Protein AF-A0A8S9ZI96-F1 (afdb_monomer)

Foldseek 3Di:
DADACALQLCQLLLNDDQLCQAAHQFQALDHSDDDPVSSVVSVVVSVVVNVVVVVVQVVVQVVCCVVVNVPDDRVSVVSNQALAAEGQADPLLHGDDDDFPRYAYLHPPPCVVVQVPPPQDPQDPVVVVLQPDAQQFEEEEEADAPDQLVPDDPLLVVLVVVLVVVRRNYRYDYDRHPPPPSVVSCQLPPRHQEYEYLQDRVSSVSLLLSLHAYEHAHDRTRSSVSQNSLVVLLQYDDDDSVVSSPHNVVVNVRVVCNNVPCSNSVSSVVSNCVQVPPPAHSVRSVVVSVVVCVVVPNRDCVSRDPSSVDDPCVSVVVVVVVVVVVVVVVVVVVVVVVVVVVVVVVVVVVVVVVVVVVVVVVVVVVD

Sequence (367 aa):
LSNPITEHTSSVIGLPYPTSYVPGLTLSGYSDKMSIFERFNNFFFQLASYYLSFEEYDSLTLIMRKHFGQGFPDIRQIVRDSPFILVNADEFVDFPRPLFSNIIYIGGIDEIDNKLNKSFPQLPEQLNLEMKKGNKGIILFSVGTVICSKELPKSFIFNLFETFKQIKDYHFILKMDVKDKFYYYLKGHPRIKLFITHSGYNSLLEAAKSGVPVLSIPFFLDQFRNARIPERNGWGINFDKRLLLKSSNEFKDAIINILEDKRFKLNAERTKKLIMTKPFSSEQRLLASFKFLEQNGGNMKELLPESRNLSTIELYNLDIIFLIIICLVFVFLTIFISFQIILILLRKSLKKGDKKYIENKIIKKIQ

Structure (mmCIF, N/CA/C/O backbone):
data_AF-A0A8S9ZI96-F1
#
_entry.id   AF-A0A8S9ZI96-F1
#
loop_
_atom_site.group_PDB
_atom_site.id
_atom_site.type_symbol
_atom_site.label_atom_id
_atom_site.label_alt_id
_atom_site.label_comp_id
_atom_site.label_asym_id
_atom_site.label_entity_id
_atom_site.label_seq_id
_atom_site.pdbx_PDB_ins_code
_atom_site.Cartn_x
_atom_site.Cartn_y
_atom_site.Cartn_z
_atom_site.occupancy
_atom_site.B_iso_or_equiv
_atom_site.auth_seq_id
_atom_site.auth_comp_id
_atom_site.auth_asym_id
_atom_site.auth_atom_id
_atom_site.pdbx_PDB_model_num
ATOM 1 N N . LEU A 1 1 ? 1.500 14.190 -4.797 1.00 46.44 1 LEU A N 1
ATOM 2 C CA . LEU A 1 1 ? 1.883 12.830 -4.348 1.00 46.44 1 LEU A CA 1
ATOM 3 C C . LEU A 1 1 ? 0.609 12.007 -4.273 1.00 46.44 1 LEU A C 1
ATOM 5 O O . LEU A 1 1 ? -0.370 12.513 -3.736 1.00 46.44 1 LEU A O 1
ATOM 9 N N . SER A 1 2 ? 0.587 10.818 -4.868 1.00 64.69 2 SER A N 1
ATOM 10 C CA . SER A 1 2 ? -0.515 9.877 -4.655 1.00 64.69 2 SER A CA 1
ATOM 11 C C . SER A 1 2 ? -0.311 9.192 -3.322 1.00 64.69 2 SER A C 1
ATOM 13 O O . SER A 1 2 ? 0.800 8.745 -3.037 1.00 64.69 2 SER A O 1
ATOM 15 N N . ASN A 1 3 ? -1.350 9.198 -2.499 1.00 77.44 3 ASN A N 1
ATOM 16 C CA . ASN A 1 3 ? -1.280 8.764 -1.119 1.00 77.44 3 ASN A CA 1
ATOM 17 C C . ASN A 1 3 ? -2.562 7.998 -0.776 1.00 77.44 3 ASN A C 1
ATOM 19 O O . ASN A 1 3 ? -3.642 8.601 -0.778 1.00 77.44 3 ASN A O 1
ATOM 23 N N . PRO A 1 4 ? -2.463 6.685 -0.514 1.00 87.88 4 PRO A N 1
ATOM 24 C CA . PRO A 1 4 ? -3.517 5.932 0.149 1.00 87.88 4 PRO A CA 1
ATOM 25 C C . PRO A 1 4 ? -3.908 6.559 1.490 1.00 87.88 4 PRO A C 1
ATOM 27 O O . PRO A 1 4 ? -3.203 7.399 2.048 1.00 87.88 4 PRO A O 1
ATOM 30 N N . ILE A 1 5 ? -5.033 6.113 2.042 1.00 90.56 5 ILE A N 1
ATOM 31 C CA . ILE A 1 5 ? -5.482 6.568 3.360 1.00 90.56 5 ILE A CA 1
ATOM 32 C C . ILE A 1 5 ? -4.492 6.077 4.418 1.00 90.56 5 ILE A C 1
ATOM 34 O O . ILE A 1 5 ? -4.356 4.870 4.648 1.00 90.56 5 ILE A O 1
ATOM 38 N N . THR A 1 6 ? -3.845 7.019 5.092 1.00 87.56 6 THR A N 1
ATOM 39 C CA . THR A 1 6 ? -2.872 6.754 6.152 1.00 87.56 6 THR A CA 1
ATOM 40 C C . THR A 1 6 ? -3.564 6.360 7.461 1.00 87.56 6 THR A C 1
ATOM 42 O O . THR A 1 6 ? -4.759 6.603 7.683 1.00 87.56 6 THR A O 1
ATOM 45 N N . GLU A 1 7 ? -2.797 5.756 8.360 1.00 86.19 7 GLU A N 1
ATOM 46 C CA . GLU A 1 7 ? -3.169 5.472 9.743 1.00 86.19 7 GLU A CA 1
ATOM 47 C C . GLU A 1 7 ? -3.611 6.756 10.441 1.00 86.19 7 GLU A C 1
ATOM 49 O O . GLU A 1 7 ? -4.720 6.822 10.963 1.00 86.19 7 GLU A O 1
ATOM 54 N N . HIS A 1 8 ? -2.803 7.814 10.360 1.00 84.88 8 HIS A N 1
ATOM 55 C CA . HIS A 1 8 ? -3.091 9.067 11.046 1.00 84.88 8 HIS A CA 1
ATOM 56 C C . HIS A 1 8 ? -4.365 9.749 10.548 1.00 84.88 8 HIS A C 1
ATOM 58 O O . HIS A 1 8 ? -5.176 10.195 11.362 1.00 84.88 8 HIS A O 1
ATOM 64 N N . THR A 1 9 ? -4.597 9.794 9.230 1.00 88.81 9 THR A N 1
ATOM 65 C CA . THR A 1 9 ? -5.838 10.355 8.688 1.00 88.81 9 THR A CA 1
ATOM 66 C C . THR A 1 9 ? -7.012 9.530 9.186 1.00 88.81 9 THR A C 1
ATOM 68 O O . THR A 1 9 ? -8.004 10.108 9.616 1.00 88.81 9 THR A O 1
ATOM 71 N N . SER A 1 10 ? -6.861 8.200 9.232 1.00 90.44 10 SER A N 1
ATOM 72 C CA . SER A 1 10 ? -7.893 7.315 9.770 1.00 90.44 10 SER A CA 1
ATOM 73 C C . SER A 1 10 ? -8.211 7.631 11.236 1.00 90.44 10 SER A C 1
ATOM 75 O O . SER A 1 10 ? -9.384 7.762 11.565 1.00 90.44 10 SER A O 1
ATOM 77 N N . SER A 1 11 ? -7.212 7.852 12.103 1.00 87.56 11 SER A N 1
ATOM 78 C CA . SER A 1 11 ? -7.491 8.257 13.495 1.00 87.56 11 SER A CA 1
ATOM 79 C C . SER A 1 11 ? -8.197 9.599 13.610 1.00 87.56 11 SER A C 1
ATOM 81 O O . SER A 1 11 ? -9.133 9.722 14.392 1.00 87.56 11 SER A O 1
ATOM 83 N N . VAL A 1 12 ? -7.756 10.613 12.862 1.00 89.25 12 VAL A N 1
ATOM 84 C CA . VAL A 1 12 ? -8.268 11.981 13.028 1.00 89.25 12 VAL A CA 1
ATOM 85 C C . VAL A 1 12 ? -9.743 12.068 12.638 1.00 89.25 12 VAL A C 1
ATOM 87 O O . VAL A 1 12 ? -10.507 12.748 13.323 1.00 89.25 12 VAL A O 1
ATOM 90 N N . ILE A 1 13 ? -10.141 11.339 11.591 1.00 91.31 13 ILE A N 1
ATOM 91 C CA . ILE A 1 13 ? -11.527 11.292 11.100 1.00 91.31 13 ILE A CA 1
ATOM 92 C C . ILE A 1 13 ? -12.364 10.178 11.752 1.00 91.31 13 ILE A C 1
ATOM 94 O O . ILE A 1 13 ? -13.517 9.988 11.377 1.00 91.31 13 ILE A O 1
ATOM 98 N N . GLY A 1 14 ? -11.794 9.409 12.687 1.00 89.50 14 GLY A N 1
ATOM 99 C CA . GLY A 1 14 ? -12.478 8.295 13.350 1.00 89.50 14 GLY A CA 1
ATOM 100 C C . GLY A 1 14 ? -12.766 7.089 12.450 1.00 89.50 14 GLY A C 1
ATOM 101 O O . GLY A 1 14 ? -13.701 6.340 12.728 1.00 89.50 14 GLY A O 1
ATOM 102 N N . LEU A 1 15 ? -12.014 6.897 11.362 1.00 91.88 15 LEU A N 1
ATOM 103 C CA . LEU A 1 15 ? -12.149 5.751 10.460 1.00 91.88 15 LEU A CA 1
ATOM 104 C C . LEU A 1 15 ? -11.501 4.504 11.078 1.00 91.88 15 LEU A C 1
ATOM 106 O O . LEU A 1 15 ? -10.292 4.512 11.328 1.00 91.88 15 LEU A O 1
ATOM 110 N N . PRO A 1 16 ? -12.246 3.394 11.249 1.00 88.75 16 PRO A N 1
ATOM 111 C CA . PRO A 1 16 ? -11.659 2.138 11.691 1.00 88.75 16 PRO A CA 1
ATOM 112 C C . PRO A 1 16 ? -10.515 1.695 10.772 1.00 88.75 16 PRO A C 1
ATOM 114 O O . PRO A 1 16 ? -10.648 1.624 9.546 1.00 88.75 16 PRO A O 1
ATOM 117 N N . TYR A 1 17 ? -9.379 1.354 11.375 1.00 88.69 17 TYR A N 1
ATOM 118 C CA . TYR A 1 17 ? -8.211 0.831 10.672 1.00 88.69 17 TYR A CA 1
ATOM 119 C C . TYR A 1 17 ? -7.911 -0.574 11.207 1.00 88.69 17 TYR A C 1
ATOM 121 O O . TYR A 1 17 ? -7.161 -0.722 12.176 1.00 88.69 17 TYR A O 1
ATOM 129 N N . PRO A 1 18 ? -8.524 -1.614 10.614 1.00 90.81 18 PRO A N 1
ATOM 130 C CA . PRO A 1 18 ? -8.420 -2.979 11.107 1.00 90.81 18 PRO A CA 1
ATOM 131 C C . PRO A 1 18 ? -7.043 -3.574 10.792 1.00 90.81 18 PRO A C 1
ATOM 133 O O . PRO A 1 18 ? -6.802 -4.143 9.727 1.00 90.81 18 PRO A O 1
ATOM 136 N N . THR A 1 19 ? -6.132 -3.484 11.759 1.00 89.81 19 THR A N 1
ATOM 137 C CA . THR A 1 19 ? -4.741 -3.972 11.667 1.00 89.81 19 THR A CA 1
ATOM 138 C C . THR A 1 19 ? -4.604 -5.479 11.507 1.00 89.81 19 THR A C 1
ATOM 140 O O . THR A 1 19 ? -3.517 -5.972 11.211 1.00 89.81 19 THR A O 1
ATOM 143 N N . SER A 1 20 ? -5.695 -6.223 11.673 1.00 91.44 20 SER A N 1
ATOM 144 C CA . SER A 1 20 ? -5.728 -7.662 11.441 1.00 91.44 20 SER A CA 1
ATOM 145 C C . SER A 1 20 ? -5.571 -8.039 9.965 1.00 91.44 20 SER A C 1
ATOM 147 O O . SER A 1 20 ? -5.137 -9.159 9.698 1.00 91.44 20 SER A O 1
ATOM 149 N N . TYR A 1 21 ? -5.900 -7.135 9.033 1.00 92.31 21 TYR A N 1
ATOM 150 C CA . TYR A 1 21 ? -5.797 -7.372 7.586 1.00 92.31 21 TYR A CA 1
ATOM 151 C C . TYR A 1 21 ? -5.438 -6.132 6.751 1.00 92.31 21 TYR A C 1
ATOM 153 O O . TYR A 1 21 ? -5.153 -6.271 5.568 1.00 92.31 21 TYR A O 1
ATOM 161 N N . VAL A 1 22 ? -5.425 -4.922 7.318 1.00 93.12 22 VAL A N 1
ATOM 162 C CA . VAL A 1 22 ? -4.926 -3.730 6.615 1.00 93.12 22 VAL A CA 1
ATOM 163 C C . VAL A 1 22 ? -3.479 -3.484 7.049 1.00 93.12 22 VAL A C 1
ATOM 165 O O . VAL A 1 22 ? -3.251 -3.154 8.217 1.00 93.12 22 VAL A O 1
ATOM 168 N N . PRO A 1 23 ? -2.488 -3.669 6.159 1.00 91.88 23 PRO A N 1
ATOM 169 C CA . PRO A 1 23 ? -1.094 -3.407 6.489 1.00 91.88 23 PRO A CA 1
ATOM 170 C C . PRO A 1 23 ? -0.822 -1.901 6.556 1.00 91.88 23 PRO A C 1
ATOM 172 O O . PRO A 1 23 ? -1.242 -1.156 5.662 1.00 91.88 23 PRO A O 1
ATOM 175 N N . GLY A 1 24 ? -0.088 -1.488 7.592 1.00 88.19 24 GLY A N 1
ATOM 176 C CA . GLY A 1 24 ? 0.324 -0.102 7.814 1.00 88.19 24 GLY A CA 1
ATOM 177 C C . GLY A 1 24 ? 1.117 0.491 6.646 1.00 88.19 24 GLY A C 1
ATOM 178 O O . GLY A 1 24 ? 1.898 -0.213 6.008 1.00 88.19 24 GLY A O 1
ATOM 179 N N . LEU A 1 25 ? 0.928 1.775 6.345 1.00 83.38 25 LEU A N 1
ATOM 180 C CA . LEU A 1 25 ? 1.490 2.423 5.165 1.00 83.38 25 LEU A CA 1
ATOM 181 C C . LEU A 1 25 ? 3.014 2.511 5.226 1.00 83.38 25 LEU A C 1
ATOM 183 O O . LEU A 1 25 ? 3.665 2.135 4.265 1.00 83.38 25 LEU A O 1
ATOM 187 N N . THR A 1 26 ? 3.585 2.977 6.336 1.00 70.69 26 THR A N 1
ATOM 188 C CA . THR A 1 26 ? 4.994 3.418 6.357 1.00 70.69 26 THR A CA 1
ATOM 189 C C . THR A 1 26 ? 5.963 2.373 6.908 1.00 70.69 26 THR A C 1
ATOM 191 O O . THR A 1 26 ? 7.105 2.284 6.463 1.00 70.69 26 THR A O 1
ATOM 194 N N . LEU A 1 27 ? 5.524 1.592 7.897 1.00 72.06 27 LEU A N 1
ATOM 195 C CA . LEU A 1 27 ? 6.389 0.689 8.667 1.00 72.06 27 LEU A CA 1
ATOM 196 C C . LEU A 1 27 ? 6.113 -0.798 8.389 1.00 72.06 27 LEU A C 1
ATOM 198 O O . LEU A 1 27 ? 6.877 -1.656 8.825 1.00 72.06 27 LEU A O 1
ATOM 202 N N . SER A 1 28 ? 5.043 -1.117 7.652 1.00 77.44 28 SER A N 1
ATOM 203 C CA . SER A 1 28 ? 4.660 -2.495 7.339 1.00 77.44 28 SER A CA 1
ATOM 204 C C . SER A 1 28 ? 5.112 -2.906 5.937 1.00 77.44 28 SER A C 1
ATOM 206 O O . SER A 1 28 ? 4.986 -2.159 4.971 1.00 77.44 28 SER A O 1
ATOM 208 N N . GLY A 1 29 ? 5.609 -4.138 5.818 1.00 84.62 29 GLY A N 1
ATOM 209 C CA . GLY A 1 29 ? 5.893 -4.805 4.540 1.00 84.62 29 GLY A CA 1
ATOM 210 C C . GLY A 1 29 ? 4.985 -6.009 4.279 1.00 84.62 29 GLY A C 1
ATOM 211 O O . GLY A 1 29 ? 5.331 -6.887 3.477 1.00 84.62 29 GLY A O 1
ATOM 212 N N . TYR A 1 30 ? 3.869 -6.095 5.007 1.00 92.00 30 TYR A N 1
ATOM 213 C CA . TYR A 1 30 ? 2.974 -7.248 5.004 1.00 92.00 30 TYR A CA 1
ATOM 214 C C . TYR A 1 30 ? 1.832 -7.109 3.990 1.00 92.00 30 TYR A C 1
ATOM 216 O O . TYR A 1 30 ? 1.542 -6.024 3.488 1.00 92.00 30 TYR A O 1
ATOM 224 N N . SER A 1 31 ? 1.204 -8.242 3.670 1.00 92.38 31 SER A N 1
ATOM 225 C CA . SER A 1 31 ? -0.011 -8.304 2.846 1.00 92.38 31 SER A CA 1
ATOM 226 C C . SER A 1 31 ? -1.275 -8.242 3.714 1.00 92.38 31 SER A C 1
ATOM 228 O O . SER A 1 31 ? -1.180 -8.152 4.934 1.00 92.38 31 SER A O 1
ATOM 230 N N . ASP A 1 32 ? -2.460 -8.357 3.111 1.00 92.94 32 ASP A N 1
ATOM 231 C CA . ASP A 1 32 ? -3.726 -8.537 3.838 1.00 92.94 32 ASP A CA 1
ATOM 232 C C . ASP A 1 32 ? -3.903 -9.942 4.438 1.00 92.94 32 ASP A C 1
ATOM 234 O O . ASP A 1 32 ? -4.852 -10.203 5.178 1.00 92.94 32 ASP A O 1
ATOM 238 N N . LYS A 1 33 ? -2.961 -10.848 4.165 1.00 94.44 33 LYS A N 1
ATOM 239 C CA . LYS A 1 33 ? -2.824 -12.145 4.824 1.00 94.44 33 LYS A CA 1
ATOM 240 C C . LYS A 1 33 ? -1.597 -12.107 5.725 1.00 94.44 33 LYS A C 1
ATOM 242 O O . LYS A 1 33 ? -0.466 -12.110 5.242 1.00 94.44 33 LYS A O 1
ATOM 247 N N . MET A 1 34 ? -1.842 -12.063 7.029 1.00 94.25 34 MET A N 1
ATOM 248 C CA . MET A 1 34 ? -0.816 -11.951 8.063 1.00 94.25 34 MET A CA 1
ATOM 249 C C . MET A 1 34 ? -0.939 -13.094 9.072 1.00 94.25 34 MET A C 1
ATOM 251 O O . MET A 1 34 ? -2.036 -13.446 9.516 1.00 94.25 34 MET A O 1
ATOM 255 N N . SER A 1 35 ? 0.199 -13.640 9.480 1.00 95.69 35 SER A N 1
ATOM 256 C CA . SER A 1 35 ? 0.321 -14.512 10.647 1.00 95.69 35 SER A CA 1
ATOM 257 C C . SER A 1 35 ? 0.037 -13.752 11.950 1.00 95.69 35 SER A C 1
ATOM 259 O O . SER A 1 35 ? -0.078 -12.527 11.982 1.00 95.69 35 SER A O 1
ATOM 261 N N . ILE A 1 36 ? -0.061 -14.469 13.074 1.00 95.94 36 ILE A N 1
ATOM 262 C CA . ILE A 1 36 ? -0.229 -13.846 14.398 1.00 95.94 36 ILE A CA 1
ATOM 263 C C . ILE A 1 36 ? 0.905 -12.852 14.689 1.00 95.94 36 ILE A C 1
ATOM 265 O O . ILE A 1 36 ? 0.632 -11.745 15.146 1.00 95.94 36 ILE A O 1
ATOM 269 N N . PHE A 1 37 ? 2.150 -13.218 14.378 1.00 94.94 37 PHE A N 1
ATOM 270 C CA . PHE A 1 37 ? 3.312 -12.365 14.626 1.00 94.94 37 PHE A CA 1
ATOM 271 C C . PHE A 1 37 ? 3.335 -11.134 13.710 1.00 94.94 37 PHE A C 1
ATOM 273 O O . PHE A 1 37 ? 3.628 -10.027 14.154 1.00 94.94 37 PHE A O 1
ATOM 280 N N . GLU A 1 38 ? 2.957 -11.294 12.442 1.00 94.44 38 GLU A N 1
ATOM 281 C CA . GLU A 1 38 ? 2.854 -10.166 11.512 1.00 94.44 38 GLU A CA 1
ATOM 282 C C . GLU A 1 38 ? 1.725 -9.212 11.911 1.00 94.44 38 GLU A C 1
ATOM 284 O O . GLU A 1 38 ? 1.938 -8.004 11.907 1.00 94.44 38 GLU A O 1
ATOM 289 N N . ARG A 1 39 ? 0.566 -9.728 12.352 1.00 95.06 39 ARG A N 1
ATOM 290 C CA . ARG A 1 39 ? -0.526 -8.895 12.893 1.00 95.06 39 ARG A CA 1
ATOM 291 C C . ARG A 1 39 ? -0.099 -8.140 14.147 1.00 95.06 39 ARG A C 1
ATOM 293 O O . ARG A 1 39 ? -0.431 -6.967 14.279 1.00 95.06 39 ARG A O 1
ATOM 300 N N . PHE A 1 40 ? 0.648 -8.790 15.041 1.00 93.94 40 PHE A N 1
ATOM 301 C CA . PHE A 1 40 ? 1.214 -8.146 16.225 1.00 93.94 40 PHE A CA 1
ATOM 302 C C . PHE A 1 40 ? 2.126 -6.981 15.823 1.00 93.94 40 PHE A C 1
ATOM 304 O O . PHE A 1 40 ? 1.891 -5.850 16.236 1.00 93.94 40 PHE A O 1
ATOM 311 N N . ASN A 1 41 ? 3.093 -7.213 14.932 1.00 92.75 41 ASN A N 1
ATOM 312 C CA . ASN A 1 41 ? 3.979 -6.149 14.450 1.00 92.75 41 ASN A CA 1
ATOM 313 C C . ASN A 1 41 ? 3.210 -5.036 13.728 1.00 92.75 41 ASN A C 1
ATOM 315 O O . ASN A 1 41 ? 3.473 -3.862 13.962 1.00 92.75 41 ASN A O 1
ATOM 319 N N . ASN A 1 42 ? 2.233 -5.388 12.889 1.00 92.75 42 ASN A N 1
ATOM 320 C CA . ASN A 1 42 ? 1.397 -4.424 12.178 1.00 92.75 42 ASN A CA 1
ATOM 321 C C . ASN A 1 42 ? 0.605 -3.529 13.145 1.00 92.75 42 ASN A C 1
ATOM 323 O O . ASN A 1 42 ? 0.512 -2.323 12.932 1.00 92.75 42 ASN A O 1
ATOM 327 N N . PHE A 1 43 ? 0.090 -4.100 14.237 1.00 91.31 43 PHE A N 1
ATOM 328 C CA . PHE A 1 43 ? -0.553 -3.347 15.311 1.00 91.31 43 PHE A CA 1
ATOM 329 C C . PHE A 1 43 ? 0.419 -2.380 16.004 1.00 91.31 43 PHE A C 1
ATOM 331 O O . PHE A 1 43 ? 0.105 -1.200 16.150 1.00 91.31 43 PHE A O 1
ATOM 338 N N . PHE A 1 44 ? 1.626 -2.829 16.361 1.00 89.81 44 PHE A N 1
ATOM 339 C CA . PHE A 1 44 ? 2.640 -1.955 16.968 1.00 89.81 44 PHE A CA 1
ATOM 340 C C . PHE A 1 44 ? 3.096 -0.830 16.035 1.00 89.81 44 PHE A C 1
ATOM 342 O O . PHE A 1 44 ? 3.230 0.315 16.465 1.00 89.81 44 PHE A O 1
ATOM 349 N N . PHE A 1 45 ? 3.293 -1.127 14.753 1.00 86.94 45 PHE A N 1
ATOM 350 C CA . PHE A 1 45 ? 3.621 -0.125 13.743 1.00 86.94 45 PHE A CA 1
ATOM 351 C C . PHE A 1 45 ? 2.530 0.928 13.590 1.00 86.94 45 PHE A C 1
ATOM 353 O O . PHE A 1 45 ? 2.839 2.109 13.444 1.00 86.94 45 PHE A O 1
ATOM 360 N N . GLN A 1 46 ? 1.266 0.523 13.689 1.00 84.81 46 GLN A N 1
ATOM 361 C CA . GLN A 1 46 ? 0.156 1.460 13.686 1.00 84.81 46 GLN A CA 1
ATOM 362 C C . GLN A 1 46 ? 0.192 2.384 14.913 1.00 84.81 46 GLN A C 1
ATOM 364 O O . GLN A 1 46 ? 0.063 3.596 14.759 1.00 84.81 46 GLN A O 1
ATOM 369 N N . LEU A 1 47 ? 0.421 1.841 16.116 1.00 85.56 47 LEU A N 1
ATOM 370 C CA . LEU A 1 47 ? 0.565 2.646 17.337 1.00 85.56 47 LEU A CA 1
ATOM 371 C C . LEU A 1 47 ? 1.709 3.660 17.225 1.00 85.56 47 LEU A C 1
ATOM 373 O O . LEU A 1 47 ? 1.528 4.831 17.558 1.00 85.56 47 LEU A O 1
ATOM 377 N N . ALA A 1 48 ? 2.860 3.230 16.705 1.00 85.44 48 ALA A N 1
ATOM 378 C CA . ALA A 1 48 ? 3.990 4.117 16.455 1.00 85.44 48 ALA A CA 1
ATOM 379 C C . ALA A 1 48 ? 3.635 5.217 15.439 1.00 85.44 48 ALA A C 1
ATOM 381 O O . ALA A 1 48 ? 3.943 6.385 15.666 1.00 85.44 48 ALA A O 1
ATOM 382 N N . SER A 1 49 ? 2.935 4.868 14.353 1.00 82.62 49 SER A N 1
ATOM 383 C CA . SER A 1 49 ? 2.479 5.846 13.361 1.00 82.62 49 SER A CA 1
ATOM 384 C C . SER A 1 49 ? 1.502 6.862 13.950 1.00 82.62 49 SER A C 1
ATOM 386 O O . SER A 1 49 ? 1.580 8.031 13.586 1.00 82.62 49 SER A O 1
ATOM 388 N N . TYR A 1 50 ? 0.598 6.450 14.846 1.00 81.06 50 TYR A N 1
ATOM 389 C CA . TYR A 1 50 ? -0.306 7.382 15.522 1.00 81.06 50 TYR A CA 1
ATOM 390 C C . TYR A 1 50 ? 0.464 8.400 16.357 1.00 81.06 50 TYR A C 1
ATOM 392 O O . TYR A 1 50 ? 0.198 9.594 16.248 1.00 81.06 50 TYR A O 1
ATOM 400 N N . TYR A 1 51 ? 1.430 7.936 17.154 1.00 81.94 51 TYR A N 1
ATOM 401 C CA . TYR A 1 51 ? 2.245 8.811 17.995 1.00 81.94 51 TYR A CA 1
ATOM 402 C C . TYR A 1 51 ? 3.014 9.844 17.158 1.00 81.94 51 TYR A C 1
ATOM 404 O O . TYR A 1 51 ? 2.905 11.042 17.411 1.00 81.94 51 TYR A O 1
ATOM 412 N N . LEU A 1 52 ? 3.720 9.391 16.116 1.00 81.31 52 LEU A N 1
ATOM 413 C CA . LEU A 1 52 ? 4.519 10.269 15.253 1.00 81.31 52 LEU A CA 1
ATOM 414 C C . LEU A 1 52 ? 3.664 11.331 14.553 1.00 81.31 52 LEU A C 1
ATOM 416 O O . LEU A 1 52 ? 4.044 12.497 14.486 1.00 81.31 52 LEU A O 1
ATOM 420 N N . SER A 1 53 ? 2.482 10.957 14.065 1.00 79.56 53 SER A N 1
ATOM 421 C CA . SER A 1 53 ? 1.650 11.902 13.325 1.00 79.56 53 SER A CA 1
ATOM 422 C C . SER A 1 53 ? 0.981 12.963 14.198 1.00 79.56 53 SER A C 1
ATOM 424 O O . SER A 1 53 ? 0.639 14.026 13.683 1.00 79.56 53 SER A O 1
ATOM 426 N N . PHE A 1 54 ? 0.808 12.737 15.505 1.00 81.56 54 PHE A N 1
ATOM 427 C CA . PHE A 1 54 ? 0.353 13.806 16.399 1.00 81.56 54 PHE A CA 1
ATOM 428 C C . PHE A 1 54 ? 1.364 14.956 16.466 1.00 81.56 54 PHE A C 1
ATOM 430 O O . PHE A 1 54 ? 0.966 16.115 16.349 1.00 81.56 54 PHE A O 1
ATOM 437 N N . GLU A 1 55 ? 2.656 14.638 16.553 1.00 84.56 55 GLU A N 1
ATOM 438 C CA . GLU A 1 55 ? 3.724 15.643 16.550 1.00 84.56 55 GLU A CA 1
ATOM 439 C C . GLU A 1 55 ? 3.805 16.391 15.206 1.00 84.56 55 GLU A C 1
ATOM 441 O O . GLU A 1 55 ? 4.016 17.609 15.178 1.00 84.56 55 GLU A O 1
ATOM 446 N N . GLU A 1 56 ? 3.587 15.690 14.086 1.00 85.62 56 GLU A N 1
ATOM 447 C CA . GLU A 1 56 ? 3.551 16.293 12.744 1.00 85.62 56 GLU A CA 1
ATOM 448 C C . GLU A 1 56 ? 2.418 17.318 12.609 1.00 85.62 56 GLU A C 1
ATOM 450 O O . GLU A 1 56 ? 2.640 18.428 12.115 1.00 85.62 56 GLU A O 1
ATOM 455 N N . TYR A 1 57 ? 1.211 16.978 13.073 1.00 88.38 57 TYR A N 1
ATOM 456 C CA . TYR A 1 57 ? 0.071 17.892 13.042 1.00 88.38 57 TYR A CA 1
ATOM 457 C C . TYR A 1 57 ? 0.275 19.112 13.938 1.00 88.38 57 TYR A C 1
ATOM 459 O O . TYR A 1 57 ? -0.017 20.224 13.502 1.00 88.38 57 TYR A O 1
ATOM 467 N N . ASP A 1 58 ? 0.800 18.929 15.151 1.00 90.25 58 ASP A N 1
ATOM 468 C CA . ASP A 1 58 ? 1.062 20.044 16.066 1.00 90.25 58 ASP A CA 1
ATOM 469 C C . ASP A 1 58 ? 2.113 20.996 15.485 1.00 90.25 58 ASP A C 1
ATOM 471 O O . ASP A 1 58 ? 1.926 22.217 15.471 1.00 90.25 58 ASP A O 1
ATOM 475 N N . SER A 1 59 ? 3.171 20.437 14.895 1.00 92.56 59 SER A N 1
ATOM 476 C CA . SER A 1 59 ? 4.186 21.206 14.170 1.00 92.56 59 SER A CA 1
ATOM 477 C C . SER A 1 59 ? 3.584 21.975 12.991 1.00 92.56 59 SER A C 1
ATOM 479 O O . SER A 1 59 ? 3.882 23.158 12.803 1.00 92.56 59 SER A O 1
ATOM 481 N N . LEU A 1 60 ? 2.695 21.344 12.219 1.00 92.69 60 LEU A N 1
ATOM 482 C CA . LEU A 1 60 ? 2.016 21.990 11.098 1.00 92.69 60 LEU A CA 1
ATOM 483 C C . LEU A 1 60 ? 1.064 23.099 11.568 1.00 92.69 60 LEU A C 1
ATOM 485 O O . LEU A 1 60 ? 1.082 24.186 10.991 1.00 92.69 60 LEU A O 1
ATOM 489 N N . THR A 1 61 ? 0.298 22.888 12.643 1.00 94.75 61 THR A N 1
ATOM 490 C CA . THR A 1 61 ? -0.544 23.925 13.261 1.00 94.75 61 THR A CA 1
ATOM 491 C C . THR A 1 61 ? 0.301 25.135 13.679 1.00 94.75 61 THR A C 1
ATOM 493 O O . THR A 1 61 ? -0.078 26.275 13.395 1.00 94.75 61 THR A O 1
ATOM 496 N N . LEU A 1 62 ? 1.468 24.922 14.298 1.00 95.56 62 LEU A N 1
ATOM 497 C CA . LEU A 1 62 ? 2.375 26.009 14.696 1.00 95.56 62 LEU A CA 1
ATOM 498 C C . LEU A 1 62 ? 2.905 26.798 13.493 1.00 95.56 62 LEU A C 1
ATOM 500 O O . LEU A 1 62 ? 2.923 28.032 13.521 1.00 95.56 62 LEU A O 1
ATOM 504 N N . ILE A 1 63 ? 3.300 26.103 12.424 1.00 96.00 63 ILE A N 1
ATOM 505 C CA . ILE A 1 63 ? 3.741 26.735 11.174 1.00 96.00 63 ILE A CA 1
ATOM 506 C C . ILE A 1 63 ? 2.603 27.572 10.581 1.00 96.00 63 ILE A C 1
ATOM 508 O O . ILE A 1 63 ? 2.801 28.742 10.253 1.00 96.00 63 ILE A O 1
ATOM 512 N N . MET A 1 64 ? 1.395 27.017 10.499 1.00 97.06 64 MET A N 1
ATOM 513 C CA . MET A 1 64 ? 0.247 27.718 9.923 1.00 97.06 64 MET A CA 1
ATOM 514 C C . MET A 1 64 ? -0.134 28.947 10.753 1.00 97.06 64 MET A C 1
ATOM 516 O O . MET A 1 64 ? -0.341 30.016 10.186 1.00 97.06 64 MET A O 1
ATOM 520 N N . ARG A 1 65 ? -0.102 28.867 12.088 1.00 97.31 65 ARG A N 1
ATOM 521 C CA . ARG A 1 65 ? -0.317 30.035 12.964 1.00 97.31 65 ARG A CA 1
ATOM 522 C C . ARG A 1 65 ? 0.768 31.099 12.834 1.00 97.31 65 ARG A C 1
ATOM 524 O O . ARG A 1 65 ? 0.474 32.290 12.920 1.00 97.31 65 ARG A O 1
ATOM 531 N N . LYS A 1 66 ? 2.018 30.699 12.590 1.00 96.81 66 LYS A N 1
ATOM 532 C CA . LYS A 1 66 ? 3.116 31.640 12.331 1.00 96.81 66 LYS A CA 1
ATOM 533 C C . LYS A 1 66 ? 2.903 32.427 11.033 1.00 96.81 66 LYS A C 1
ATOM 535 O O . LYS A 1 66 ? 3.237 33.606 10.992 1.00 96.81 66 LYS A O 1
ATOM 540 N N . HIS A 1 67 ? 2.362 31.791 9.993 1.00 96.69 67 HIS A N 1
ATOM 541 C CA . HIS A 1 67 ? 2.171 32.414 8.678 1.00 96.69 67 HIS A CA 1
ATOM 542 C C . HIS A 1 67 ? 0.826 33.134 8.513 1.00 96.69 67 HIS A C 1
ATOM 544 O O . HIS A 1 67 ? 0.779 34.182 7.875 1.00 96.69 67 HIS A O 1
ATOM 550 N N . PHE A 1 68 ? -0.250 32.594 9.084 1.00 96.31 68 PHE A N 1
ATOM 551 C CA . PHE A 1 68 ? -1.624 33.076 8.895 1.00 96.31 68 PHE A CA 1
ATOM 552 C C . PHE A 1 68 ? -2.225 33.724 10.153 1.00 96.31 68 PHE A C 1
ATOM 554 O O . PHE A 1 68 ? -3.364 34.183 10.127 1.00 96.31 68 PHE A O 1
ATOM 561 N N . GLY A 1 69 ? -1.456 33.799 11.243 1.00 96.12 69 GLY A N 1
ATOM 562 C CA . GLY A 1 69 ? -1.857 34.409 12.509 1.00 96.12 69 GLY A CA 1
ATOM 563 C C . GLY A 1 69 ? -2.312 33.393 13.558 1.00 96.12 69 GLY A C 1
ATOM 564 O O . GLY A 1 69 ? -2.741 32.281 13.255 1.00 96.12 69 GLY A O 1
ATOM 565 N N . GLN A 1 70 ? -2.247 33.798 14.829 1.00 94.31 70 GLN A N 1
ATOM 566 C CA . GLN A 1 70 ? -2.519 32.911 15.971 1.00 94.31 70 GLN A CA 1
ATOM 567 C C . GLN A 1 70 ? -3.953 32.359 16.009 1.00 94.31 70 GLN A C 1
ATOM 569 O O . GLN A 1 70 ? -4.188 31.323 16.621 1.00 94.31 70 GLN A O 1
ATOM 574 N N . GLY A 1 71 ? -4.897 33.015 15.326 1.00 95.12 71 GLY A N 1
ATOM 575 C CA . GLY A 1 71 ? -6.278 32.549 15.188 1.00 95.12 71 GLY A CA 1
ATOM 576 C C . GLY A 1 71 ? -6.474 31.397 14.195 1.00 95.12 71 GLY A C 1
ATOM 577 O O . GLY A 1 71 ? -7.598 30.921 14.061 1.00 95.12 71 GLY A O 1
ATOM 578 N N . PHE A 1 72 ? -5.429 30.947 13.489 1.00 96.06 72 PHE A N 1
ATOM 579 C CA . PHE A 1 72 ? -5.553 29.830 12.553 1.00 96.06 72 PHE A CA 1
ATOM 580 C C . PHE A 1 72 ? -5.968 28.536 13.300 1.00 96.06 72 PHE A C 1
ATOM 582 O O . PHE A 1 72 ? -5.352 28.200 14.328 1.00 96.06 72 PHE A O 1
ATOM 589 N N . PRO A 1 73 ? -7.007 27.819 12.820 1.00 94.62 73 PRO A N 1
ATOM 590 C CA . PRO A 1 73 ? -7.544 26.636 13.491 1.00 94.62 73 PRO A CA 1
ATOM 591 C C . PRO A 1 73 ? -6.532 25.489 13.544 1.00 94.62 73 PRO A C 1
ATOM 593 O O . PRO A 1 73 ? -5.604 25.412 12.743 1.00 94.62 73 PRO A O 1
ATOM 596 N N . ASP A 1 74 ? -6.712 24.579 14.501 1.00 94.00 74 ASP A N 1
ATOM 597 C CA . ASP A 1 74 ? -5.871 23.386 14.568 1.00 94.00 74 ASP A CA 1
ATOM 598 C C . ASP A 1 74 ? -6.074 22.508 13.326 1.00 94.00 74 ASP A C 1
ATOM 600 O O . ASP A 1 74 ? -7.206 22.237 12.920 1.00 94.00 74 ASP A O 1
ATOM 604 N N . ILE A 1 75 ? -4.983 22.038 12.721 1.00 93.06 75 ILE A N 1
ATOM 605 C CA . ILE A 1 75 ? -5.063 21.265 11.479 1.00 93.06 75 ILE A CA 1
ATOM 606 C C . ILE A 1 75 ? -5.820 19.949 11.685 1.00 93.06 75 ILE A C 1
ATOM 608 O O . ILE A 1 75 ? -6.573 19.545 10.796 1.00 93.06 75 ILE A O 1
ATOM 612 N N . ARG A 1 76 ? -5.686 19.284 12.843 1.00 91.19 76 ARG A N 1
ATOM 613 C CA . ARG A 1 76 ? -6.445 18.050 13.109 1.00 91.19 76 ARG A CA 1
ATOM 614 C C . ARG A 1 76 ? -7.929 18.347 13.158 1.00 91.19 76 ARG A C 1
ATOM 616 O O . ARG A 1 76 ? -8.706 17.548 12.650 1.00 91.19 76 ARG A O 1
ATOM 623 N N . GLN A 1 77 ? -8.318 19.490 13.721 1.00 91.94 77 GLN A N 1
ATOM 624 C CA . GLN A 1 77 ? -9.711 19.921 13.720 1.00 91.94 77 GLN A CA 1
ATOM 625 C C . GLN A 1 77 ? -10.221 20.156 12.293 1.00 91.94 77 GLN A C 1
ATOM 627 O O . GLN A 1 77 ? -11.270 19.627 11.944 1.00 91.94 77 GLN A O 1
ATOM 632 N N . ILE A 1 78 ? -9.449 20.836 11.438 1.00 92.50 78 ILE A N 1
ATOM 633 C CA . ILE A 1 78 ? -9.820 21.031 10.024 1.00 92.50 78 ILE A CA 1
ATOM 634 C C . ILE A 1 78 ? -10.041 19.683 9.324 1.00 92.50 78 ILE A C 1
ATOM 636 O O . ILE A 1 78 ? -11.061 19.487 8.667 1.00 92.50 78 ILE A O 1
ATOM 640 N N . VAL A 1 79 ? -9.108 18.737 9.477 1.00 91.88 79 VAL A N 1
ATOM 641 C CA . VAL A 1 79 ? -9.218 17.401 8.862 1.00 91.88 79 VAL A CA 1
ATOM 642 C C . VAL A 1 79 ? -10.411 16.628 9.435 1.00 91.88 79 VAL A C 1
ATOM 644 O O . VAL A 1 79 ? -11.147 15.994 8.683 1.00 91.88 79 VAL A O 1
ATOM 647 N N . ARG A 1 80 ? -10.636 16.701 10.750 1.00 91.44 80 ARG A N 1
ATOM 648 C CA . ARG A 1 80 ? -11.741 16.030 11.453 1.00 91.44 80 ARG A CA 1
ATOM 649 C C . ARG A 1 80 ? -13.118 16.583 11.079 1.00 91.44 80 ARG A C 1
ATOM 651 O O . ARG A 1 80 ? -14.089 15.826 11.084 1.00 91.44 80 ARG A O 1
ATOM 658 N N . ASP A 1 81 ? -13.210 17.879 10.798 1.00 91.88 81 ASP A N 1
ATOM 659 C CA . ASP A 1 81 ? -14.446 18.585 10.434 1.00 91.88 81 ASP A CA 1
ATOM 660 C C . ASP A 1 81 ? -14.655 18.655 8.907 1.00 91.88 81 ASP A C 1
ATOM 662 O O . ASP A 1 81 ? -15.625 19.246 8.434 1.00 91.88 81 ASP A O 1
ATOM 666 N N . SER A 1 82 ? -13.763 18.045 8.116 1.00 92.88 82 SER A N 1
ATOM 667 C CA . SER A 1 82 ? -13.854 18.060 6.656 1.00 92.88 82 SER A CA 1
ATOM 668 C C . SER A 1 82 ? -15.004 17.169 6.158 1.00 92.88 82 SER A C 1
ATOM 670 O O . SER A 1 82 ? -14.987 15.958 6.393 1.00 92.88 82 SER A O 1
ATOM 672 N N . PRO A 1 83 ? -15.982 17.720 5.412 1.00 92.75 83 PRO A N 1
ATOM 673 C CA . PRO A 1 83 ? -17.146 16.968 4.948 1.00 92.75 83 PRO A CA 1
ATOM 674 C C . PRO A 1 83 ? -16.805 15.941 3.870 1.00 92.75 83 PRO A C 1
ATOM 676 O O . PRO A 1 83 ? -17.535 14.972 3.741 1.00 92.75 83 PRO A O 1
ATOM 679 N N . PHE A 1 84 ? -15.708 16.121 3.127 1.00 94.06 84 PHE A N 1
ATOM 680 C CA . PHE A 1 84 ? -15.177 15.146 2.174 1.00 94.06 84 PHE A CA 1
ATOM 681 C C . PHE A 1 84 ? -13.673 14.961 2.369 1.00 94.06 84 PHE A C 1
ATOM 683 O O . PHE A 1 84 ? -12.938 15.934 2.530 1.00 94.06 84 PHE A O 1
ATOM 690 N N . ILE A 1 85 ? -13.211 13.713 2.270 1.00 93.56 85 ILE A N 1
ATOM 691 C CA . ILE A 1 85 ? -11.790 13.354 2.278 1.00 93.56 85 ILE A CA 1
ATOM 692 C C . ILE A 1 85 ? -11.416 12.831 0.894 1.00 93.56 85 ILE A C 1
ATOM 694 O O . ILE A 1 85 ? -11.839 11.750 0.481 1.00 93.56 85 ILE A O 1
ATOM 698 N N . LEU A 1 86 ? -10.618 13.610 0.168 1.00 93.81 86 LEU A N 1
ATOM 699 C CA . LEU A 1 86 ? -10.148 13.250 -1.165 1.00 93.81 86 LEU A CA 1
ATOM 700 C C . LEU A 1 86 ? -8.886 12.394 -1.063 1.00 93.81 86 LEU A C 1
ATOM 702 O O . LEU A 1 86 ? -7.855 12.838 -0.557 1.00 93.81 86 LEU A O 1
ATOM 706 N N . VAL A 1 87 ? -8.957 11.170 -1.574 1.00 93.69 87 VAL A N 1
ATOM 707 C CA . VAL A 1 87 ? -7.851 10.213 -1.538 1.00 93.69 87 VAL A CA 1
ATOM 708 C C . VAL A 1 87 ? -7.226 10.138 -2.918 1.00 93.69 87 VAL A C 1
ATOM 710 O O . VAL A 1 87 ? -7.855 9.679 -3.873 1.00 93.69 87 VAL A O 1
ATOM 713 N N . ASN A 1 88 ? -5.967 10.556 -3.036 1.00 91.31 88 ASN A N 1
ATOM 714 C CA . ASN A 1 88 ? -5.219 10.442 -4.284 1.00 91.31 88 ASN A CA 1
ATOM 715 C C . ASN A 1 88 ? -4.665 9.018 -4.454 1.00 91.31 88 ASN A C 1
ATOM 717 O O . ASN A 1 88 ? -3.458 8.793 -4.429 1.00 91.31 88 ASN A O 1
ATOM 721 N N . ALA A 1 89 ? -5.574 8.055 -4.562 1.00 92.88 89 ALA A N 1
ATOM 722 C CA . ALA A 1 89 ? -5.326 6.638 -4.774 1.00 92.88 89 ALA A CA 1
ATOM 723 C C . ALA A 1 89 ? -6.472 6.049 -5.608 1.00 92.88 89 ALA A C 1
ATOM 725 O O . ALA A 1 89 ? -7.540 6.651 -5.731 1.00 92.88 89 ALA A O 1
ATOM 726 N N . ASP A 1 90 ? -6.247 4.882 -6.195 1.00 93.62 90 ASP A N 1
ATOM 727 C CA . ASP A 1 90 ? -7.252 4.065 -6.859 1.00 93.62 90 ASP A CA 1
ATOM 728 C C . ASP A 1 90 ? -7.589 2.855 -5.980 1.00 93.62 90 ASP A C 1
ATOM 730 O O . ASP A 1 90 ? -6.689 2.134 -5.547 1.00 93.62 90 ASP A O 1
ATOM 734 N N . GLU A 1 91 ? -8.878 2.612 -5.739 1.00 92.44 91 GLU A N 1
ATOM 735 C CA . GLU A 1 91 ? -9.354 1.523 -4.880 1.00 92.44 91 GLU A CA 1
ATOM 736 C C . GLU A 1 91 ? -8.941 0.110 -5.347 1.00 92.44 91 GLU A C 1
ATOM 738 O O . GLU A 1 91 ? -8.902 -0.815 -4.537 1.00 92.44 91 GLU A O 1
ATOM 743 N N . PHE A 1 92 ? -8.601 -0.079 -6.629 1.00 94.06 92 PHE A N 1
ATOM 744 C CA . PHE A 1 92 ? -8.111 -1.362 -7.159 1.00 94.06 92 PHE A CA 1
ATOM 745 C C . PHE A 1 92 ? -6.584 -1.497 -7.121 1.00 94.06 92 PHE A C 1
ATOM 747 O O . PHE A 1 92 ? -6.046 -2.572 -7.410 1.00 94.06 92 PHE A O 1
ATOM 754 N N . VAL A 1 93 ? -5.889 -0.424 -6.744 1.00 94.75 93 VAL A N 1
ATOM 755 C CA . VAL A 1 93 ? -4.443 -0.384 -6.494 1.00 94.75 93 VAL A CA 1
ATOM 756 C C . VAL A 1 93 ? -4.210 -0.023 -5.025 1.00 94.75 93 VAL A C 1
ATOM 758 O O . VAL A 1 93 ? -3.362 0.798 -4.692 1.00 94.75 93 VAL A O 1
ATOM 761 N N . ASP A 1 94 ? -5.005 -0.614 -4.136 1.00 93.75 94 ASP A N 1
ATOM 762 C CA . ASP A 1 94 ? -4.881 -0.491 -2.688 1.00 93.75 94 ASP A CA 1
ATOM 763 C C . ASP A 1 94 ? -5.439 -1.748 -1.996 1.00 93.75 94 ASP A C 1
ATOM 765 O O . ASP A 1 94 ? -6.042 -2.618 -2.636 1.00 93.75 94 ASP A O 1
ATOM 769 N N . PHE A 1 95 ? -5.224 -1.871 -0.687 1.00 94.00 95 PHE A N 1
ATOM 770 C CA . PHE A 1 95 ? -5.821 -2.945 0.106 1.00 94.00 95 PHE A CA 1
ATOM 771 C C . PHE A 1 95 ? -7.285 -2.631 0.451 1.00 94.00 95 PHE A C 1
ATOM 773 O O . PHE A 1 95 ? -7.564 -1.537 0.948 1.00 94.00 95 PHE A O 1
ATOM 780 N N . PRO A 1 96 ? -8.222 -3.581 0.253 1.00 92.94 96 PRO A N 1
ATOM 781 C CA . PRO A 1 96 ? -9.612 -3.393 0.653 1.00 92.94 96 PRO A CA 1
ATOM 782 C C . PRO A 1 96 ? -9.741 -3.113 2.150 1.00 92.94 96 PRO A C 1
ATOM 784 O O . PRO A 1 96 ? -9.128 -3.792 2.977 1.00 92.94 96 PRO A O 1
ATOM 787 N N . ARG A 1 97 ? -10.569 -2.127 2.500 1.00 92.94 97 ARG A N 1
ATOM 788 C CA . ARG A 1 97 ? -10.789 -1.699 3.884 1.00 92.94 97 ARG A CA 1
ATOM 789 C C . ARG A 1 97 ? -12.159 -1.039 4.066 1.00 92.94 97 ARG A C 1
ATOM 791 O O . ARG A 1 97 ? -12.744 -0.608 3.072 1.00 92.94 97 ARG A O 1
ATOM 798 N N . PRO A 1 98 ? -12.664 -0.928 5.309 1.00 92.81 98 PRO A N 1
ATOM 799 C CA . PRO A 1 98 ? -13.841 -0.118 5.603 1.00 92.81 98 PRO A CA 1
ATOM 800 C C . PRO A 1 98 ? -13.595 1.345 5.230 1.00 92.81 98 PRO A C 1
ATOM 802 O O . PRO A 1 98 ? -12.502 1.869 5.459 1.00 92.81 98 PRO A O 1
ATOM 805 N N . LEU A 1 99 ? -14.613 1.988 4.665 1.00 94.62 99 LEU A N 1
ATOM 806 C CA . LEU A 1 99 ? -14.586 3.379 4.226 1.00 94.62 99 LEU A CA 1
ATOM 807 C C . LEU A 1 99 ? -15.884 4.064 4.642 1.00 94.62 99 LEU A C 1
ATOM 809 O O . LEU A 1 99 ? -16.951 3.450 4.612 1.00 94.62 99 LEU A O 1
ATOM 813 N N . PHE A 1 100 ? -15.790 5.343 4.987 1.00 94.56 100 PHE A N 1
ATOM 814 C CA . PHE A 1 100 ? -16.961 6.198 5.114 1.00 94.56 100 PHE A CA 1
ATOM 815 C C . PHE A 1 100 ? -17.428 6.680 3.743 1.00 94.56 100 PHE A C 1
ATOM 817 O O . PHE A 1 100 ? -16.642 6.774 2.799 1.00 94.56 100 PHE A O 1
ATOM 824 N N . SER A 1 101 ? -18.714 7.012 3.642 1.00 92.44 101 SER A N 1
ATOM 825 C CA . SER A 1 101 ? -19.334 7.520 2.410 1.00 92.44 101 SER A CA 1
ATOM 826 C C . SER A 1 101 ? -18.741 8.849 1.938 1.00 92.44 101 SER A C 1
ATOM 828 O O . SER A 1 101 ? -18.860 9.191 0.764 1.00 92.44 101 SER A O 1
ATOM 830 N N . ASN A 1 102 ? -18.086 9.585 2.836 1.00 93.19 102 ASN A N 1
ATOM 831 C CA . ASN A 1 102 ? -17.449 10.860 2.549 1.00 93.19 102 ASN A CA 1
ATOM 832 C C . ASN A 1 102 ? -15.987 10.756 2.082 1.00 93.19 102 ASN A C 1
ATOM 834 O O . ASN A 1 102 ? -15.325 11.776 1.881 1.00 93.19 102 ASN A O 1
ATOM 838 N N . ILE A 1 103 ? -15.473 9.540 1.893 1.00 95.06 103 ILE A N 1
ATOM 839 C CA . ILE A 1 103 ? -14.128 9.300 1.373 1.00 95.06 103 ILE A CA 1
ATOM 840 C C . ILE A 1 103 ? -14.209 9.065 -0.133 1.00 95.06 103 ILE A C 1
ATOM 842 O O . ILE A 1 103 ? -14.807 8.092 -0.593 1.00 95.06 103 ILE A O 1
ATOM 846 N N . ILE A 1 104 ? -13.573 9.939 -0.910 1.00 94.38 104 ILE A N 1
ATOM 847 C CA . ILE A 1 104 ? -13.675 9.943 -2.370 1.00 94.38 104 ILE A CA 1
ATOM 848 C C . ILE A 1 104 ? -12.312 9.633 -2.981 1.00 94.38 104 ILE A C 1
ATOM 850 O O . ILE A 1 104 ? -11.371 10.420 -2.883 1.00 94.38 104 ILE A O 1
ATOM 854 N N . TYR A 1 105 ? -12.215 8.484 -3.646 1.00 94.00 105 TYR A N 1
ATOM 855 C CA . TYR A 1 105 ? -11.026 8.095 -4.400 1.00 94.00 105 TYR A CA 1
ATOM 856 C C . TYR A 1 105 ? -10.961 8.880 -5.710 1.00 94.00 105 TYR A C 1
ATOM 858 O O . TYR A 1 105 ? -11.837 8.751 -6.572 1.00 94.00 105 TYR A O 1
ATOM 866 N N . ILE A 1 106 ? -9.904 9.679 -5.834 1.00 92.12 106 ILE A N 1
ATOM 867 C CA . ILE A 1 106 ? -9.613 10.568 -6.962 1.00 92.12 106 ILE A CA 1
ATOM 868 C C . ILE A 1 106 ? -8.246 10.265 -7.592 1.00 92.12 106 ILE A C 1
ATOM 870 O O . ILE A 1 106 ? -7.680 11.092 -8.304 1.00 92.12 106 ILE A O 1
ATOM 874 N N . GLY A 1 107 ? -7.678 9.089 -7.315 1.00 88.06 107 GLY A N 1
ATOM 875 C CA . GLY A 1 107 ? -6.379 8.700 -7.843 1.00 88.06 107 GLY A CA 1
ATOM 876 C C . GLY A 1 107 ? -6.346 8.672 -9.363 1.00 88.06 107 GLY A C 1
ATOM 877 O O . GLY A 1 107 ? -7.292 8.253 -10.034 1.00 88.06 107 GLY A O 1
ATOM 878 N N . GLY A 1 108 ? -5.212 9.103 -9.909 1.00 77.50 108 GLY A N 1
ATOM 879 C CA . GLY A 1 108 ? -4.945 9.009 -11.337 1.00 77.50 108 GLY A CA 1
ATOM 880 C C . GLY A 1 108 ? -5.607 10.086 -12.191 1.00 77.50 108 GLY A C 1
ATOM 881 O O . GLY A 1 108 ? -5.693 9.863 -13.392 1.00 77.50 108 GLY A O 1
ATOM 882 N N . ILE A 1 109 ? -5.996 11.227 -11.604 1.00 76.69 109 ILE A N 1
ATOM 883 C CA . ILE A 1 109 ? -6.412 12.460 -12.315 1.00 76.69 109 ILE A CA 1
ATOM 884 C C . ILE A 1 109 ? -5.317 13.016 -13.255 1.00 76.69 109 ILE A C 1
ATOM 886 O O . ILE A 1 109 ? -5.564 13.911 -14.059 1.00 76.69 109 ILE A O 1
ATOM 890 N N . ASP A 1 110 ? -4.107 12.461 -13.209 1.00 65.50 110 ASP A N 1
ATOM 891 C CA . ASP A 1 110 ? -3.020 12.792 -14.125 1.00 65.50 110 ASP A CA 1
ATOM 892 C C . ASP A 1 110 ? -3.394 12.575 -15.610 1.00 65.50 110 ASP A C 1
ATOM 894 O O . ASP A 1 110 ? -4.226 11.736 -15.956 1.00 65.50 110 ASP A O 1
ATOM 898 N N . GLU A 1 111 ? -2.685 13.274 -16.511 1.00 53.62 111 GLU A N 1
ATOM 899 C CA . GLU A 1 111 ? -2.866 13.315 -17.982 1.00 53.62 111 GLU A CA 1
ATOM 900 C C . GLU A 1 111 ? -3.026 11.962 -18.713 1.00 53.62 111 GLU A C 1
ATOM 902 O O . GLU A 1 111 ? -3.344 11.943 -19.904 1.00 53.62 111 GLU A O 1
ATOM 907 N N . ILE A 1 112 ? -2.789 10.830 -18.046 1.00 52.72 112 ILE A N 1
ATOM 908 C CA . ILE A 1 112 ? -2.948 9.480 -18.597 1.00 52.72 112 ILE A CA 1
ATOM 909 C C . ILE A 1 112 ? -4.396 9.238 -19.037 1.00 52.72 112 ILE A C 1
ATOM 911 O O . ILE A 1 112 ? -4.601 8.682 -20.116 1.00 52.72 112 ILE A O 1
ATOM 915 N N . ASP A 1 113 ? -5.390 9.723 -18.287 1.00 51.41 113 ASP A N 1
ATOM 916 C CA . ASP A 1 113 ? -6.803 9.531 -18.655 1.00 51.41 113 ASP A CA 1
ATOM 917 C C . ASP A 1 113 ? -7.164 10.283 -19.952 1.00 51.41 113 ASP A C 1
ATOM 919 O O . ASP A 1 113 ? -7.938 9.791 -20.773 1.00 51.41 113 ASP A O 1
ATOM 923 N N . ASN A 1 114 ? -6.496 11.411 -20.217 1.00 47.50 114 ASN A N 1
ATOM 924 C CA . ASN A 1 114 ? -6.638 12.170 -21.462 1.00 47.50 114 ASN A CA 1
ATOM 925 C C . ASN A 1 114 ? -5.806 11.605 -22.635 1.00 47.50 114 ASN A C 1
ATOM 927 O O . ASN A 1 114 ? -6.150 11.848 -23.795 1.00 47.50 114 ASN A O 1
ATOM 931 N N . LYS A 1 115 ? -4.728 10.853 -22.360 1.00 49.75 115 LYS A N 1
ATOM 932 C CA . LYS A 1 115 ? -3.773 10.323 -23.361 1.00 49.75 115 LYS A CA 1
ATOM 933 C C . LYS A 1 115 ? -3.988 8.857 -23.742 1.00 49.75 115 LYS A C 1
ATOM 935 O O . LYS A 1 115 ? -3.498 8.443 -24.782 1.00 49.75 115 LYS A O 1
ATOM 940 N N . LEU A 1 116 ? -4.719 8.058 -22.966 1.00 50.31 116 LEU A N 1
ATOM 941 C CA . LEU A 1 116 ? -5.056 6.686 -23.384 1.00 50.31 116 LEU A CA 1
ATOM 942 C C . LEU A 1 116 ? -6.116 6.657 -24.503 1.00 50.31 116 LEU A C 1
ATOM 944 O O . LEU A 1 116 ? -6.150 5.707 -25.280 1.00 50.31 116 LEU A O 1
ATOM 948 N N . ASN A 1 117 ? -6.924 7.719 -24.621 1.00 46.03 117 ASN A N 1
ATOM 949 C CA . ASN A 1 117 ? -7.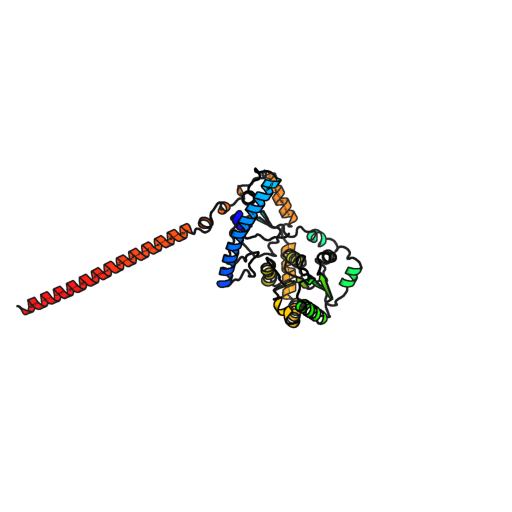977 7.864 -25.636 1.00 46.03 117 ASN A CA 1
ATOM 950 C C . ASN A 1 117 ? -7.570 8.726 -26.847 1.00 46.03 117 ASN A C 1
ATOM 952 O O . ASN A 1 117 ? -8.297 8.783 -27.836 1.00 46.03 117 ASN A O 1
ATOM 956 N N . LYS A 1 118 ? -6.418 9.400 -26.790 1.00 45.47 118 LYS A N 1
ATOM 957 C CA . LYS A 1 118 ? -5.869 10.214 -27.882 1.00 45.47 118 LYS A CA 1
ATOM 958 C C . LYS A 1 118 ? -4.525 9.613 -28.251 1.00 45.47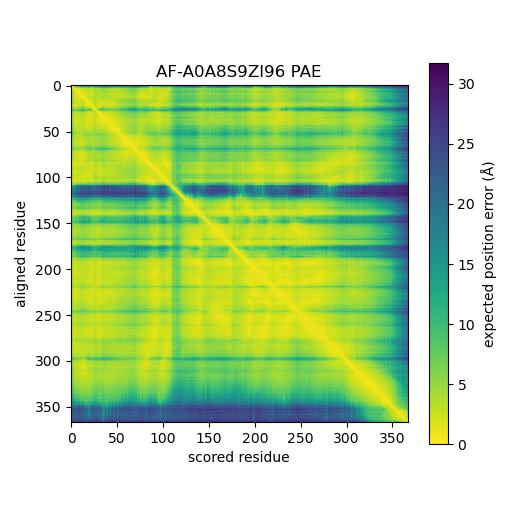 118 LYS A C 1
ATOM 960 O O . LYS A 1 118 ? -3.709 9.429 -27.362 1.00 45.47 118 LYS A O 1
ATOM 965 N N . SER A 1 119 ? -4.328 9.272 -29.527 1.00 51.94 119 SER A N 1
ATOM 966 C CA . SER A 1 119 ? -3.075 8.754 -30.103 1.00 51.94 119 SER A CA 1
ATOM 967 C C . SER A 1 119 ? -1.849 9.146 -29.273 1.00 51.94 119 SER A C 1
ATOM 969 O O . SER A 1 119 ? -1.642 10.346 -29.072 1.00 51.94 119 SER A O 1
ATOM 971 N N . PHE A 1 120 ? -1.088 8.155 -28.780 1.00 55.97 120 PHE A N 1
ATOM 972 C CA . PHE A 1 120 ? 0.104 8.378 -27.954 1.00 55.97 120 PHE A CA 1
ATOM 973 C C . PHE A 1 120 ? 0.882 9.594 -28.471 1.00 55.97 120 PHE A C 1
ATOM 975 O O . PHE A 1 120 ? 1.079 9.682 -29.690 1.00 55.97 120 PHE A O 1
ATOM 982 N N . PRO A 1 121 ? 1.296 10.536 -27.598 1.00 58.34 121 PRO A N 1
ATOM 983 C CA . PRO A 1 121 ? 2.063 11.692 -28.046 1.00 58.34 121 PRO A CA 1
ATOM 984 C C . PRO A 1 121 ? 3.220 11.197 -28.913 1.00 58.34 121 PRO A C 1
ATOM 986 O O . PRO A 1 121 ? 3.864 10.211 -28.544 1.00 58.34 121 PRO A O 1
ATOM 989 N N . GLN A 1 122 ? 3.437 11.828 -30.075 1.00 65.25 122 GLN A N 1
ATOM 990 C CA . GLN A 1 122 ? 4.514 11.424 -30.977 1.00 65.25 122 GLN A CA 1
ATOM 991 C C . GLN A 1 122 ? 5.807 11.346 -30.167 1.00 65.25 122 GLN A C 1
ATOM 993 O O . GLN A 1 122 ? 6.251 12.336 -29.581 1.00 65.25 122 GLN A O 1
ATOM 998 N N . LEU A 1 123 ? 6.359 10.135 -30.072 1.00 73.94 123 LEU A N 1
ATOM 999 C CA . LEU A 1 123 ? 7.614 9.912 -29.375 1.00 73.94 123 LEU A CA 1
ATOM 1000 C C . LEU A 1 123 ? 8.681 10.753 -30.081 1.00 73.94 123 LEU A C 1
ATOM 1002 O O . LEU A 1 123 ? 8.747 10.697 -31.314 1.00 73.94 123 LEU A O 1
ATOM 1006 N N . PRO A 1 124 ? 9.538 11.481 -29.341 1.00 81.12 124 PRO A N 1
ATOM 1007 C CA . PRO A 1 124 ? 10.737 12.063 -29.927 1.00 81.12 124 PRO A CA 1
ATOM 1008 C C . PRO A 1 124 ? 11.465 10.999 -30.753 1.00 81.12 124 PRO A C 1
ATOM 1010 O O . PRO A 1 124 ? 11.533 9.842 -30.332 1.00 81.12 124 PRO A O 1
ATOM 1013 N N . GLU A 1 125 ? 11.988 11.367 -31.921 1.00 81.94 125 GLU A N 1
ATOM 1014 C CA . GLU A 1 125 ? 12.504 10.412 -32.912 1.00 81.94 125 GLU A CA 1
ATOM 1015 C C . GLU A 1 125 ? 13.486 9.399 -32.303 1.00 81.94 125 GLU A C 1
ATOM 1017 O O . GLU A 1 125 ? 13.345 8.190 -32.490 1.00 81.94 125 GLU A O 1
ATOM 1022 N N . GLN A 1 126 ? 14.403 9.884 -31.465 1.00 82.38 126 GLN A N 1
ATOM 1023 C CA . GLN A 1 126 ? 15.367 9.058 -30.743 1.00 82.38 126 GLN A CA 1
ATOM 1024 C C . GLN A 1 126 ? 14.697 8.009 -29.842 1.00 82.38 126 GLN A C 1
ATOM 1026 O O . GLN A 1 126 ? 15.110 6.852 -29.817 1.00 82.38 126 GLN A O 1
ATOM 1031 N N . LEU A 1 127 ? 13.626 8.377 -29.136 1.00 84.12 127 LEU A N 1
ATOM 1032 C CA . LEU A 1 127 ? 12.881 7.451 -28.286 1.00 84.12 127 LEU A CA 1
ATOM 1033 C C . LEU A 1 127 ? 12.098 6.438 -29.124 1.00 84.12 127 LEU A C 1
ATOM 1035 O O . LEU A 1 127 ? 12.029 5.268 -28.763 1.00 84.12 127 LEU A O 1
ATOM 1039 N N . ASN A 1 128 ? 11.554 6.853 -30.270 1.00 85.88 128 ASN A N 1
ATOM 1040 C CA . ASN A 1 128 ? 10.888 5.942 -31.198 1.00 85.88 128 ASN A CA 1
ATOM 1041 C C . ASN A 1 128 ? 11.856 4.869 -31.736 1.00 85.88 128 ASN A C 1
ATOM 1043 O O . ASN A 1 128 ? 11.492 3.696 -31.828 1.00 85.88 128 ASN A O 1
ATOM 1047 N N . LEU A 1 129 ? 13.105 5.244 -32.039 1.00 89.62 129 LEU A N 1
ATOM 1048 C CA . LEU A 1 129 ? 14.157 4.299 -32.435 1.00 89.62 129 LEU A CA 1
ATOM 1049 C C . LEU A 1 129 ? 14.465 3.288 -31.323 1.00 89.62 129 LEU A C 1
ATOM 1051 O O . LEU A 1 129 ? 14.527 2.089 -31.595 1.00 89.62 129 LEU A O 1
ATOM 1055 N N . GLU A 1 130 ? 14.590 3.742 -30.073 1.00 91.25 130 GLU A N 1
ATOM 1056 C CA . GLU A 1 130 ? 14.767 2.844 -28.924 1.00 91.25 130 GLU A CA 1
ATOM 1057 C C . GLU A 1 130 ? 13.575 1.899 -28.752 1.00 91.25 130 GLU A C 1
ATOM 1059 O O . GLU A 1 130 ? 13.753 0.700 -28.539 1.00 91.25 130 GLU A O 1
ATOM 1064 N N . MET A 1 131 ? 12.352 2.405 -28.925 1.00 89.50 131 MET A N 1
ATOM 1065 C CA . MET A 1 131 ? 11.152 1.584 -28.808 1.00 89.50 131 MET A CA 1
ATOM 1066 C C . MET A 1 131 ? 11.067 0.508 -29.887 1.00 89.50 131 MET A C 1
ATOM 1068 O O . MET A 1 131 ? 10.458 -0.519 -29.617 1.00 89.50 131 MET A O 1
ATOM 1072 N N . LYS A 1 132 ? 11.686 0.666 -31.065 1.00 91.44 132 LYS A N 1
ATOM 1073 C CA . LYS A 1 132 ? 11.711 -0.375 -32.116 1.00 91.44 132 LYS A CA 1
ATOM 1074 C C . LYS A 1 132 ? 12.625 -1.565 -31.791 1.00 91.44 132 LYS A C 1
ATOM 1076 O O . LYS A 1 132 ? 12.470 -2.615 -32.411 1.00 91.44 132 LYS A O 1
ATOM 1081 N N . LYS A 1 133 ? 13.539 -1.440 -30.823 1.00 94.12 133 LYS A N 1
ATOM 1082 C CA . LYS A 1 133 ? 14.430 -2.530 -30.391 1.00 94.12 133 LYS A CA 1
ATOM 1083 C C . LYS A 1 133 ? 13.678 -3.586 -29.566 1.00 94.12 133 LYS A C 1
ATOM 1085 O O . LYS A 1 133 ? 12.576 -3.338 -29.071 1.00 94.12 133 LYS A O 1
ATOM 1090 N N . GLY A 1 134 ? 14.295 -4.761 -29.404 1.00 94.75 134 GLY A N 1
ATOM 1091 C CA . GLY A 1 134 ? 13.771 -5.880 -28.611 1.00 94.75 134 GLY A CA 1
ATOM 1092 C C . GLY A 1 134 ? 12.624 -6.607 -29.312 1.00 94.75 134 GLY A C 1
ATOM 1093 O O . GLY A 1 134 ? 11.485 -6.140 -29.314 1.00 94.75 134 GLY A O 1
ATOM 1094 N N . ASN A 1 135 ? 12.900 -7.770 -29.898 1.00 95.06 135 ASN A N 1
ATOM 1095 C CA . ASN A 1 135 ? 11.933 -8.513 -30.713 1.00 95.06 135 ASN A CA 1
ATOM 1096 C C . ASN A 1 135 ? 10.642 -8.849 -29.948 1.00 95.06 135 ASN A C 1
ATOM 1098 O O . ASN A 1 135 ? 9.548 -8.717 -30.498 1.00 95.06 135 ASN A O 1
ATOM 1102 N N . LYS A 1 136 ? 10.754 -9.220 -28.666 1.00 96.31 136 LYS A N 1
ATOM 1103 C CA . LYS A 1 136 ? 9.607 -9.568 -27.810 1.00 96.31 136 LYS A CA 1
ATOM 1104 C C . LYS A 1 136 ? 9.011 -8.370 -27.058 1.00 96.31 136 LYS A C 1
ATOM 1106 O O . LYS A 1 136 ? 7.901 -8.466 -26.530 1.00 96.31 136 LYS A O 1
ATOM 1111 N N . GLY A 1 137 ? 9.697 -7.228 -27.048 1.00 96.69 137 GLY A N 1
ATOM 1112 C CA . GLY A 1 137 ? 9.219 -5.975 -26.466 1.00 96.69 137 GLY A CA 1
ATOM 1113 C C . GLY A 1 137 ? 10.240 -5.286 -25.566 1.00 96.69 137 GLY A C 1
ATOM 1114 O O . GLY A 1 137 ? 11.440 -5.553 -25.622 1.00 96.69 137 GLY A O 1
ATOM 1115 N N . ILE A 1 138 ? 9.732 -4.376 -24.740 1.00 97.19 138 ILE A N 1
ATOM 1116 C CA . ILE A 1 138 ? 10.511 -3.491 -23.876 1.00 97.19 138 ILE A CA 1
ATOM 1117 C C . ILE A 1 138 ? 10.308 -3.879 -22.415 1.00 97.19 138 ILE A C 1
ATOM 1119 O O . ILE A 1 138 ? 9.176 -4.122 -21.981 1.00 97.19 138 ILE A O 1
ATOM 1123 N N . ILE A 1 139 ? 11.399 -3.876 -21.656 1.00 97.56 139 ILE A N 1
ATOM 1124 C CA . ILE A 1 139 ? 11.379 -3.938 -20.195 1.00 97.56 139 ILE A CA 1
ATOM 1125 C C . ILE A 1 139 ? 11.796 -2.562 -19.684 1.00 97.56 139 ILE A C 1
ATOM 1127 O O . ILE A 1 139 ? 12.908 -2.097 -19.938 1.00 97.56 139 ILE A O 1
ATOM 1131 N N . LEU A 1 140 ? 10.880 -1.887 -18.995 1.00 95.56 140 LEU A N 1
ATOM 1132 C CA . LEU A 1 140 ? 11.152 -0.589 -18.390 1.00 95.56 140 LEU A CA 1
ATOM 1133 C C . LEU A 1 140 ? 11.681 -0.809 -16.975 1.00 95.56 140 LEU A C 1
ATOM 1135 O O . LEU A 1 140 ? 11.091 -1.573 -16.218 1.00 95.56 140 LEU A O 1
ATOM 1139 N N . PHE A 1 141 ? 12.757 -0.128 -16.601 1.00 94.38 141 PHE A N 1
ATOM 1140 C CA . PHE A 1 141 ? 13.309 -0.151 -15.249 1.00 94.38 141 PHE A CA 1
ATOM 1141 C C . PHE A 1 141 ? 13.337 1.265 -14.671 1.00 94.38 141 PHE A C 1
ATOM 1143 O O . PHE A 1 141 ? 13.825 2.188 -15.322 1.00 94.38 141 PHE A O 1
ATOM 1150 N N . SER A 1 142 ? 12.829 1.446 -13.448 1.00 91.31 142 SER A N 1
ATOM 1151 C CA . SER A 1 142 ? 12.854 2.732 -12.738 1.00 91.31 142 SER A CA 1
ATOM 1152 C C . SER A 1 142 ? 12.941 2.559 -11.224 1.00 91.31 142 SER A C 1
ATOM 1154 O O . SER A 1 142 ? 12.071 1.949 -10.602 1.00 91.31 142 SER A O 1
ATOM 1156 N N . VAL A 1 143 ? 13.917 3.218 -10.602 1.00 85.44 143 VAL A N 1
ATOM 1157 C CA . VAL A 1 143 ? 14.054 3.297 -9.132 1.00 85.44 143 VAL A CA 1
ATOM 1158 C C . VAL A 1 143 ? 13.325 4.503 -8.516 1.00 85.44 143 VAL A C 1
ATOM 1160 O O . VAL A 1 143 ? 13.452 4.778 -7.329 1.00 85.44 143 VAL A O 1
ATOM 1163 N N . GLY A 1 144 ? 12.525 5.221 -9.309 1.00 82.88 144 GLY A N 1
ATOM 1164 C CA . GLY A 1 144 ? 11.730 6.357 -8.839 1.00 82.88 144 GLY A CA 1
ATOM 1165 C C . GLY A 1 144 ? 12.441 7.694 -9.036 1.00 82.88 144 GLY A C 1
ATOM 1166 O O . GLY A 1 144 ? 13.034 7.928 -10.090 1.00 82.88 144 GLY A O 1
ATOM 1167 N N . THR A 1 145 ? 12.286 8.611 -8.082 1.00 77.50 145 THR A N 1
ATOM 1168 C CA . THR A 1 145 ? 12.902 9.956 -8.110 1.00 77.50 145 THR A CA 1
ATOM 1169 C C . THR A 1 145 ? 13.698 10.290 -6.853 1.00 77.50 145 THR A C 1
ATOM 1171 O O . THR A 1 145 ? 14.371 11.310 -6.814 1.00 77.50 145 THR A O 1
ATOM 1174 N N . VAL A 1 146 ? 13.592 9.461 -5.816 1.00 75.62 146 VAL A N 1
ATOM 1175 C CA . VAL A 1 146 ? 14.235 9.700 -4.518 1.00 75.62 146 VAL A CA 1
ATOM 1176 C C . VAL A 1 146 ? 15.552 8.937 -4.412 1.00 75.62 146 VAL A C 1
ATOM 1178 O O . VAL A 1 146 ? 16.495 9.416 -3.799 1.00 75.62 146 VAL A O 1
ATOM 1181 N N . ILE A 1 147 ? 15.634 7.756 -5.030 1.00 78.56 147 ILE A N 1
ATOM 1182 C CA . ILE A 1 147 ? 16.843 6.937 -4.996 1.00 78.56 147 ILE A CA 1
ATOM 1183 C C . ILE A 1 147 ? 17.885 7.552 -5.920 1.00 78.56 147 ILE A C 1
ATOM 1185 O O . ILE A 1 147 ? 17.687 7.626 -7.135 1.00 78.56 147 ILE A O 1
ATOM 1189 N N . CYS A 1 148 ? 19.023 7.929 -5.345 1.00 77.50 148 CYS A N 1
ATOM 1190 C CA . CYS A 1 148 ? 20.205 8.270 -6.112 1.00 77.50 148 CYS A CA 1
ATOM 1191 C C . CYS A 1 148 ? 20.855 6.976 -6.608 1.00 77.50 148 CYS A C 1
ATOM 1193 O O . CYS A 1 148 ? 21.388 6.186 -5.832 1.00 77.50 148 CYS A O 1
ATOM 1195 N N . SER A 1 149 ? 20.842 6.750 -7.921 1.00 75.00 149 SER A N 1
ATOM 1196 C CA . SER A 1 149 ? 21.451 5.563 -8.538 1.00 75.00 149 SER A CA 1
ATOM 1197 C C . SER A 1 149 ? 22.938 5.387 -8.201 1.00 75.00 149 SER A C 1
ATOM 1199 O O . SER A 1 149 ? 23.433 4.262 -8.207 1.00 75.00 149 SER A O 1
ATOM 1201 N N . LYS A 1 150 ? 23.638 6.473 -7.847 1.00 78.50 150 LYS A N 1
ATOM 1202 C CA . LYS A 1 150 ? 25.044 6.455 -7.409 1.00 78.50 150 LYS A CA 1
ATOM 1203 C C . LYS A 1 150 ? 25.250 5.839 -6.021 1.00 78.50 150 LYS A C 1
ATOM 1205 O O . LYS A 1 150 ? 26.365 5.434 -5.714 1.00 78.50 150 LYS A O 1
ATOM 1210 N N . GLU A 1 151 ? 24.204 5.773 -5.201 1.00 83.44 151 GLU A N 1
ATOM 1211 C CA . GLU A 1 151 ? 24.247 5.186 -3.854 1.00 83.44 151 GLU A CA 1
ATOM 1212 C C . GLU A 1 151 ? 23.977 3.675 -3.867 1.00 83.44 151 GLU A C 1
ATOM 1214 O O . GLU A 1 151 ? 24.150 2.996 -2.855 1.00 83.44 151 GLU A O 1
ATOM 1219 N N . LEU A 1 152 ? 23.573 3.118 -5.014 1.00 86.62 152 LEU A N 1
ATOM 1220 C CA . LEU A 1 152 ? 23.356 1.683 -5.145 1.00 86.62 152 LEU A CA 1
ATOM 1221 C C . LEU A 1 152 ? 24.697 0.926 -5.101 1.00 86.62 152 LEU A C 1
ATOM 1223 O O . LEU A 1 152 ? 25.662 1.340 -5.751 1.00 86.62 152 LEU A O 1
ATOM 1227 N N . PRO A 1 153 ? 24.776 -0.218 -4.392 1.00 92.56 153 PRO A N 1
ATOM 1228 C CA . PRO A 1 153 ? 25.995 -1.017 -4.338 1.00 92.56 153 PRO A CA 1
ATOM 1229 C C . PRO A 1 153 ? 26.494 -1.413 -5.732 1.00 92.56 153 PRO A C 1
ATOM 1231 O O . PRO A 1 153 ? 25.713 -1.816 -6.595 1.00 92.56 153 PRO A O 1
ATOM 1234 N N . LYS A 1 154 ? 27.815 -1.383 -5.948 1.00 93.81 154 LYS A N 1
ATOM 1235 C CA . LYS A 1 154 ? 28.415 -1.766 -7.240 1.00 93.81 154 LYS A CA 1
ATOM 1236 C C . LYS A 1 154 ? 28.025 -3.184 -7.670 1.00 93.81 154 LYS A C 1
ATOM 1238 O O . LYS A 1 154 ? 27.762 -3.399 -8.847 1.00 93.81 154 LYS A O 1
ATOM 1243 N N . SER A 1 155 ? 27.936 -4.123 -6.723 1.00 94.69 155 SER A N 1
ATOM 1244 C CA . SER A 1 155 ? 27.484 -5.497 -6.986 1.00 94.69 155 SER A CA 1
ATOM 1245 C C . SER A 1 155 ? 26.036 -5.552 -7.472 1.00 94.69 155 SER A C 1
ATOM 1247 O O . SER A 1 155 ? 25.743 -6.284 -8.412 1.00 94.69 155 SER A O 1
ATOM 1249 N N . PHE A 1 156 ? 25.152 -4.728 -6.899 1.00 93.94 156 PHE A N 1
ATOM 1250 C CA . PHE A 1 156 ? 23.761 -4.606 -7.335 1.00 93.94 156 PHE A CA 1
ATOM 1251 C C . PHE A 1 156 ? 23.686 -4.166 -8.800 1.00 93.94 156 PHE A C 1
ATOM 1253 O O . PHE A 1 156 ? 23.030 -4.812 -9.612 1.00 93.94 156 PHE A O 1
ATOM 1260 N N . ILE A 1 157 ? 24.393 -3.085 -9.149 1.00 92.62 157 ILE A N 1
ATOM 1261 C CA . ILE A 1 157 ? 24.416 -2.547 -10.515 1.00 92.62 157 ILE A CA 1
ATOM 1262 C C . ILE A 1 157 ? 25.044 -3.547 -11.492 1.00 92.62 157 ILE A C 1
ATOM 1264 O O . ILE A 1 157 ? 24.511 -3.757 -12.579 1.00 92.62 157 ILE A O 1
ATOM 1268 N N . PHE A 1 158 ? 26.144 -4.196 -11.105 1.00 95.69 158 PHE A N 1
ATOM 1269 C CA . PHE A 1 158 ? 26.794 -5.216 -11.924 1.00 95.69 158 PHE A CA 1
ATOM 1270 C C . PHE A 1 158 ? 25.836 -6.373 -12.243 1.00 95.69 158 PHE A C 1
ATOM 1272 O O . PHE A 1 158 ? 25.588 -6.651 -13.413 1.00 95.69 158 PHE A O 1
ATOM 1279 N N . ASN A 1 159 ? 25.220 -6.981 -11.226 1.00 96.81 159 ASN A N 1
ATOM 1280 C CA . ASN A 1 159 ? 24.300 -8.109 -11.407 1.00 96.81 159 ASN A CA 1
ATOM 1281 C C . ASN A 1 159 ? 23.022 -7.722 -12.172 1.00 96.81 159 ASN A C 1
ATOM 1283 O O . ASN A 1 159 ? 22.484 -8.532 -12.936 1.00 96.81 159 ASN A O 1
ATOM 1287 N N . LEU A 1 160 ? 22.561 -6.476 -12.020 1.00 95.31 160 LEU A N 1
ATOM 1288 C CA . LEU A 1 160 ? 21.469 -5.914 -12.813 1.00 95.31 160 LEU A CA 1
ATOM 1289 C C . LEU A 1 160 ? 21.814 -5.936 -14.314 1.00 95.31 160 LEU A C 1
ATOM 1291 O O . LEU A 1 160 ? 21.067 -6.501 -15.114 1.00 95.31 160 LEU A O 1
ATOM 1295 N N . PHE A 1 161 ? 22.969 -5.385 -14.698 1.00 95.62 161 PHE A N 1
ATOM 1296 C CA . PHE A 1 161 ? 23.401 -5.365 -16.099 1.00 95.62 161 PHE A CA 1
ATOM 1297 C C . PHE A 1 161 ? 23.781 -6.751 -16.634 1.00 95.62 161 PHE A C 1
ATOM 1299 O O . PHE A 1 161 ? 23.509 -7.037 -17.801 1.00 95.62 161 PHE A O 1
ATOM 1306 N N . GLU A 1 162 ? 24.346 -7.632 -15.806 1.00 97.69 162 GLU A N 1
ATOM 1307 C CA . GLU A 1 162 ? 24.585 -9.030 -16.188 1.00 97.69 162 GLU A CA 1
ATOM 1308 C C . GLU A 1 162 ? 23.279 -9.760 -16.518 1.00 97.69 162 GLU A C 1
ATOM 1310 O O . GLU A 1 162 ? 23.226 -10.525 -17.481 1.00 97.69 162 GLU A O 1
ATOM 1315 N N . THR A 1 163 ? 22.193 -9.468 -15.801 1.00 97.25 163 THR A N 1
ATOM 1316 C CA . THR A 1 163 ? 20.864 -9.998 -16.142 1.00 97.25 163 THR A CA 1
ATOM 1317 C C . THR A 1 163 ? 20.382 -9.474 -17.494 1.00 97.25 163 THR A C 1
ATOM 1319 O O . THR A 1 163 ? 19.909 -10.243 -18.333 1.00 97.25 163 THR A O 1
ATOM 1322 N N . PHE A 1 164 ? 20.535 -8.172 -17.744 1.00 95.62 164 PHE A N 1
ATOM 1323 C CA . PHE A 1 164 ? 20.081 -7.553 -18.992 1.00 95.62 164 PHE A CA 1
ATOM 1324 C C . PHE A 1 164 ? 20.808 -8.116 -20.217 1.00 95.62 164 PHE A C 1
ATOM 1326 O O . PHE A 1 164 ? 20.177 -8.364 -21.242 1.00 95.62 164 PHE A O 1
ATOM 1333 N N . LYS A 1 165 ? 22.112 -8.403 -20.104 1.00 96.06 165 LYS A N 1
ATOM 1334 C CA . LYS A 1 165 ? 22.895 -9.056 -21.171 1.00 96.06 165 LYS A CA 1
ATOM 1335 C C . LYS A 1 165 ? 22.394 -10.463 -21.507 1.00 96.06 165 LYS A C 1
ATOM 1337 O O . LYS A 1 165 ? 22.540 -10.911 -22.647 1.00 96.06 165 LYS A O 1
ATOM 1342 N N . GLN A 1 166 ? 21.836 -11.171 -20.524 1.00 96.75 166 GLN A N 1
ATOM 1343 C CA . GLN A 1 166 ? 21.338 -12.535 -20.696 1.00 96.75 166 GLN A CA 1
ATOM 1344 C C . GLN A 1 166 ? 19.950 -12.585 -21.354 1.00 96.75 166 GLN A C 1
ATOM 1346 O O . GLN A 1 166 ? 19.640 -13.566 -22.029 1.00 96.75 166 GLN A O 1
ATOM 1351 N N . ILE A 1 167 ? 19.125 -11.543 -21.206 1.00 97.00 167 ILE A N 1
ATOM 1352 C CA . ILE A 1 167 ? 17.758 -11.479 -21.751 1.00 97.00 167 ILE A CA 1
ATOM 1353 C C . ILE A 1 167 ? 17.767 -10.688 -23.070 1.00 97.00 167 ILE A C 1
ATOM 1355 O O . ILE A 1 167 ? 17.361 -9.532 -23.135 1.00 97.00 167 ILE A O 1
ATOM 1359 N N . LYS A 1 168 ? 18.253 -11.318 -24.147 1.00 94.44 168 LYS A N 1
ATOM 1360 C CA . LYS A 1 168 ? 18.525 -10.644 -25.437 1.00 94.44 168 LYS A CA 1
ATOM 1361 C C . LYS A 1 168 ? 17.285 -10.329 -26.282 1.00 94.44 168 LYS A C 1
ATOM 1363 O O . LYS A 1 168 ? 17.339 -9.462 -27.149 1.00 94.44 168 LYS A O 1
ATOM 1368 N N . ASP A 1 169 ? 16.174 -11.023 -26.045 1.00 95.62 169 ASP A N 1
ATOM 1369 C CA . ASP A 1 169 ? 14.942 -10.844 -26.825 1.00 95.62 169 ASP A CA 1
ATOM 1370 C C . ASP A 1 169 ? 14.170 -9.564 -26.473 1.00 95.62 169 ASP A C 1
ATOM 1372 O O . ASP A 1 169 ? 13.272 -9.151 -27.216 1.00 95.62 169 ASP A O 1
ATOM 1376 N N . TYR A 1 170 ? 14.502 -8.944 -25.340 1.00 97.56 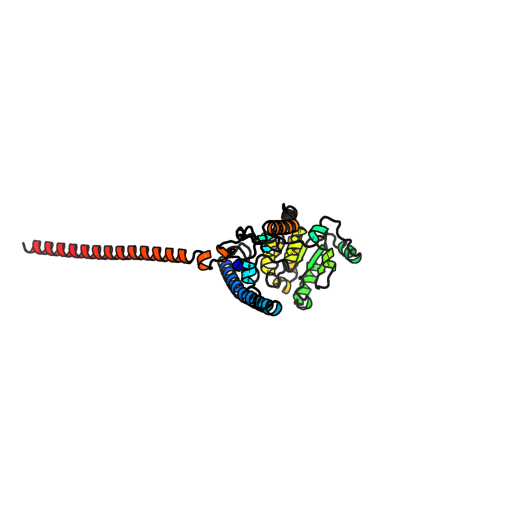170 TYR A N 1
ATOM 1377 C CA . TYR A 1 170 ? 13.870 -7.731 -24.842 1.00 97.56 170 TYR A CA 1
ATOM 1378 C C . TYR A 1 170 ? 14.878 -6.590 -24.816 1.00 97.56 170 TYR A C 1
ATOM 1380 O O . TYR A 1 170 ? 16.057 -6.791 -24.536 1.00 97.56 170 TYR A O 1
ATOM 1388 N N . HIS A 1 171 ? 14.406 -5.375 -25.087 1.00 96.94 171 HIS A N 1
ATOM 1389 C CA . HIS A 1 171 ? 15.231 -4.177 -24.953 1.00 96.94 171 HIS A CA 1
ATOM 1390 C C . HIS A 1 171 ? 14.925 -3.474 -23.631 1.00 96.94 171 HIS A C 1
ATOM 1392 O O . HIS A 1 171 ? 13.763 -3.240 -23.292 1.00 96.94 171 HIS A O 1
ATOM 1398 N N . PHE A 1 172 ? 15.971 -3.173 -22.865 1.00 95.88 172 PHE A N 1
ATOM 1399 C CA . PHE A 1 172 ? 15.850 -2.544 -21.554 1.00 95.88 172 PHE A CA 1
ATOM 1400 C C . PHE A 1 172 ? 15.951 -1.030 -21.688 1.00 95.88 172 PHE A C 1
ATOM 1402 O O . PHE A 1 172 ? 16.920 -0.512 -22.241 1.00 95.88 172 PHE A O 1
ATOM 1409 N N . ILE A 1 173 ? 14.971 -0.320 -21.132 1.00 93.69 173 ILE A N 1
ATOM 1410 C CA . ILE A 1 173 ? 15.021 1.136 -20.988 1.00 93.69 173 ILE A CA 1
ATOM 1411 C C . ILE A 1 173 ? 15.134 1.467 -19.505 1.00 93.69 173 ILE A C 1
ATOM 1413 O O . ILE A 1 173 ? 14.317 1.031 -18.694 1.00 93.69 173 ILE A O 1
ATOM 1417 N N . LEU A 1 174 ? 16.154 2.246 -19.158 1.00 91.31 174 LEU A N 1
ATOM 1418 C CA . LEU A 1 174 ? 16.549 2.533 -17.785 1.00 91.31 174 LEU A CA 1
ATOM 1419 C C . LEU A 1 174 ? 16.274 3.994 -17.460 1.00 91.31 174 LEU A C 1
ATOM 1421 O O . LEU A 1 174 ? 16.893 4.878 -18.043 1.00 91.31 174 LEU A O 1
ATOM 1425 N N . LYS A 1 175 ? 15.382 4.239 -16.503 1.00 87.62 175 LYS A N 1
ATOM 1426 C CA . LYS A 1 175 ? 15.192 5.548 -15.879 1.00 87.62 175 LYS A CA 1
ATOM 1427 C C . LYS A 1 175 ? 15.902 5.544 -14.524 1.00 87.62 175 LYS A C 1
ATOM 1429 O O . LYS A 1 175 ? 15.428 4.915 -13.573 1.00 87.62 175 LYS A O 1
ATOM 1434 N N . MET A 1 176 ? 17.050 6.209 -14.448 1.00 78.19 176 MET A N 1
ATOM 1435 C CA . MET A 1 176 ? 17.922 6.195 -13.262 1.00 78.19 176 MET A CA 1
ATOM 1436 C C . MET A 1 176 ? 18.139 7.583 -12.650 1.00 78.19 176 MET A C 1
ATOM 1438 O O . MET A 1 176 ? 18.684 7.663 -11.547 1.00 78.19 176 MET A O 1
ATOM 1442 N N . ASP A 1 177 ? 17.711 8.648 -13.334 1.00 76.12 177 ASP A N 1
ATOM 1443 C CA . ASP A 1 177 ? 17.768 10.029 -12.852 1.00 76.12 177 ASP A CA 1
ATOM 1444 C C . ASP A 1 177 ? 16.368 10.678 -12.894 1.00 76.12 177 ASP A C 1
ATOM 1446 O O . ASP A 1 177 ? 15.491 10.329 -13.689 1.00 76.12 177 ASP A O 1
ATOM 1450 N N . VAL A 1 178 ? 16.139 11.660 -12.024 1.00 70.50 178 VAL A N 1
ATOM 1451 C CA . VAL A 1 178 ? 14.928 12.496 -12.018 1.00 70.50 178 VAL A CA 1
ATOM 1452 C C . VAL A 1 178 ? 14.812 13.310 -13.310 1.00 70.50 178 VAL A C 1
ATOM 1454 O O . VAL A 1 178 ? 13.703 13.608 -13.760 1.00 70.50 178 VAL A O 1
ATOM 1457 N N . LYS A 1 179 ? 15.948 13.651 -13.929 1.00 73.81 179 LYS A N 1
ATOM 1458 C CA . LYS A 1 179 ? 16.022 14.435 -15.171 1.00 73.81 179 LYS A CA 1
ATOM 1459 C C . LYS A 1 179 ? 15.581 13.665 -16.418 1.00 73.81 179 LYS A C 1
ATOM 1461 O O . LYS A 1 179 ? 15.383 14.290 -17.461 1.00 73.81 179 LYS A O 1
ATOM 1466 N N . ASP A 1 180 ? 15.363 12.356 -16.312 1.00 76.12 180 ASP A N 1
ATOM 1467 C CA . ASP A 1 180 ? 14.931 11.473 -17.398 1.00 76.12 180 ASP A CA 1
ATOM 1468 C C . ASP A 1 180 ? 13.467 11.733 -17.810 1.00 76.12 180 ASP A C 1
ATOM 1470 O O . ASP A 1 180 ? 12.554 10.933 -17.575 1.00 76.12 180 ASP A O 1
ATOM 1474 N N . LYS A 1 181 ? 13.219 12.878 -18.461 1.00 76.75 181 LYS A N 1
ATOM 1475 C CA . LYS A 1 181 ? 11.883 13.302 -18.918 1.00 76.75 181 LYS A CA 1
ATOM 1476 C C . LYS A 1 181 ? 11.292 12.387 -19.997 1.00 76.75 181 LYS A C 1
ATOM 1478 O O . LYS A 1 181 ? 10.082 12.419 -20.211 1.00 76.75 181 LYS A O 1
ATOM 1483 N N . PHE A 1 182 ? 12.102 11.547 -20.648 1.00 78.31 182 PHE A N 1
ATOM 1484 C CA . PHE A 1 182 ? 11.619 10.581 -21.642 1.00 78.31 182 PHE A CA 1
ATOM 1485 C C . PHE A 1 182 ? 10.585 9.607 -21.047 1.00 78.31 182 PHE A C 1
ATOM 1487 O O . PHE A 1 182 ? 9.683 9.160 -21.753 1.00 78.31 182 PHE A O 1
ATOM 1494 N N . TYR A 1 183 ? 10.672 9.326 -19.738 1.00 78.44 183 TYR A N 1
ATOM 1495 C CA . TYR A 1 183 ? 9.772 8.419 -19.023 1.00 78.44 183 TYR A CA 1
ATOM 1496 C C . TYR A 1 183 ? 8.294 8.789 -19.200 1.00 78.44 183 TYR A C 1
ATOM 1498 O O . TYR A 1 183 ? 7.457 7.905 -19.364 1.00 78.44 183 TYR A O 1
ATOM 1506 N N . TYR A 1 184 ? 7.968 10.086 -19.234 1.00 75.12 184 TYR A N 1
ATOM 1507 C CA . TYR A 1 184 ? 6.588 10.556 -19.393 1.00 75.12 184 TYR A CA 1
ATOM 1508 C C . TYR A 1 184 ? 5.957 10.144 -20.725 1.00 75.12 184 TYR A C 1
ATOM 1510 O O . TYR A 1 184 ? 4.746 9.943 -20.777 1.00 75.12 184 TYR A O 1
ATOM 1518 N N . TYR A 1 185 ? 6.761 9.974 -21.776 1.00 75.50 185 TYR A N 1
ATOM 1519 C CA . TYR A 1 185 ? 6.283 9.536 -23.088 1.00 75.50 185 TYR A CA 1
ATOM 1520 C C . TYR A 1 185 ? 6.136 8.014 -23.194 1.00 75.50 185 TYR A C 1
ATOM 1522 O O . TYR A 1 185 ? 5.430 7.522 -24.068 1.00 75.50 185 TYR A O 1
ATOM 1530 N N . LEU A 1 186 ? 6.800 7.261 -22.312 1.00 81.25 186 LEU A N 1
ATOM 1531 C CA . LEU A 1 186 ? 6.778 5.799 -22.325 1.00 81.25 186 LEU A CA 1
ATOM 1532 C C . LEU A 1 186 ? 5.595 5.205 -21.557 1.00 81.25 186 LEU A C 1
ATOM 1534 O O . LEU A 1 186 ? 5.258 4.040 -21.771 1.00 81.25 186 LEU A O 1
ATOM 1538 N N . LYS A 1 187 ? 4.953 5.979 -20.674 1.00 75.56 187 LYS A N 1
ATOM 1539 C CA . LYS A 1 187 ? 3.824 5.511 -19.858 1.00 75.56 187 LYS A CA 1
ATOM 1540 C C . LYS A 1 187 ? 2.719 4.931 -20.745 1.00 75.56 187 LYS A C 1
ATOM 1542 O O . LYS A 1 187 ? 2.225 5.595 -21.651 1.00 75.56 187 LYS A O 1
ATOM 1547 N N . GLY A 1 188 ? 2.338 3.683 -20.487 1.00 77.50 188 GLY A N 1
ATOM 1548 C CA . GLY A 1 188 ? 1.279 3.006 -21.237 1.00 77.50 188 GLY A CA 1
ATOM 1549 C C . GLY A 1 188 ? 1.635 2.567 -22.654 1.00 77.50 188 GLY A C 1
ATOM 1550 O O . GLY A 1 188 ? 0.753 2.076 -23.357 1.00 77.50 188 GLY A O 1
ATOM 1551 N N . HIS A 1 189 ? 2.893 2.692 -23.092 1.00 87.56 189 HIS A N 1
ATOM 1552 C CA . HIS A 1 189 ? 3.262 2.298 -24.448 1.00 87.56 189 HIS A CA 1
ATOM 1553 C C . HIS A 1 189 ? 3.105 0.773 -24.658 1.00 87.56 189 HIS A C 1
ATOM 1555 O O . HIS A 1 189 ? 3.664 -0.015 -23.889 1.00 87.56 189 HIS A O 1
ATOM 1561 N N . PRO A 1 190 ? 2.442 0.305 -25.736 1.00 89.25 190 PRO A N 1
ATOM 1562 C CA . PRO A 1 190 ? 2.045 -1.105 -25.913 1.00 89.25 190 PRO A CA 1
ATOM 1563 C C . PRO A 1 190 ? 3.212 -2.098 -26.045 1.00 89.25 190 PRO A C 1
ATOM 1565 O O . PRO A 1 190 ? 3.047 -3.315 -25.884 1.00 89.25 190 PRO A O 1
ATOM 1568 N N . ARG A 1 191 ? 4.410 -1.592 -26.360 1.00 94.19 191 ARG A N 1
ATOM 1569 C CA . ARG A 1 191 ? 5.639 -2.397 -26.411 1.00 94.19 191 ARG A CA 1
ATOM 1570 C C . ARG A 1 191 ? 6.232 -2.706 -25.040 1.00 94.19 191 ARG A C 1
ATOM 1572 O O . ARG A 1 191 ? 7.023 -3.640 -24.965 1.00 94.19 191 ARG A O 1
ATOM 1579 N N . ILE A 1 192 ? 5.847 -1.998 -23.979 1.00 95.75 192 ILE A N 1
ATOM 1580 C CA . ILE A 1 192 ? 6.292 -2.325 -22.621 1.00 95.75 192 ILE A CA 1
ATOM 1581 C C . ILE A 1 192 ? 5.578 -3.597 -22.170 1.00 95.75 192 ILE A C 1
ATOM 1583 O O . ILE A 1 192 ? 4.348 -3.661 -22.150 1.00 95.75 192 ILE A O 1
ATOM 1587 N N . LYS A 1 193 ? 6.360 -4.630 -21.849 1.00 97.62 193 LYS A N 1
ATOM 1588 C CA . LYS A 1 193 ? 5.851 -5.942 -21.418 1.00 97.62 193 LYS A CA 1
ATOM 1589 C C . LYS A 1 193 ? 6.036 -6.191 -19.929 1.00 97.62 193 LYS A C 1
ATOM 1591 O O . LYS A 1 193 ? 5.271 -6.958 -19.359 1.00 97.62 193 LYS A O 1
ATOM 1596 N N . LEU A 1 194 ? 6.996 -5.511 -19.314 1.00 98.25 194 LEU A N 1
ATOM 1597 C CA . LEU A 1 194 ? 7.276 -5.577 -17.887 1.00 98.25 194 LEU A CA 1
ATOM 1598 C C . LEU A 1 194 ? 7.763 -4.213 -17.408 1.00 98.25 194 LEU A C 1
ATOM 1600 O O . LEU A 1 194 ? 8.561 -3.561 -18.092 1.00 98.25 194 LEU A O 1
ATOM 1604 N N . PHE A 1 195 ? 7.310 -3.813 -16.224 1.00 97.75 195 PHE A N 1
ATOM 1605 C CA . PHE A 1 195 ? 7.837 -2.657 -15.519 1.00 97.75 195 PHE A CA 1
ATOM 1606 C C . PHE A 1 195 ? 8.522 -3.078 -14.214 1.00 97.75 195 PHE A C 1
ATOM 1608 O O . PHE A 1 195 ? 7.884 -3.487 -13.248 1.00 97.75 195 PHE A O 1
ATOM 1615 N N . ILE A 1 196 ? 9.845 -2.967 -14.181 1.00 97.38 196 ILE A N 1
ATOM 1616 C CA . ILE A 1 196 ? 10.654 -3.169 -12.984 1.00 97.38 196 ILE A CA 1
ATOM 1617 C C . ILE A 1 196 ? 10.697 -1.846 -12.217 1.00 97.38 196 ILE A C 1
ATOM 1619 O O . ILE A 1 196 ? 11.199 -0.841 -12.727 1.00 97.38 196 ILE A O 1
ATOM 1623 N N . THR A 1 197 ? 10.150 -1.824 -11.004 1.00 95.19 197 THR A N 1
ATOM 1624 C CA . THR A 1 197 ? 9.941 -0.578 -10.259 1.00 95.19 197 THR A CA 1
ATOM 1625 C C . THR A 1 197 ? 10.230 -0.710 -8.773 1.00 95.19 197 THR A C 1
ATOM 1627 O O . THR A 1 197 ? 9.978 -1.743 -8.162 1.00 95.19 197 THR A O 1
ATOM 1630 N N . HIS A 1 198 ? 10.660 0.387 -8.150 1.00 93.38 198 HIS A N 1
ATOM 1631 C CA . HIS A 1 198 ? 10.725 0.509 -6.691 1.00 93.38 198 HIS A CA 1
ATOM 1632 C C . HIS A 1 198 ? 9.369 0.391 -5.965 1.00 93.38 198 HIS A C 1
ATOM 1634 O O . HIS A 1 198 ? 9.336 0.356 -4.745 1.00 93.38 198 HIS A O 1
ATOM 1640 N N . SER A 1 199 ? 8.247 0.315 -6.691 1.00 94.38 199 SER A N 1
ATOM 1641 C CA . SER A 1 199 ? 6.884 0.215 -6.130 1.00 94.38 199 SER A CA 1
ATOM 1642 C C . SER A 1 199 ? 6.401 1.445 -5.366 1.00 94.38 199 SER A C 1
ATOM 1644 O O . SER A 1 199 ? 5.527 1.346 -4.509 1.00 94.38 199 SER A O 1
ATOM 1646 N N . GLY A 1 200 ? 6.907 2.630 -5.709 1.00 92.50 200 GLY A N 1
ATOM 1647 C CA . GLY A 1 200 ? 6.211 3.866 -5.361 1.00 92.50 200 GLY A CA 1
ATOM 1648 C C . GLY A 1 200 ? 4.802 3.868 -5.959 1.00 92.50 200 GLY A C 1
ATOM 1649 O O . GLY A 1 200 ? 4.602 3.411 -7.091 1.00 92.50 200 GLY A O 1
ATOM 1650 N N . TYR A 1 201 ? 3.832 4.392 -5.210 1.00 91.94 201 TYR A N 1
ATOM 1651 C CA . TYR A 1 201 ? 2.410 4.273 -5.541 1.00 91.94 201 TYR A CA 1
ATOM 1652 C C . TYR A 1 201 ? 2.070 4.710 -6.977 1.00 91.94 201 TYR A C 1
ATOM 1654 O O . TYR A 1 201 ? 1.407 3.986 -7.717 1.00 91.94 201 TYR A O 1
ATOM 1662 N N . ASN A 1 202 ? 2.599 5.859 -7.413 1.00 89.06 202 ASN A N 1
ATOM 1663 C CA . ASN A 1 202 ? 2.406 6.372 -8.775 1.00 89.06 202 ASN A CA 1
ATOM 1664 C C . ASN A 1 202 ? 2.837 5.371 -9.852 1.00 89.06 202 ASN A C 1
ATOM 1666 O O . ASN A 1 202 ? 2.126 5.171 -10.830 1.00 89.06 202 ASN A O 1
ATOM 1670 N N . SER A 1 203 ? 3.983 4.710 -9.667 1.00 90.81 203 SER A N 1
ATOM 1671 C CA . SER A 1 203 ? 4.468 3.708 -10.617 1.00 90.81 203 SER A CA 1
ATOM 1672 C C . SER A 1 203 ? 3.541 2.496 -10.695 1.00 90.81 203 SER A C 1
ATOM 1674 O O . SER A 1 203 ? 3.351 1.956 -11.783 1.00 90.81 203 SER A O 1
ATOM 1676 N N . LEU A 1 204 ? 2.952 2.078 -9.570 1.00 94.31 204 LEU A N 1
ATOM 1677 C CA . LEU A 1 204 ? 1.978 0.985 -9.563 1.00 94.31 204 LEU A CA 1
ATOM 1678 C C . LEU A 1 204 ? 0.676 1.386 -10.247 1.00 94.31 204 LEU A C 1
ATOM 1680 O O . LEU A 1 204 ? 0.158 0.613 -11.048 1.00 94.31 204 LEU A O 1
ATOM 1684 N N . LEU A 1 205 ? 0.176 2.593 -9.983 1.00 92.81 205 LEU A N 1
ATOM 1685 C CA . LEU A 1 205 ? -1.030 3.096 -10.632 1.00 92.81 205 LEU A CA 1
ATOM 1686 C C . LEU A 1 205 ? -0.843 3.220 -12.151 1.00 92.81 205 LEU A C 1
ATOM 1688 O O . LEU A 1 205 ? -1.711 2.812 -12.919 1.00 92.81 205 LEU A O 1
ATOM 1692 N N . GLU A 1 206 ? 0.314 3.714 -12.594 1.00 90.38 206 GLU A N 1
ATOM 1693 C CA . GLU A 1 206 ? 0.686 3.774 -14.011 1.00 90.38 206 GLU A CA 1
ATOM 1694 C C . GLU A 1 206 ? 0.729 2.382 -14.652 1.00 90.38 206 GLU A C 1
ATOM 1696 O O . GLU A 1 206 ? 0.168 2.181 -15.732 1.00 90.38 206 GLU A O 1
ATOM 1701 N N . ALA A 1 207 ? 1.359 1.410 -13.986 1.00 94.12 207 ALA A N 1
ATOM 1702 C CA . ALA A 1 207 ? 1.425 0.028 -14.457 1.00 94.12 207 ALA A CA 1
ATOM 1703 C C . ALA A 1 207 ? 0.031 -0.606 -14.562 1.00 94.12 207 ALA A C 1
ATOM 1705 O O . ALA A 1 207 ? -0.306 -1.198 -15.591 1.00 94.12 207 ALA A O 1
ATOM 1706 N N . ALA A 1 208 ? -0.798 -0.406 -13.535 1.00 95.00 208 ALA A N 1
ATOM 1707 C CA . ALA A 1 208 ? -2.163 -0.906 -13.459 1.00 95.00 208 ALA A CA 1
ATOM 1708 C C . ALA A 1 208 ? -3.046 -0.312 -14.566 1.00 95.00 208 ALA A C 1
ATOM 1710 O O . ALA A 1 208 ? -3.665 -1.068 -15.311 1.00 95.00 208 ALA A O 1
ATOM 1711 N N . LYS A 1 209 ? -3.034 1.015 -14.765 1.00 91.62 209 LYS A N 1
ATOM 1712 C CA . LYS A 1 209 ? -3.747 1.683 -15.877 1.00 91.62 209 LYS A CA 1
ATOM 1713 C C . LYS A 1 209 ? -3.234 1.251 -17.258 1.00 91.62 209 LYS A C 1
ATOM 1715 O O . LYS A 1 209 ? -3.976 1.259 -18.239 1.00 91.62 209 LYS A O 1
ATOM 1720 N N . SER A 1 210 ? -1.973 0.833 -17.344 1.00 92.38 210 SER A N 1
ATOM 1721 C CA . SER A 1 210 ? -1.358 0.355 -18.588 1.00 92.38 210 SER A CA 1
ATOM 1722 C C . SER A 1 210 ? -1.593 -1.135 -18.855 1.00 92.38 210 SER A C 1
ATOM 1724 O O . SER A 1 210 ? -1.384 -1.585 -19.982 1.00 92.38 210 SER A O 1
ATOM 1726 N N . GLY A 1 211 ? -2.033 -1.905 -17.855 1.00 95.75 211 GLY A N 1
ATOM 1727 C CA . GLY A 1 211 ? -2.139 -3.363 -17.947 1.00 95.75 211 GLY A CA 1
ATOM 1728 C C . GLY A 1 211 ? -0.773 -4.048 -18.037 1.00 95.75 211 GLY A C 1
ATOM 1729 O O . GLY A 1 211 ? -0.642 -5.095 -18.672 1.00 95.75 211 GLY A O 1
ATOM 1730 N N . VAL A 1 212 ? 0.269 -3.447 -17.462 1.00 97.50 212 VAL A N 1
ATOM 1731 C CA . VAL A 1 212 ? 1.649 -3.948 -17.519 1.00 97.50 212 VAL A CA 1
ATOM 1732 C C . VAL A 1 212 ? 2.001 -4.629 -16.191 1.00 97.50 212 VAL A C 1
ATOM 1734 O O . VAL A 1 212 ? 1.890 -3.986 -15.148 1.00 97.50 212 VAL A O 1
ATOM 1737 N N . PRO A 1 213 ? 2.437 -5.902 -16.205 1.00 98.44 213 PRO A N 1
ATOM 1738 C CA . PRO A 1 213 ? 2.950 -6.570 -15.014 1.00 98.44 213 PRO A CA 1
ATOM 1739 C C . PRO A 1 213 ? 4.159 -5.865 -14.399 1.00 98.44 213 PRO A C 1
ATOM 1741 O O . PRO A 1 213 ? 4.922 -5.204 -15.113 1.00 98.44 213 PRO A O 1
ATOM 1744 N N . VAL A 1 214 ? 4.374 -6.058 -13.096 1.00 98.38 214 VAL A N 1
ATOM 1745 C CA . VAL A 1 214 ? 5.486 -5.422 -12.372 1.00 98.38 214 VAL A CA 1
ATOM 1746 C C . VAL A 1 214 ? 6.410 -6.403 -11.669 1.00 98.38 214 VAL A C 1
ATOM 1748 O O . VAL A 1 214 ? 5.976 -7.377 -11.062 1.00 98.38 214 VAL A O 1
ATOM 1751 N N . LEU A 1 215 ? 7.702 -6.090 -11.698 1.00 98.44 215 LEU A N 1
ATOM 1752 C CA . LEU A 1 215 ? 8.682 -6.664 -10.783 1.00 98.44 215 LEU A CA 1
ATOM 1753 C C . LEU A 1 215 ? 9.063 -5.587 -9.771 1.00 98.44 215 LEU A C 1
ATOM 1755 O O . LEU A 1 215 ? 9.695 -4.583 -10.110 1.00 98.44 215 LEU A O 1
ATOM 1759 N N . SER A 1 216 ? 8.631 -5.781 -8.537 1.00 97.50 216 SER A N 1
ATOM 1760 C CA . SER A 1 216 ? 8.759 -4.816 -7.458 1.00 97.50 216 SER A CA 1
ATOM 1761 C C . SER A 1 216 ? 10.091 -4.983 -6.730 1.00 97.50 216 SER A C 1
ATOM 1763 O O . SER A 1 216 ? 10.383 -6.065 -6.241 1.00 97.50 216 SER A O 1
ATOM 1765 N N . ILE A 1 217 ? 10.884 -3.915 -6.617 1.00 95.88 217 ILE A N 1
ATOM 1766 C CA . ILE A 1 217 ? 12.149 -3.880 -5.862 1.00 95.88 217 ILE A CA 1
ATOM 1767 C C . ILE A 1 217 ? 12.063 -2.763 -4.807 1.00 95.88 217 ILE A C 1
ATOM 1769 O O . ILE A 1 217 ? 12.586 -1.675 -5.034 1.00 95.88 217 ILE A O 1
ATOM 1773 N N . PRO A 1 218 ? 11.370 -2.964 -3.676 1.00 93.81 218 PRO A N 1
ATOM 1774 C CA . PRO A 1 218 ? 11.150 -1.899 -2.700 1.00 93.81 218 PRO A CA 1
ATOM 1775 C C . PRO A 1 218 ? 12.421 -1.537 -1.918 1.00 93.81 218 PRO A C 1
ATOM 1777 O O . PRO A 1 218 ? 13.214 -2.404 -1.524 1.00 93.81 218 PRO A O 1
ATOM 1780 N N . PHE A 1 219 ? 12.604 -0.246 -1.638 1.00 89.88 219 PHE A N 1
ATOM 1781 C CA . PHE A 1 219 ? 13.766 0.285 -0.923 1.00 89.88 219 PHE A CA 1
ATOM 1782 C C . PHE A 1 219 ? 13.425 0.866 0.447 1.00 89.88 219 PHE A C 1
ATOM 1784 O O . PHE A 1 219 ? 14.154 0.565 1.392 1.00 89.88 219 PHE A O 1
ATOM 1791 N N . PHE A 1 220 ? 12.352 1.650 0.574 1.00 87.12 220 PHE A N 1
ATOM 1792 C CA . PHE A 1 220 ? 12.014 2.336 1.826 1.00 87.12 220 PHE A CA 1
ATOM 1793 C C . PHE A 1 220 ? 10.516 2.652 1.958 1.00 87.12 220 PHE A C 1
ATOM 1795 O O . PHE A 1 220 ? 9.800 2.714 0.959 1.00 87.12 220 PHE A O 1
ATOM 1802 N N . LEU A 1 221 ? 10.087 2.910 3.200 1.00 87.75 221 LEU A N 1
ATOM 1803 C CA . LEU A 1 221 ? 8.753 3.402 3.569 1.00 87.75 221 LEU A CA 1
ATOM 1804 C C . LEU A 1 221 ? 7.613 2.566 2.948 1.00 87.75 221 LEU A C 1
ATOM 1806 O O . LEU A 1 221 ? 7.597 1.338 3.050 1.00 87.75 221 LEU A O 1
ATOM 1810 N N . ASP A 1 222 ? 6.688 3.235 2.262 1.00 89.00 222 ASP A N 1
ATOM 1811 C CA . ASP A 1 222 ? 5.466 2.692 1.676 1.00 89.00 222 ASP A CA 1
ATOM 1812 C C . ASP A 1 222 ? 5.696 1.667 0.571 1.00 89.00 222 ASP A C 1
ATOM 1814 O O . ASP A 1 222 ? 4.826 0.844 0.284 1.00 89.00 222 ASP A O 1
ATOM 1818 N N . GLN A 1 223 ? 6.886 1.656 -0.024 1.00 92.94 223 GLN A N 1
ATOM 1819 C CA . GLN A 1 223 ? 7.220 0.762 -1.128 1.00 92.94 223 GLN A CA 1
ATOM 1820 C C . GLN A 1 223 ? 7.076 -0.713 -0.747 1.00 92.94 223 GLN A C 1
ATOM 1822 O O . GLN A 1 223 ? 6.664 -1.517 -1.5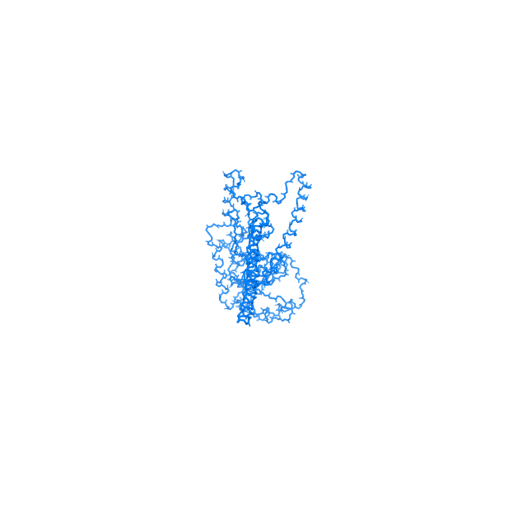83 1.00 92.94 223 GLN A O 1
ATOM 1827 N N . PHE A 1 224 ? 7.389 -1.078 0.501 1.00 93.31 224 PHE A N 1
ATOM 1828 C CA . PHE A 1 224 ? 7.288 -2.465 0.958 1.00 93.31 224 PHE A CA 1
ATOM 1829 C C . PHE A 1 224 ? 5.839 -2.950 0.992 1.00 93.31 224 PHE A C 1
ATOM 1831 O O . PHE A 1 224 ? 5.550 -4.026 0.469 1.00 93.31 224 PHE A O 1
ATOM 1838 N N . ARG A 1 225 ? 4.926 -2.145 1.546 1.00 93.44 225 ARG A N 1
ATOM 1839 C CA . ARG A 1 225 ? 3.482 -2.403 1.498 1.00 93.44 225 ARG A CA 1
ATOM 1840 C C . ARG A 1 225 ? 2.970 -2.385 0.063 1.00 93.44 225 ARG A C 1
ATOM 1842 O O . ARG A 1 225 ? 2.253 -3.290 -0.353 1.00 93.44 225 ARG A O 1
ATOM 1849 N N . ASN A 1 226 ? 3.336 -1.366 -0.707 1.00 94.75 226 ASN A N 1
ATOM 1850 C CA . ASN A 1 226 ? 2.852 -1.188 -2.070 1.00 94.75 226 ASN A CA 1
ATOM 1851 C C . ASN A 1 226 ? 3.232 -2.373 -2.966 1.00 94.75 226 ASN A C 1
ATOM 1853 O O . ASN A 1 226 ? 2.398 -2.834 -3.739 1.00 94.75 226 ASN A O 1
ATOM 1857 N N . ALA A 1 227 ? 4.442 -2.924 -2.822 1.00 96.12 227 ALA A N 1
ATOM 1858 C CA . ALA A 1 227 ? 4.896 -4.111 -3.551 1.00 96.12 227 ALA A CA 1
ATOM 1859 C C . ALA A 1 227 ? 4.024 -5.360 -3.308 1.00 96.12 227 ALA A C 1
ATOM 1861 O O . ALA A 1 227 ? 3.990 -6.259 -4.149 1.00 96.12 227 ALA A O 1
ATOM 1862 N N . ARG A 1 228 ? 3.279 -5.415 -2.196 1.00 96.44 228 ARG A N 1
ATOM 1863 C CA . ARG A 1 228 ? 2.341 -6.508 -1.899 1.00 96.44 228 ARG A CA 1
ATOM 1864 C C . ARG A 1 228 ? 1.033 -6.414 -2.683 1.00 96.44 228 ARG A C 1
ATOM 1866 O O . ARG A 1 228 ? 0.378 -7.433 -2.865 1.00 96.44 228 ARG A O 1
ATOM 1873 N N . ILE A 1 229 ? 0.653 -5.240 -3.191 1.00 96.50 229 ILE A N 1
ATOM 1874 C CA . ILE A 1 229 ? -0.569 -5.050 -3.995 1.00 96.50 229 ILE A CA 1
ATOM 1875 C C . ILE A 1 229 ? -0.515 -5.821 -5.329 1.00 96.50 229 ILE A C 1
ATOM 1877 O O . ILE A 1 229 ? -1.434 -6.605 -5.593 1.00 96.50 229 ILE A O 1
ATOM 1881 N N . PRO A 1 230 ? 0.518 -5.658 -6.185 1.00 97.75 230 PRO A N 1
ATOM 1882 C CA . PRO A 1 230 ? 0.611 -6.422 -7.423 1.00 97.75 230 PRO A CA 1
ATOM 1883 C C . PRO A 1 230 ? 0.785 -7.920 -7.187 1.00 97.75 230 PRO A C 1
ATOM 1885 O O . PRO A 1 230 ? 0.227 -8.716 -7.940 1.00 97.75 230 PRO A O 1
ATOM 1888 N N . GLU A 1 231 ? 1.499 -8.304 -6.128 1.00 97.38 231 GLU A N 1
ATOM 1889 C CA . GLU A 1 231 ? 1.653 -9.700 -5.711 1.00 97.38 231 GLU A CA 1
ATOM 1890 C C . GLU A 1 231 ? 0.300 -10.318 -5.332 1.00 97.38 231 GLU A C 1
ATOM 1892 O O . GLU A 1 231 ? -0.098 -11.341 -5.889 1.00 97.38 231 GLU A O 1
ATOM 1897 N N . ARG A 1 232 ? -0.461 -9.645 -4.461 1.00 96.25 232 ARG A N 1
ATOM 1898 C CA . ARG A 1 232 ? -1.808 -10.054 -4.040 1.00 96.25 232 ARG A CA 1
ATOM 1899 C C . ARG A 1 232 ? -2.751 -10.241 -5.225 1.00 96.25 232 ARG A C 1
ATOM 1901 O O . ARG A 1 232 ? -3.500 -11.214 -5.276 1.00 96.25 232 ARG A O 1
ATOM 1908 N N . ASN A 1 233 ? -2.736 -9.294 -6.157 1.00 97.00 233 ASN A N 1
ATOM 1909 C CA . ASN A 1 233 ? -3.623 -9.300 -7.318 1.00 97.00 233 ASN A CA 1
ATOM 1910 C C . ASN A 1 233 ? -3.058 -10.138 -8.483 1.00 97.00 233 ASN A C 1
ATOM 1912 O O . ASN A 1 233 ? -3.683 -10.207 -9.541 1.00 97.00 233 ASN A O 1
ATOM 1916 N N . GLY A 1 234 ? -1.895 -10.774 -8.303 1.00 97.94 234 GLY A N 1
ATOM 1917 C CA . GLY A 1 234 ? -1.295 -11.705 -9.255 1.00 97.94 234 GLY A CA 1
ATOM 1918 C C . GLY A 1 234 ? -0.765 -11.066 -10.538 1.00 97.94 234 GLY A C 1
ATOM 1919 O O . GLY A 1 234 ? -0.676 -11.759 -11.548 1.00 97.94 234 GLY A O 1
ATOM 1920 N N . TRP A 1 235 ? -0.451 -9.768 -10.533 1.00 98.31 235 TRP A N 1
ATOM 1921 C CA . TRP A 1 235 ? 0.126 -9.045 -11.676 1.00 98.31 235 TRP A CA 1
ATOM 1922 C C . TRP A 1 235 ? 1.550 -8.541 -11.420 1.00 98.31 235 TRP A C 1
ATOM 1924 O O . TRP A 1 235 ? 2.103 -7.795 -12.226 1.00 98.31 235 TRP A O 1
ATOM 1934 N N . GLY A 1 236 ? 2.185 -8.986 -10.338 1.00 98.19 236 GLY A N 1
ATOM 1935 C CA . GLY A 1 236 ? 3.610 -8.775 -10.144 1.00 98.19 236 GLY A CA 1
ATOM 1936 C C . GLY A 1 236 ? 4.228 -9.647 -9.067 1.00 98.19 236 GLY A C 1
ATOM 1937 O O . GLY A 1 236 ? 3.542 -10.430 -8.414 1.00 98.19 236 GLY A O 1
ATOM 1938 N N . ILE A 1 237 ? 5.540 -9.503 -8.904 1.00 98.38 237 ILE A N 1
ATOM 1939 C CA . ILE A 1 237 ? 6.341 -10.214 -7.901 1.00 98.38 237 ILE A C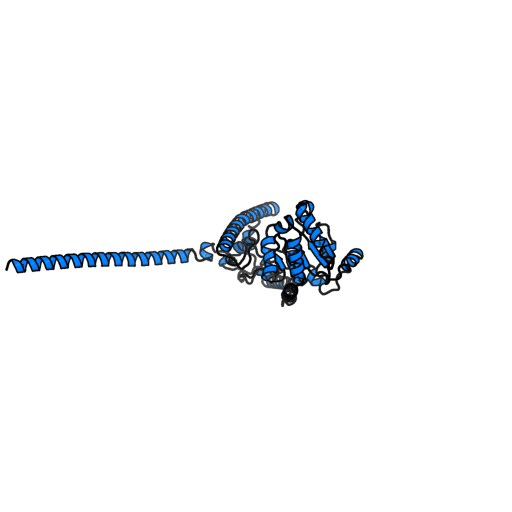A 1
ATOM 1940 C C . ILE A 1 237 ? 7.051 -9.187 -7.024 1.00 98.38 237 ILE A C 1
ATOM 1942 O O . ILE A 1 237 ? 7.663 -8.253 -7.544 1.00 98.38 237 ILE A O 1
ATOM 1946 N N . ASN A 1 238 ? 7.015 -9.389 -5.705 1.00 97.06 238 ASN A N 1
ATOM 1947 C CA . ASN A 1 238 ? 7.837 -8.645 -4.757 1.00 97.06 238 ASN A CA 1
ATOM 1948 C C . ASN A 1 238 ? 9.225 -9.291 -4.642 1.00 97.06 238 ASN A C 1
ATOM 1950 O O . ASN A 1 238 ? 9.387 -10.341 -4.021 1.00 97.06 238 ASN A O 1
ATOM 1954 N N . PHE A 1 239 ? 10.223 -8.684 -5.280 1.00 97.25 239 PHE A N 1
ATOM 1955 C CA . PHE A 1 239 ? 11.575 -9.216 -5.367 1.00 97.25 239 PHE A CA 1
ATOM 1956 C C . PHE A 1 239 ? 12.456 -8.734 -4.212 1.00 97.25 239 PHE A C 1
ATOM 1958 O O . PHE A 1 239 ? 12.610 -7.534 -3.963 1.00 97.25 239 PHE A O 1
ATOM 1965 N N . ASP A 1 240 ? 13.116 -9.679 -3.543 1.00 95.25 240 ASP A N 1
ATOM 1966 C CA . ASP A 1 240 ? 14.093 -9.361 -2.509 1.00 95.25 240 ASP A CA 1
ATOM 1967 C C . ASP A 1 240 ? 15.391 -8.824 -3.126 1.00 95.25 240 ASP A C 1
ATOM 1969 O O . ASP A 1 240 ? 16.255 -9.572 -3.592 1.00 95.25 240 ASP A O 1
ATOM 1973 N N . LYS A 1 241 ? 15.567 -7.499 -3.055 1.00 92.44 241 LYS A N 1
ATOM 1974 C CA . LYS A 1 241 ? 16.760 -6.793 -3.549 1.00 92.44 241 LYS A CA 1
ATOM 1975 C C . LYS A 1 241 ? 18.090 -7.334 -3.012 1.00 92.44 241 LYS A C 1
ATOM 1977 O O . LYS A 1 241 ? 19.122 -7.114 -3.643 1.00 92.44 241 LYS A O 1
ATOM 1982 N N . ARG A 1 242 ? 18.099 -8.038 -1.872 1.00 94.56 242 ARG A N 1
ATOM 1983 C CA . ARG A 1 242 ? 19.317 -8.643 -1.303 1.00 94.56 242 ARG A CA 1
ATOM 1984 C C . ARG A 1 242 ? 19.857 -9.784 -2.166 1.00 94.56 242 ARG A C 1
ATOM 1986 O O . ARG A 1 242 ? 21.055 -10.044 -2.120 1.00 94.56 242 ARG A O 1
ATOM 1993 N N . LEU A 1 243 ? 19.012 -10.438 -2.964 1.00 95.62 243 LEU A N 1
ATOM 1994 C CA . LEU A 1 243 ? 19.435 -11.492 -3.894 1.00 95.62 243 LEU A CA 1
ATOM 1995 C C . LEU A 1 243 ? 20.293 -10.919 -5.030 1.00 95.62 243 LEU A C 1
ATOM 1997 O O . LEU A 1 243 ? 21.338 -11.478 -5.352 1.00 95.62 243 LEU A O 1
ATOM 2001 N N . LEU A 1 244 ? 19.943 -9.724 -5.522 1.00 93.88 244 LEU A N 1
ATOM 2002 C CA . LEU A 1 244 ? 20.734 -8.987 -6.516 1.00 93.88 244 LEU A CA 1
ATOM 2003 C C . LEU A 1 244 ? 22.123 -8.567 -6.013 1.00 93.88 244 LEU A C 1
ATOM 2005 O O . LEU A 1 244 ? 23.000 -8.269 -6.819 1.00 93.88 244 LEU A O 1
ATOM 2009 N N . LEU A 1 245 ? 22.365 -8.553 -4.698 1.00 94.06 245 LEU A N 1
ATOM 2010 C CA . LEU A 1 245 ? 23.708 -8.318 -4.153 1.00 94.06 245 LEU A CA 1
ATOM 2011 C C . LEU A 1 245 ? 24.628 -9.531 -4.325 1.00 94.06 245 LEU A C 1
ATOM 2013 O O . LEU A 1 245 ? 25.846 -9.365 -4.266 1.00 94.06 245 LEU A O 1
ATOM 2017 N N . LYS A 1 246 ? 24.055 -10.726 -4.513 1.00 94.50 246 LYS A N 1
ATOM 2018 C CA . LYS A 1 246 ? 24.779 -12.000 -4.582 1.00 94.50 246 LYS A CA 1
ATOM 2019 C C . LYS A 1 246 ? 24.957 -12.484 -6.018 1.00 94.50 246 LYS A C 1
ATOM 2021 O O . LYS A 1 246 ? 26.063 -12.868 -6.380 1.00 94.50 246 LYS A O 1
ATOM 2026 N N . SER A 1 247 ? 23.891 -12.470 -6.820 1.00 95.00 247 SER A N 1
ATOM 2027 C CA . SER A 1 247 ? 23.884 -13.047 -8.168 1.00 95.00 247 SER A CA 1
ATOM 2028 C C . SER A 1 247 ? 22.859 -12.369 -9.086 1.00 95.00 247 SER A C 1
ATOM 2030 O O . SER A 1 247 ? 21.962 -11.657 -8.633 1.00 95.00 247 SER A O 1
ATOM 2032 N N . SER A 1 248 ? 23.012 -12.584 -10.396 1.00 96.69 248 SER A N 1
ATOM 2033 C CA . SER A 1 248 ? 22.062 -12.170 -11.440 1.00 96.69 248 SER A CA 1
ATOM 2034 C C . SER A 1 248 ? 20.964 -13.212 -11.714 1.00 96.69 248 SER A C 1
ATOM 2036 O O . SER A 1 248 ? 19.943 -12.886 -12.318 1.00 96.69 248 SER A O 1
ATOM 2038 N N . ASN A 1 249 ? 21.140 -14.455 -11.256 1.00 97.12 249 ASN A N 1
ATOM 2039 C CA . ASN A 1 249 ? 20.294 -15.586 -11.653 1.00 97.12 249 ASN A CA 1
ATOM 2040 C C . ASN A 1 249 ? 18.851 -15.451 -11.153 1.00 97.12 249 ASN A C 1
ATOM 2042 O O . ASN A 1 249 ? 17.919 -15.486 -11.946 1.00 97.12 249 ASN A O 1
ATOM 2046 N N . GLU A 1 250 ? 18.653 -15.204 -9.862 1.00 97.38 250 GLU A N 1
ATOM 2047 C CA . GLU A 1 250 ? 17.321 -15.122 -9.256 1.00 97.38 250 GLU A CA 1
ATOM 2048 C C . GLU A 1 250 ? 16.517 -13.947 -9.825 1.00 97.38 250 GLU A C 1
ATOM 2050 O O . GLU A 1 250 ? 15.297 -14.018 -9.977 1.00 97.38 250 GLU A O 1
ATOM 2055 N N . PHE A 1 251 ? 17.206 -12.855 -10.166 1.00 98.00 251 PHE A N 1
ATOM 2056 C CA . PHE A 1 251 ? 16.584 -11.696 -10.791 1.00 98.00 251 PHE A CA 1
ATOM 2057 C C . PHE A 1 251 ? 16.158 -11.986 -12.231 1.00 98.00 251 PHE A C 1
ATOM 2059 O O . PHE A 1 251 ? 15.045 -11.637 -12.632 1.00 98.00 251 PHE A O 1
ATOM 2066 N N . LYS A 1 252 ? 17.012 -12.674 -12.995 1.00 98.25 252 LYS A N 1
ATOM 2067 C CA . LYS A 1 252 ? 16.682 -13.168 -14.332 1.00 98.25 252 LYS A CA 1
ATOM 2068 C C . LYS A 1 252 ? 15.476 -14.104 -14.294 1.00 98.25 252 LYS A C 1
ATOM 2070 O O . LYS A 1 252 ? 14.542 -13.899 -15.066 1.00 98.25 252 LYS A O 1
ATOM 2075 N N . ASP A 1 253 ? 15.477 -15.078 -13.392 1.00 98.19 253 ASP A N 1
ATOM 2076 C CA . ASP A 1 253 ? 14.402 -16.063 -13.270 1.00 98.19 253 ASP A CA 1
ATOM 2077 C C . ASP A 1 253 ? 13.072 -15.387 -12.920 1.00 98.19 253 ASP A C 1
ATOM 2079 O O . ASP A 1 253 ? 12.039 -15.709 -13.506 1.00 98.19 253 ASP A O 1
ATOM 2083 N N . ALA A 1 254 ? 13.090 -14.377 -12.042 1.00 98.31 254 ALA A N 1
ATOM 2084 C CA . ALA A 1 254 ? 11.904 -13.582 -11.729 1.00 98.31 254 ALA A CA 1
ATOM 2085 C C . ALA A 1 254 ? 11.372 -12.801 -12.947 1.00 98.31 254 ALA A C 1
ATOM 2087 O O . ALA A 1 254 ? 10.159 -12.761 -13.167 1.00 98.31 254 ALA A O 1
ATOM 2088 N N . ILE A 1 255 ? 12.255 -12.204 -13.759 1.00 98.56 255 ILE A N 1
ATOM 2089 C CA . ILE A 1 255 ? 11.863 -11.508 -14.996 1.00 98.56 255 ILE A CA 1
ATOM 2090 C C . ILE A 1 255 ? 11.248 -12.490 -16.000 1.00 98.56 255 ILE A C 1
ATOM 2092 O O . ILE A 1 255 ? 10.177 -12.214 -16.542 1.00 98.56 255 ILE A O 1
ATOM 2096 N N . ILE A 1 256 ? 11.910 -13.624 -16.242 1.00 98.38 256 ILE A N 1
ATOM 2097 C CA . ILE A 1 256 ? 11.447 -14.644 -17.191 1.00 98.38 256 ILE A CA 1
ATOM 2098 C C . ILE A 1 256 ? 10.093 -15.199 -16.747 1.00 98.38 256 ILE A C 1
ATOM 2100 O O . ILE A 1 256 ? 9.169 -15.238 -17.554 1.00 98.38 256 ILE A O 1
ATOM 2104 N N . ASN A 1 257 ? 9.935 -15.516 -15.459 1.00 98.50 257 ASN A N 1
ATOM 2105 C CA . ASN A 1 257 ? 8.673 -15.991 -14.896 1.00 98.50 257 ASN A CA 1
ATOM 2106 C C . ASN A 1 257 ? 7.511 -15.032 -15.210 1.00 98.50 257 ASN A C 1
ATOM 2108 O O . ASN A 1 257 ? 6.500 -15.455 -15.764 1.00 98.50 257 ASN A O 1
ATOM 2112 N N . ILE A 1 258 ? 7.672 -13.725 -14.959 1.00 98.56 258 ILE A N 1
ATOM 2113 C CA . ILE A 1 258 ? 6.608 -12.748 -15.249 1.00 98.56 258 ILE A CA 1
ATOM 2114 C C . ILE A 1 258 ? 6.299 -12.650 -16.750 1.00 98.56 258 ILE A C 1
ATOM 2116 O O . ILE A 1 258 ? 5.144 -12.453 -17.135 1.00 98.56 258 ILE A O 1
ATOM 2120 N N . LEU A 1 259 ? 7.322 -12.740 -17.601 1.00 98.12 259 LEU A N 1
ATOM 2121 C CA . LEU A 1 259 ? 7.171 -12.592 -19.049 1.00 98.12 259 LEU A CA 1
ATOM 2122 C C . LEU A 1 259 ? 6.567 -13.834 -19.721 1.00 98.12 259 LEU A C 1
ATOM 2124 O O . LEU A 1 259 ? 5.864 -13.687 -20.724 1.00 98.12 259 LEU A O 1
ATOM 2128 N N . GLU A 1 260 ? 6.829 -15.029 -19.193 1.00 97.56 260 GLU A N 1
ATOM 2129 C CA . GLU A 1 260 ? 6.367 -16.303 -19.758 1.00 97.56 260 GLU A CA 1
ATOM 2130 C C . GLU A 1 260 ? 5.034 -16.770 -19.160 1.00 97.56 260 GLU A C 1
ATOM 2132 O O . GLU A 1 260 ? 4.177 -17.291 -19.885 1.00 97.56 260 GLU A O 1
ATOM 2137 N N . ASP A 1 261 ? 4.807 -16.541 -17.864 1.00 98.38 261 ASP A N 1
ATOM 2138 C CA . ASP A 1 261 ? 3.544 -16.881 -17.222 1.00 98.38 261 ASP A CA 1
ATOM 2139 C C . ASP A 1 261 ? 2.458 -15.850 -17.561 1.00 98.38 261 ASP A C 1
ATOM 2141 O O . ASP A 1 261 ? 2.344 -14.757 -16.993 1.00 98.38 261 ASP A O 1
ATOM 2145 N N . LYS A 1 262 ? 1.580 -16.255 -18.483 1.00 97.81 262 LYS A N 1
ATOM 2146 C CA . LYS A 1 262 ? 0.450 -15.454 -18.968 1.00 97.81 262 LYS A CA 1
ATOM 2147 C C . LYS A 1 262 ? -0.460 -14.947 -17.847 1.00 97.81 262 LYS A C 1
ATOM 2149 O O . LYS A 1 262 ? -1.134 -13.935 -18.062 1.00 97.81 262 LYS A O 1
ATOM 2154 N N . ARG A 1 263 ? -0.500 -15.596 -16.674 1.00 98.62 263 ARG A N 1
ATOM 2155 C CA . ARG A 1 263 ? -1.331 -15.159 -15.539 1.00 98.62 263 ARG A CA 1
ATOM 2156 C C . ARG A 1 263 ? -0.998 -13.732 -15.115 1.00 98.62 263 ARG A C 1
ATOM 2158 O O . ARG A 1 263 ? -1.928 -12.955 -14.909 1.00 98.62 263 ARG A O 1
ATOM 2165 N N . PHE A 1 264 ? 0.281 -13.350 -15.084 1.00 98.75 264 PHE A N 1
ATOM 2166 C CA . PHE A 1 264 ? 0.674 -11.987 -14.711 1.00 98.75 264 PHE A CA 1
ATOM 2167 C C . PHE A 1 264 ? 0.095 -10.948 -15.666 1.00 98.75 264 PHE A C 1
ATOM 2169 O O . PHE A 1 264 ? -0.522 -9.972 -15.233 1.00 98.75 264 PHE A O 1
ATOM 2176 N N . LYS A 1 265 ? 0.229 -11.178 -16.977 1.00 98.25 265 LYS A N 1
ATOM 2177 C CA . LYS A 1 265 ? -0.317 -10.276 -17.997 1.00 98.25 265 LYS A CA 1
ATOM 2178 C C . LYS A 1 265 ? -1.845 -10.230 -17.965 1.00 98.25 265 LYS A C 1
ATOM 2180 O O . LYS A 1 265 ? -2.412 -9.142 -18.040 1.00 98.25 265 LYS A O 1
ATOM 2185 N N . LEU A 1 266 ? -2.509 -11.377 -17.822 1.00 98.69 266 LEU A N 1
ATOM 2186 C CA . LEU A 1 266 ? -3.971 -11.452 -17.727 1.00 98.69 266 LEU A CA 1
ATOM 2187 C C . LEU A 1 266 ? -4.501 -10.696 -16.501 1.00 98.69 266 LEU A C 1
ATOM 2189 O O . LEU A 1 266 ? -5.476 -9.953 -16.614 1.00 98.69 266 LEU A O 1
ATOM 2193 N N . ASN A 1 267 ? -3.842 -10.825 -15.350 1.00 98.75 267 ASN A N 1
ATOM 2194 C CA . ASN A 1 267 ? -4.221 -10.116 -14.129 1.00 98.75 267 ASN A CA 1
ATOM 2195 C C . ASN A 1 267 ? -3.931 -8.609 -14.210 1.00 98.75 267 ASN A C 1
ATOM 2197 O O . ASN A 1 267 ? -4.718 -7.805 -13.699 1.00 98.75 267 ASN A O 1
ATOM 2201 N N . ALA A 1 268 ? -2.855 -8.209 -14.893 1.00 98.44 268 ALA A N 1
ATOM 2202 C CA . ALA A 1 268 ? -2.561 -6.801 -15.145 1.00 98.44 268 ALA A CA 1
ATOM 2203 C C . ALA A 1 268 ? -3.654 -6.165 -16.023 1.00 98.44 268 ALA A C 1
ATOM 2205 O O . ALA A 1 268 ? -4.208 -5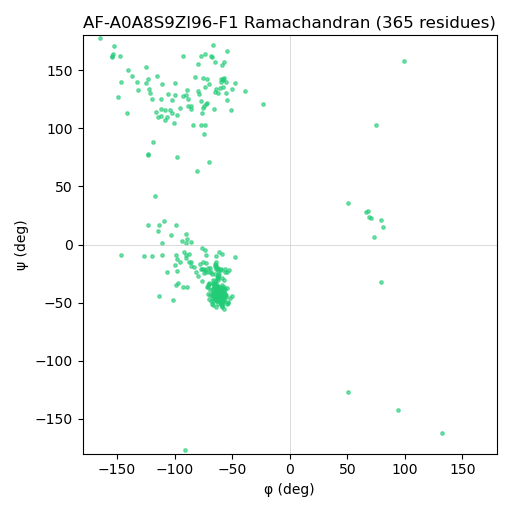.125 -15.670 1.00 98.44 268 ALA A O 1
ATOM 2206 N N . GLU A 1 269 ? -4.039 -6.825 -17.121 1.00 98.00 269 GLU A N 1
ATOM 2207 C CA . GLU A 1 269 ? -5.139 -6.375 -17.991 1.00 98.00 269 GLU A CA 1
ATOM 2208 C C . GLU A 1 269 ? -6.498 -6.402 -17.278 1.00 98.00 269 GLU A C 1
ATOM 2210 O O . GLU A 1 269 ? -7.327 -5.512 -17.476 1.00 98.00 269 GLU A O 1
ATOM 2215 N N . ARG A 1 270 ? -6.734 -7.377 -16.390 1.00 98.38 270 ARG A N 1
ATOM 2216 C CA . ARG A 1 270 ? -7.928 -7.395 -15.533 1.00 98.38 270 ARG A CA 1
ATOM 2217 C C . ARG A 1 270 ? -7.968 -6.172 -14.617 1.00 98.38 270 ARG A C 1
ATOM 2219 O O . ARG A 1 270 ? -9.014 -5.536 -14.517 1.00 98.38 270 ARG A O 1
ATOM 2226 N N . THR A 1 271 ? -6.850 -5.838 -13.975 1.00 97.81 271 THR A N 1
ATOM 2227 C CA . THR A 1 271 ? -6.742 -4.660 -13.097 1.00 97.81 271 THR A CA 1
ATOM 2228 C C . THR A 1 271 ? -6.975 -3.375 -13.887 1.00 97.81 271 THR A C 1
ATOM 2230 O O . THR A 1 271 ? -7.790 -2.549 -13.482 1.00 97.81 271 THR A O 1
ATOM 2233 N N . LYS A 1 272 ? -6.364 -3.252 -15.072 1.00 95.62 272 LYS A N 1
ATOM 2234 C CA . LYS A 1 272 ? -6.639 -2.158 -16.010 1.00 95.62 272 LYS A CA 1
ATOM 2235 C C . LYS A 1 272 ? -8.126 -2.039 -16.315 1.00 95.62 272 LYS A C 1
ATOM 2237 O O . LYS A 1 272 ? -8.682 -0.951 -16.212 1.00 95.62 272 LYS A O 1
ATOM 2242 N N . LYS A 1 273 ? -8.776 -3.150 -16.676 1.00 96.19 273 LYS A N 1
ATOM 2243 C CA . LYS A 1 273 ? -10.206 -3.166 -16.993 1.00 96.19 273 LYS A CA 1
ATOM 2244 C C . LYS A 1 273 ? -11.028 -2.642 -15.818 1.00 96.19 273 LYS A C 1
ATOM 2246 O O . LYS A 1 273 ? -11.837 -1.756 -16.035 1.00 96.19 273 LYS A O 1
ATOM 2251 N N . LEU A 1 274 ? -10.773 -3.116 -14.595 1.00 95.88 274 LEU A N 1
ATOM 2252 C CA . LEU A 1 274 ? -11.472 -2.647 -13.390 1.00 95.88 274 LEU A CA 1
ATOM 2253 C C . LEU A 1 274 ? -11.361 -1.130 -13.196 1.00 95.88 274 LEU A C 1
ATOM 2255 O O . LEU A 1 274 ? -12.359 -0.492 -12.876 1.00 95.88 274 LEU A O 1
ATOM 2259 N N . ILE A 1 275 ? -10.176 -0.557 -13.422 1.00 93.06 275 ILE A N 1
ATOM 2260 C CA . ILE A 1 275 ? -9.943 0.889 -13.310 1.00 93.06 275 ILE A CA 1
ATOM 2261 C C . ILE A 1 275 ? -10.673 1.654 -14.421 1.00 93.06 275 ILE A C 1
ATOM 2263 O O . ILE A 1 275 ? -11.382 2.619 -14.147 1.00 93.06 275 ILE A O 1
ATOM 2267 N N . MET A 1 276 ? -10.528 1.209 -15.671 1.00 89.44 276 MET A N 1
ATOM 2268 C CA . MET A 1 276 ? -11.052 1.915 -16.847 1.00 89.44 276 MET A CA 1
ATOM 2269 C C . MET A 1 276 ? -12.572 1.791 -17.007 1.00 89.44 276 MET A C 1
ATOM 2271 O O . MET A 1 276 ? -13.180 2.639 -17.651 1.00 89.44 276 MET A O 1
ATOM 2275 N N . THR A 1 277 ? -13.195 0.746 -16.453 1.00 92.88 277 THR A N 1
ATOM 2276 C CA . THR A 1 277 ? -14.650 0.525 -16.535 1.00 92.88 277 THR A CA 1
ATOM 2277 C C . THR A 1 277 ? -15.396 0.975 -15.282 1.00 92.88 277 THR A C 1
ATOM 2279 O O . THR A 1 277 ? -16.529 0.543 -15.062 1.00 92.88 277 THR A O 1
ATOM 2282 N N . LYS A 1 278 ? -14.781 1.796 -14.422 1.00 91.69 278 LYS A N 1
ATOM 2283 C CA . LYS A 1 278 ? -15.498 2.426 -13.308 1.00 91.69 278 LYS A CA 1
ATOM 2284 C C . LYS A 1 278 ? -16.676 3.246 -13.852 1.00 91.69 278 LYS A C 1
ATOM 2286 O O . LYS A 1 278 ? -16.523 3.898 -14.882 1.00 91.69 278 LYS A O 1
ATOM 2291 N N . PRO A 1 279 ? -17.828 3.265 -13.158 1.00 92.62 279 PRO A N 1
ATOM 2292 C CA . PRO A 1 279 ? -18.998 4.018 -13.617 1.00 92.62 279 PRO A CA 1
ATOM 2293 C C . PRO A 1 279 ? -18.742 5.529 -13.692 1.00 92.62 279 PRO A C 1
ATOM 2295 O O . PRO A 1 279 ? -19.345 6.212 -14.511 1.00 92.62 279 PRO A O 1
ATOM 2298 N N . PHE A 1 280 ? -17.834 6.037 -12.855 1.00 91.56 280 PHE A N 1
ATOM 2299 C CA . PHE A 1 280 ? -17.427 7.436 -12.821 1.00 91.56 280 PHE A CA 1
ATOM 2300 C C . PHE A 1 280 ? -15.904 7.526 -12.806 1.00 91.56 280 PHE A C 1
ATOM 2302 O O . PHE A 1 280 ? -15.262 6.832 -12.007 1.00 91.56 280 PHE A O 1
ATOM 2309 N N . SER A 1 281 ? -15.340 8.389 -13.652 1.00 89.12 281 SER A N 1
ATOM 2310 C CA . SER A 1 281 ? -13.910 8.705 -13.639 1.00 89.12 281 SER A CA 1
ATOM 2311 C C . SER A 1 281 ? -13.519 9.454 -12.361 1.00 89.12 281 SER A C 1
ATOM 2313 O O . SER A 1 281 ? -14.365 10.045 -11.685 1.00 89.12 281 SER A O 1
ATOM 2315 N N . SER A 1 282 ? -12.227 9.468 -12.031 1.00 89.88 282 SER A N 1
ATOM 2316 C CA . SER A 1 282 ? -11.713 10.216 -10.876 1.00 89.88 282 SER A CA 1
ATOM 2317 C C . SER A 1 282 ? -12.038 11.714 -10.966 1.00 89.88 282 SER A C 1
ATOM 2319 O O . SER A 1 282 ? -12.415 12.320 -9.966 1.00 89.88 282 SER A O 1
ATOM 2321 N N . GLU A 1 283 ? -11.982 12.293 -12.169 1.00 89.19 283 GLU A N 1
ATOM 2322 C CA . GLU A 1 283 ? -12.389 13.680 -12.429 1.00 89.19 283 GLU A CA 1
ATOM 2323 C C . GLU A 1 283 ? -13.895 13.887 -12.207 1.00 89.19 283 GLU A C 1
ATOM 2325 O O . GLU A 1 283 ? -14.296 14.833 -11.533 1.00 89.19 283 GLU A O 1
ATOM 2330 N N . GLN A 1 284 ? -14.741 12.983 -12.714 1.00 92.25 284 GLN A N 1
ATOM 2331 C CA . GLN A 1 284 ? -16.189 13.065 -12.508 1.00 92.25 284 GLN A CA 1
ATOM 2332 C C . GLN A 1 284 ? -16.555 12.963 -11.027 1.00 92.25 284 GLN A C 1
ATOM 2334 O O . GLN A 1 284 ? -17.377 13.748 -10.560 1.00 92.25 284 GLN A O 1
ATOM 2339 N N . ARG A 1 285 ? -15.930 12.037 -10.284 1.00 93.56 285 ARG A N 1
ATOM 2340 C CA . ARG A 1 285 ? -16.111 11.908 -8.829 1.00 93.56 285 ARG A CA 1
ATOM 2341 C C . ARG A 1 285 ? -15.726 13.204 -8.120 1.00 93.56 285 ARG A C 1
ATOM 2343 O O . ARG A 1 285 ? -16.523 13.715 -7.344 1.00 93.56 285 ARG A O 1
ATOM 2350 N N . LEU A 1 286 ? -14.557 13.764 -8.438 1.00 93.44 286 LEU A N 1
ATOM 2351 C CA . LEU A 1 286 ? -14.082 15.026 -7.868 1.00 93.44 286 LEU A CA 1
ATOM 2352 C C . LEU A 1 286 ? -15.078 16.169 -8.115 1.00 93.44 286 LEU A C 1
ATOM 2354 O O . LEU A 1 286 ? -15.537 16.809 -7.170 1.00 93.44 286 LEU A O 1
ATOM 2358 N N . LEU A 1 287 ? -15.437 16.406 -9.380 1.00 94.12 287 LEU A N 1
ATOM 2359 C CA . LEU A 1 287 ? -16.339 17.492 -9.764 1.00 94.12 287 LEU A CA 1
ATOM 2360 C C . LEU A 1 287 ? -17.738 17.313 -9.166 1.00 94.12 287 LEU A C 1
ATOM 2362 O O . LEU A 1 287 ? -18.345 18.294 -8.741 1.00 94.12 287 LEU A O 1
ATOM 2366 N N . ALA A 1 288 ? -18.253 16.082 -9.122 1.00 94.88 288 ALA A N 1
ATOM 2367 C CA . ALA A 1 288 ? -19.548 15.787 -8.519 1.00 94.88 288 ALA A CA 1
ATOM 2368 C C . ALA A 1 288 ? -19.541 16.054 -7.008 1.00 94.88 288 ALA A C 1
ATOM 2370 O O . ALA A 1 288 ? -20.464 16.702 -6.520 1.00 94.88 288 ALA A O 1
ATOM 2371 N N . SER A 1 289 ? -18.496 15.633 -6.285 1.00 94.50 289 SER A N 1
ATOM 2372 C CA . SER A 1 289 ? -18.368 15.897 -4.847 1.00 94.50 289 SER A CA 1
ATOM 2373 C C . SER A 1 289 ? -18.310 17.394 -4.542 1.00 94.50 289 SER A C 1
ATOM 2375 O O . SER A 1 289 ? -19.013 17.855 -3.647 1.00 94.50 289 SER A O 1
ATOM 2377 N N . PHE A 1 290 ? -17.538 18.171 -5.310 1.00 93.75 290 PHE A N 1
ATOM 2378 C CA . PHE A 1 290 ? -17.474 19.626 -5.136 1.00 93.75 290 PHE A CA 1
ATOM 2379 C C . PHE A 1 290 ? -18.804 20.317 -5.448 1.00 93.75 290 PHE A C 1
ATOM 2381 O O . PHE A 1 290 ? -19.258 21.135 -4.653 1.00 93.75 290 PHE A O 1
ATOM 2388 N N . LYS A 1 291 ? -19.460 19.959 -6.560 1.00 95.88 291 LYS A N 1
ATOM 2389 C CA . LYS A 1 291 ? -20.781 20.509 -6.910 1.00 95.88 291 LYS A CA 1
ATOM 2390 C C . LYS A 1 291 ? -21.823 20.191 -5.845 1.00 95.88 291 LYS A C 1
ATOM 2392 O O . LYS A 1 291 ? -22.594 21.062 -5.465 1.00 95.88 291 LYS A O 1
ATOM 2397 N N . PHE A 1 292 ? -21.834 18.955 -5.352 1.00 95.38 292 PHE A N 1
ATOM 2398 C CA . PHE A 1 292 ? -22.740 18.541 -4.289 1.00 95.38 292 PHE A CA 1
ATOM 2399 C C . PHE A 1 292 ? -22.477 19.319 -2.995 1.00 95.38 292 PHE A C 1
ATOM 2401 O O . PHE A 1 292 ? -23.421 19.774 -2.355 1.00 95.38 292 PHE A O 1
ATOM 2408 N N . LEU A 1 293 ? -21.208 19.534 -2.645 1.00 94.56 293 LEU A N 1
ATOM 2409 C CA . LEU A 1 293 ? -20.822 20.319 -1.478 1.00 94.56 293 LEU A CA 1
ATOM 2410 C C . LEU A 1 293 ? -21.287 21.783 -1.586 1.00 94.56 293 LEU A C 1
ATOM 2412 O O . LEU A 1 293 ? -21.884 22.312 -0.651 1.00 94.56 293 LEU A O 1
ATOM 2416 N N . GLU A 1 294 ? -21.048 22.421 -2.733 1.00 94.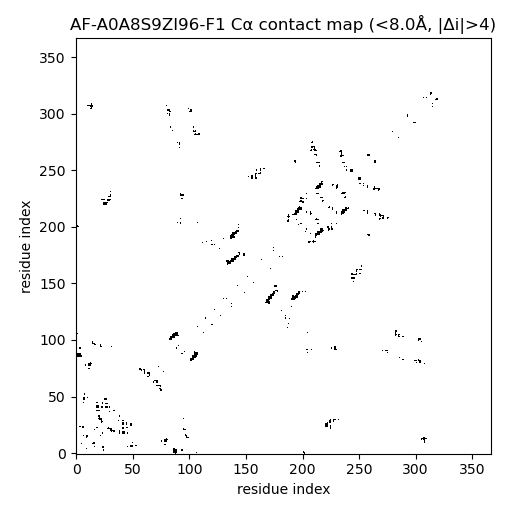56 294 GLU A N 1
ATOM 2417 C CA . GLU A 1 294 ? -21.448 23.806 -3.013 1.00 94.56 294 GLU A CA 1
ATOM 2418 C C . GLU A 1 294 ? -22.973 23.981 -2.970 1.00 94.56 294 GLU A C 1
ATOM 2420 O O . GLU A 1 294 ? -23.479 24.871 -2.287 1.00 94.56 294 GLU A O 1
ATOM 2425 N N . GLN A 1 295 ? -23.714 23.086 -3.631 1.00 96.38 295 GLN A N 1
ATOM 2426 C CA . GLN A 1 295 ? -25.181 23.116 -3.682 1.00 96.38 295 GLN A CA 1
ATOM 2427 C C . GLN A 1 295 ? -25.844 22.959 -2.308 1.00 96.38 295 GLN A C 1
ATOM 2429 O O . GLN A 1 295 ? -26.984 23.384 -2.134 1.00 96.38 295 GLN A O 1
ATOM 2434 N N . ASN A 1 296 ? -25.139 22.370 -1.341 1.00 95.19 296 ASN A N 1
ATOM 2435 C CA . ASN A 1 296 ? -25.632 22.134 0.015 1.00 95.19 296 ASN A CA 1
ATOM 2436 C C . ASN A 1 296 ? -24.954 23.038 1.063 1.00 95.19 296 ASN A C 1
ATOM 2438 O O . ASN A 1 296 ? -24.978 22.733 2.252 1.00 95.19 296 ASN A O 1
ATOM 2442 N N . GLY A 1 297 ? -24.360 24.165 0.649 1.00 91.06 297 GLY A N 1
ATOM 2443 C CA . GLY A 1 297 ? -23.881 25.203 1.572 1.00 91.06 297 GLY A CA 1
ATOM 2444 C C . GLY A 1 297 ? -22.521 24.932 2.225 1.00 91.06 297 GLY A C 1
ATOM 2445 O O . GLY A 1 297 ? -22.169 25.597 3.199 1.00 91.06 297 GLY A O 1
ATOM 2446 N N . GLY A 1 298 ? -21.739 23.979 1.715 1.00 87.25 298 GLY A N 1
ATOM 2447 C CA . GLY A 1 298 ? -20.338 23.771 2.096 1.00 87.25 298 GLY A CA 1
ATOM 2448 C C . GLY A 1 298 ? -20.097 23.026 3.412 1.00 87.25 298 GLY A C 1
ATOM 2449 O O . GLY A 1 298 ? -19.114 22.300 3.527 1.00 87.25 298 GLY A O 1
ATOM 2450 N N . ASN A 1 299 ? -20.978 23.172 4.400 1.00 87.50 299 ASN A N 1
ATOM 2451 C CA . ASN A 1 299 ? -20.897 22.458 5.673 1.00 87.50 299 ASN A CA 1
ATOM 2452 C C . ASN A 1 299 ? -21.903 21.301 5.698 1.00 87.50 299 ASN A C 1
ATOM 2454 O O . ASN A 1 299 ? -23.107 21.535 5.718 1.00 87.50 299 ASN A O 1
ATOM 2458 N N . MET A 1 300 ? -21.406 20.064 5.726 1.00 92.06 300 MET A N 1
ATOM 2459 C CA . MET A 1 300 ? -22.230 18.851 5.710 1.00 92.06 300 MET A CA 1
ATOM 2460 C C . MET A 1 300 ? -21.928 17.969 6.919 1.00 92.06 300 MET A C 1
ATOM 2462 O O . MET A 1 300 ? -21.239 16.951 6.817 1.00 92.06 300 MET A O 1
ATOM 2466 N N . LYS A 1 301 ? -22.451 18.362 8.082 1.00 91.88 301 LYS A N 1
ATOM 2467 C CA . LYS A 1 301 ? -22.279 17.617 9.340 1.00 91.88 301 LYS A CA 1
ATOM 2468 C C . LYS A 1 301 ? -22.868 16.205 9.279 1.00 91.88 301 LYS A C 1
ATOM 2470 O O . LYS A 1 301 ? -22.401 15.323 9.987 1.00 91.88 301 LYS A O 1
ATOM 2475 N N . GLU A 1 302 ? -23.855 15.982 8.415 1.00 93.12 302 GLU A N 1
ATOM 2476 C CA . GLU A 1 302 ? -24.529 14.701 8.192 1.00 93.12 302 GLU A CA 1
ATOM 2477 C C . GLU A 1 302 ? -23.580 13.633 7.621 1.00 93.12 302 GLU A C 1
ATOM 2479 O O . GLU A 1 302 ? -23.848 12.440 7.744 1.00 93.12 302 GLU A O 1
ATOM 2484 N N . LEU A 1 303 ? -22.467 14.052 7.006 1.00 92.62 303 LEU A N 1
ATOM 2485 C CA . LEU A 1 303 ? -21.419 13.167 6.493 1.00 92.62 303 LEU A CA 1
ATOM 2486 C C . LEU A 1 303 ? -20.322 12.868 7.524 1.00 92.62 303 LEU A C 1
ATOM 2488 O O . LEU A 1 303 ? -19.462 12.023 7.267 1.00 92.62 303 LEU A O 1
ATOM 2492 N N . LEU A 1 304 ? -20.328 13.558 8.668 1.00 93.44 304 LEU A N 1
ATOM 2493 C CA . LEU A 1 304 ? -19.309 13.412 9.698 1.00 93.44 304 LEU A CA 1
ATOM 2494 C C . LEU A 1 304 ? -19.701 12.284 10.668 1.00 93.44 304 LEU A C 1
ATOM 2496 O O . LEU A 1 304 ? -20.734 12.376 11.332 1.00 93.44 304 LEU A O 1
ATOM 2500 N N . PRO A 1 305 ? -18.894 11.218 10.784 1.00 92.69 305 PRO A N 1
ATOM 2501 C CA . PRO A 1 305 ? -19.212 10.089 11.648 1.00 92.69 305 PRO A CA 1
ATOM 2502 C C . PRO A 1 305 ? -18.978 10.439 13.121 1.00 92.69 305 PRO A C 1
ATOM 2504 O O . PRO A 1 305 ? -17.988 11.084 13.458 1.00 92.69 305 PRO A O 1
ATOM 2507 N N . GLU A 1 306 ? -19.827 9.938 14.022 1.00 93.38 306 GLU A N 1
ATOM 2508 C CA . GLU A 1 306 ? -19.652 10.168 15.468 1.00 93.38 306 GLU A CA 1
ATOM 2509 C C . GLU A 1 306 ? -18.341 9.565 16.002 1.00 93.38 306 GLU A C 1
ATOM 2511 O O . GLU A 1 306 ? -17.741 10.090 16.935 1.00 93.38 306 GLU A O 1
ATOM 2516 N N . SER A 1 307 ? -17.823 8.516 15.351 1.00 93.81 307 SER A N 1
ATOM 2517 C CA . SER A 1 307 ? -16.565 7.856 15.715 1.00 93.81 307 SER A CA 1
ATOM 2518 C C . SER A 1 307 ? -15.357 8.796 15.765 1.00 93.81 307 SER A C 1
ATOM 2520 O O . SER A 1 307 ? -14.371 8.480 16.426 1.00 93.81 307 SER A O 1
ATOM 2522 N N . ARG A 1 308 ? -15.416 9.956 15.101 1.00 91.94 308 ARG A N 1
ATOM 2523 C CA . ARG A 1 308 ? -14.367 10.987 15.141 1.00 91.94 308 ARG A CA 1
ATOM 2524 C C . ARG A 1 308 ? -14.247 11.697 16.498 1.00 91.94 308 ARG A C 1
ATOM 2526 O O . ARG A 1 308 ? -13.216 12.316 16.763 1.00 91.94 308 ARG A O 1
ATOM 2533 N N . ASN A 1 309 ? -15.299 11.635 17.317 1.00 92.56 309 ASN A N 1
ATOM 2534 C CA . ASN A 1 309 ? -15.365 12.243 18.645 1.00 92.56 309 ASN A CA 1
ATOM 2535 C C . ASN A 1 309 ? -15.059 11.239 19.765 1.00 92.56 309 ASN A C 1
ATOM 2537 O O . ASN A 1 309 ? -14.847 11.649 20.902 1.00 92.56 309 ASN A O 1
ATOM 2541 N N . LEU A 1 310 ? -15.035 9.941 19.450 1.00 91.75 310 LEU A N 1
ATOM 2542 C CA . LEU A 1 310 ? -14.817 8.878 20.424 1.00 91.75 310 LEU A CA 1
ATOM 2543 C C . LEU A 1 310 ? -13.328 8.685 20.715 1.00 91.75 310 LEU A C 1
ATOM 2545 O O . LEU A 1 310 ? -12.476 8.756 19.824 1.00 91.75 310 LEU A O 1
ATOM 2549 N N . SER A 1 311 ? -13.013 8.371 21.968 1.00 88.75 311 SER A N 1
ATOM 2550 C CA . SER A 1 311 ? -11.698 7.856 22.338 1.00 88.75 311 SER A CA 1
ATOM 2551 C C . SER A 1 311 ? -11.481 6.449 21.769 1.00 88.75 311 SER A C 1
ATOM 2553 O O . SER A 1 311 ? -12.423 5.726 21.446 1.00 88.75 311 SER A O 1
ATOM 2555 N N . THR A 1 312 ? -10.226 5.998 21.707 1.00 84.50 312 THR A N 1
ATOM 2556 C CA . THR A 1 312 ? -9.904 4.616 21.307 1.00 84.50 312 THR A CA 1
ATOM 2557 C C . THR A 1 312 ? -10.598 3.575 22.197 1.00 84.50 312 THR A C 1
ATOM 2559 O O . THR A 1 312 ? -10.923 2.490 21.725 1.00 84.50 312 THR A O 1
ATOM 2562 N N . ILE A 1 313 ? -10.840 3.891 23.473 1.00 90.12 313 ILE A N 1
ATOM 2563 C CA . ILE A 1 313 ? -11.519 2.992 24.417 1.00 90.12 313 ILE A CA 1
ATOM 2564 C C . ILE A 1 313 ? -12.983 2.813 24.007 1.00 90.12 313 ILE A C 1
ATOM 2566 O O . ILE A 1 313 ? -13.421 1.678 23.835 1.00 90.12 313 ILE A O 1
ATOM 2570 N N . GLU A 1 314 ? -13.694 3.918 23.781 1.00 93.06 314 GLU A N 1
ATOM 2571 C CA . GLU A 1 314 ? -15.111 3.918 23.395 1.00 93.06 314 GLU A CA 1
ATOM 2572 C C . GLU A 1 314 ? -15.307 3.343 21.987 1.00 93.06 314 GLU A C 1
ATOM 2574 O O . GLU A 1 314 ? -16.176 2.502 21.770 1.00 93.06 314 GLU A O 1
ATOM 2579 N N . LEU A 1 315 ? -14.454 3.725 21.028 1.00 89.62 315 LEU A N 1
ATOM 2580 C CA . LEU A 1 315 ? -14.550 3.280 19.635 1.00 89.62 315 LEU A CA 1
ATOM 2581 C C . LEU A 1 315 ? -14.509 1.749 19.500 1.00 89.62 315 LEU A C 1
ATOM 2583 O O . LEU A 1 315 ? -15.185 1.180 18.640 1.00 89.62 315 LEU A O 1
ATOM 2587 N N . TYR A 1 316 ? -13.714 1.085 20.342 1.00 89.69 316 TYR A N 1
ATOM 2588 C CA . TYR A 1 316 ? -13.575 -0.373 20.365 1.00 89.69 316 TYR A CA 1
ATOM 2589 C C . TYR A 1 316 ? -14.343 -1.039 21.520 1.00 89.69 316 TYR A C 1
ATOM 2591 O O . TYR A 1 316 ? -14.193 -2.247 21.714 1.00 89.69 316 TYR A O 1
ATOM 2599 N N . ASN A 1 317 ? -15.175 -0.288 22.257 1.00 95.31 317 ASN A N 1
ATOM 2600 C CA . ASN A 1 317 ? -15.939 -0.756 23.421 1.00 95.31 317 ASN A CA 1
ATOM 2601 C C . ASN A 1 317 ? -15.073 -1.494 24.465 1.00 95.31 317 ASN A C 1
ATOM 2603 O O . ASN A 1 317 ? -15.499 -2.494 25.054 1.00 95.31 317 ASN A O 1
ATOM 2607 N N . LEU A 1 318 ? -13.825 -1.058 24.663 1.00 94.75 318 LEU A N 1
ATOM 2608 C CA . LEU A 1 318 ? -12.892 -1.712 25.590 1.00 94.75 318 LEU A CA 1
ATOM 2609 C C . LEU A 1 318 ? -13.349 -1.570 27.046 1.00 94.75 318 LEU A C 1
ATOM 2611 O O . LEU A 1 318 ? -13.150 -2.482 27.845 1.00 94.75 318 LEU A O 1
ATOM 2615 N N . ASP A 1 319 ? -13.994 -0.455 27.367 1.00 96.94 319 ASP A N 1
ATOM 2616 C CA . ASP A 1 319 ? -14.694 -0.200 28.624 1.00 96.94 319 ASP A CA 1
ATOM 2617 C C . ASP A 1 319 ? -15.834 -1.203 28.862 1.00 96.94 319 ASP A C 1
ATOM 2619 O O . ASP A 1 319 ? -15.902 -1.821 29.926 1.00 96.94 319 ASP A O 1
ATOM 2623 N N . ILE A 1 320 ? -16.677 -1.452 27.856 1.00 97.69 320 ILE A N 1
ATOM 2624 C CA . ILE A 1 320 ? -17.772 -2.428 27.948 1.00 97.69 320 ILE A CA 1
ATOM 2625 C C . ILE A 1 320 ? -17.231 -3.856 28.074 1.00 97.69 320 ILE A C 1
ATOM 2627 O O . ILE A 1 320 ? -17.700 -4.624 28.916 1.00 97.69 320 ILE A O 1
ATOM 2631 N N . ILE A 1 321 ? -16.218 -4.223 27.282 1.00 97.75 321 ILE A N 1
ATOM 2632 C CA . ILE A 1 321 ? -15.567 -5.540 27.375 1.00 97.75 321 ILE A CA 1
ATOM 2633 C C . ILE A 1 321 ? -14.967 -5.739 28.771 1.00 97.75 321 ILE A C 1
ATOM 2635 O O . ILE A 1 321 ? -15.121 -6.809 29.364 1.00 97.75 321 ILE A O 1
ATOM 2639 N N . PHE A 1 322 ? -14.323 -4.711 29.322 1.00 97.31 322 PHE A N 1
ATOM 2640 C CA . PHE A 1 322 ? -13.769 -4.749 30.671 1.00 97.31 322 PHE A CA 1
ATOM 2641 C C . PHE A 1 322 ? -14.856 -4.960 31.737 1.00 97.31 322 PHE A C 1
ATOM 2643 O O . PHE A 1 322 ? -14.691 -5.815 32.611 1.00 97.31 322 PHE A O 1
ATOM 2650 N N . LEU A 1 323 ? -16.000 -4.273 31.626 1.00 97.75 323 LEU A N 1
ATOM 2651 C CA . LEU A 1 323 ? -17.155 -4.490 32.508 1.00 97.75 323 LEU A CA 1
ATOM 2652 C C . LEU A 1 323 ? -17.689 -5.928 32.418 1.00 97.75 323 LEU A C 1
ATOM 2654 O O . LEU A 1 323 ? -17.940 -6.554 33.450 1.00 97.75 323 LEU A O 1
ATOM 2658 N N . ILE A 1 324 ? -17.796 -6.489 31.208 1.00 98.06 324 ILE A N 1
ATOM 2659 C CA . ILE A 1 324 ? -18.217 -7.886 31.004 1.00 98.06 324 ILE A CA 1
ATOM 2660 C C . ILE A 1 324 ? -17.247 -8.854 31.696 1.00 98.06 324 ILE A C 1
ATOM 2662 O O . ILE A 1 324 ? -17.691 -9.775 32.385 1.00 98.06 324 ILE A O 1
ATOM 2666 N N . ILE A 1 325 ? -15.933 -8.645 31.563 1.00 97.81 325 ILE A N 1
ATOM 2667 C CA . ILE A 1 325 ? -14.916 -9.483 32.219 1.00 97.81 325 ILE A CA 1
ATOM 2668 C C . ILE A 1 325 ? -15.060 -9.418 33.743 1.00 97.81 325 ILE A C 1
ATOM 2670 O O . ILE A 1 325 ? -15.038 -10.463 34.394 1.00 97.81 325 ILE A O 1
ATOM 2674 N N . ILE A 1 326 ? -15.266 -8.227 34.315 1.00 97.81 326 ILE A N 1
ATOM 2675 C CA . ILE A 1 326 ? -15.502 -8.068 35.759 1.00 97.81 326 ILE A CA 1
ATOM 2676 C C . ILE A 1 326 ? -16.734 -8.865 36.201 1.00 97.81 326 ILE A C 1
ATOM 2678 O O . ILE A 1 326 ? -16.661 -9.605 37.187 1.00 97.81 326 ILE A O 1
ATOM 2682 N N . CYS A 1 327 ? -17.848 -8.772 35.467 1.00 97.94 327 CYS A N 1
ATOM 2683 C CA . CYS A 1 327 ? -19.058 -9.537 35.772 1.00 97.94 327 CYS A CA 1
ATOM 2684 C C . CYS A 1 327 ? -18.811 -11.052 35.720 1.00 97.94 327 CYS A C 1
ATOM 2686 O O . CYS A 1 327 ? -19.234 -11.772 36.626 1.00 97.94 327 CYS A O 1
ATOM 2688 N N . LEU A 1 328 ? -18.093 -11.542 34.705 1.00 97.69 328 LEU A N 1
ATOM 2689 C CA . LEU A 1 328 ? -17.760 -12.964 34.577 1.00 97.69 328 LEU A CA 1
ATOM 2690 C C . LEU A 1 328 ? -16.861 -13.451 35.719 1.00 97.69 328 LEU A C 1
ATOM 2692 O O . LEU A 1 328 ? -17.110 -14.521 36.277 1.00 97.69 328 LEU A O 1
ATOM 2696 N N . VAL A 1 329 ? -15.857 -12.662 36.112 1.00 97.56 329 VAL A N 1
ATOM 2697 C CA . VAL A 1 329 ? -14.990 -12.972 37.261 1.00 97.56 329 VAL A CA 1
ATOM 2698 C C . VAL A 1 329 ? -15.804 -13.008 38.556 1.00 97.56 329 VAL A C 1
ATOM 2700 O O . VAL A 1 329 ? -15.641 -13.933 39.348 1.00 97.56 329 VAL A O 1
ATOM 2703 N N . PHE A 1 330 ? -16.725 -12.064 38.762 1.00 97.69 330 PHE A N 1
ATOM 2704 C CA . PHE A 1 330 ? -17.602 -12.054 39.935 1.00 97.69 330 PHE A CA 1
ATOM 2705 C C . PHE A 1 330 ? -18.518 -13.289 39.994 1.00 97.69 330 PHE A C 1
ATOM 2707 O O . PHE A 1 330 ? -18.622 -13.942 41.036 1.00 97.69 330 PHE A O 1
ATOM 2714 N N . VAL A 1 331 ? -19.139 -13.670 38.873 1.00 97.56 331 VAL A N 1
ATOM 2715 C CA . VAL A 1 331 ? -19.959 -14.892 38.785 1.00 97.56 331 VAL A CA 1
ATOM 2716 C C . VAL A 1 331 ? -19.111 -16.141 39.044 1.00 97.56 331 VAL A C 1
ATOM 2718 O O . VAL A 1 331 ? -19.510 -17.014 39.813 1.00 97.56 331 VAL A O 1
ATOM 2721 N N . PHE A 1 332 ? -17.908 -16.217 38.477 1.00 97.62 332 PHE A N 1
ATOM 2722 C CA . PHE A 1 332 ? -16.991 -17.325 38.736 1.00 97.62 332 PHE A CA 1
ATOM 2723 C C . PHE A 1 332 ? -16.611 -17.421 40.221 1.00 97.62 332 PHE A C 1
ATOM 2725 O O . PHE A 1 332 ? -16.676 -18.504 40.803 1.00 97.62 332 PHE A O 1
ATOM 2732 N N . LEU A 1 333 ? -16.270 -16.296 40.857 1.00 97.56 333 LEU A N 1
ATOM 2733 C CA . LEU A 1 333 ? -15.915 -16.250 42.277 1.00 97.56 333 LEU A CA 1
ATOM 2734 C C . LEU A 1 333 ? -17.091 -16.634 43.179 1.00 97.56 333 LEU A C 1
ATOM 2736 O O . LEU A 1 333 ? -16.889 -17.379 44.136 1.00 97.56 333 LEU A O 1
ATOM 2740 N N . THR A 1 334 ? -18.312 -16.185 42.877 1.00 96.69 334 THR A N 1
ATOM 2741 C CA . THR A 1 334 ? -19.503 -16.568 43.654 1.00 96.69 334 THR A CA 1
ATOM 2742 C C . THR A 1 334 ? -19.782 -18.066 43.544 1.00 96.69 334 THR A C 1
ATOM 2744 O O . THR A 1 334 ? -19.915 -18.720 44.576 1.00 96.69 334 THR A O 1
ATOM 2747 N N . ILE A 1 335 ? -19.754 -18.642 42.336 1.00 97.06 335 ILE A N 1
ATOM 2748 C CA . ILE A 1 335 ? -19.892 -20.096 42.130 1.00 97.06 335 ILE A CA 1
ATOM 2749 C C . ILE A 1 335 ? -18.785 -20.857 42.869 1.00 97.06 335 ILE A C 1
ATOM 2751 O O . ILE A 1 335 ? -19.068 -21.833 43.568 1.00 97.06 335 ILE A O 1
ATOM 2755 N N . PHE A 1 336 ? -17.533 -20.408 42.755 1.00 96.88 336 PHE A N 1
ATOM 2756 C CA . PHE A 1 336 ? -16.392 -21.037 43.413 1.00 96.88 336 PHE A CA 1
ATOM 2757 C C . PHE A 1 336 ? -16.535 -21.016 44.941 1.00 96.88 336 PHE A C 1
ATOM 2759 O O . PHE A 1 336 ? -16.383 -22.054 45.584 1.00 96.88 336 PHE A O 1
ATOM 2766 N N . ILE A 1 337 ? -16.884 -19.869 45.531 1.00 96.75 337 ILE A N 1
ATOM 2767 C CA . ILE A 1 337 ? -17.095 -19.733 46.979 1.00 96.75 337 ILE A CA 1
ATOM 2768 C C . ILE A 1 337 ? -18.284 -20.585 47.434 1.00 96.75 337 ILE A C 1
ATOM 2770 O O . ILE A 1 337 ? -18.154 -21.327 48.409 1.00 96.75 337 ILE A O 1
ATOM 2774 N N . SER A 1 338 ? -19.418 -20.547 46.728 1.00 95.75 338 SER A N 1
ATOM 2775 C CA . SER A 1 338 ? -20.580 -21.393 47.029 1.00 95.75 338 SER A CA 1
ATOM 2776 C C . SER A 1 338 ? -20.221 -22.878 46.990 1.00 95.75 338 SER A C 1
ATOM 2778 O O . SER A 1 338 ? -20.589 -23.620 47.902 1.00 95.75 338 SER A O 1
ATOM 2780 N N . PHE A 1 339 ? -19.440 -23.311 45.999 1.00 96.50 339 PHE A N 1
ATOM 2781 C CA . PHE A 1 339 ? -18.939 -24.680 45.911 1.00 96.50 339 PHE A CA 1
ATOM 2782 C C . PHE A 1 339 ? -18.032 -25.043 47.098 1.00 96.50 339 PHE A C 1
ATOM 2784 O O . PHE A 1 339 ? -18.220 -26.097 47.708 1.00 96.50 339 PHE A O 1
ATOM 2791 N N . GLN A 1 340 ? -17.107 -24.162 47.498 1.00 95.44 340 GLN A N 1
ATOM 2792 C CA . GLN A 1 340 ? -16.270 -24.380 48.687 1.00 95.44 340 GLN A CA 1
ATOM 2793 C C . GLN A 1 340 ? -17.102 -24.467 49.972 1.00 95.44 340 GLN A C 1
ATOM 2795 O O . GLN A 1 340 ? -16.860 -25.343 50.804 1.00 95.44 340 GLN A O 1
ATOM 2800 N N . ILE A 1 341 ? -18.115 -23.611 50.128 1.00 94.88 341 ILE A N 1
ATOM 2801 C CA . ILE A 1 341 ? -19.037 -23.657 51.269 1.00 94.88 341 ILE A CA 1
ATOM 2802 C C . ILE A 1 341 ? -19.780 -24.996 51.291 1.00 94.88 341 ILE A C 1
ATOM 2804 O O . ILE A 1 341 ? -19.804 -25.655 52.332 1.00 94.88 341 ILE A O 1
ATOM 2808 N N . ILE A 1 342 ? -20.325 -25.443 50.155 1.00 94.81 342 ILE A N 1
ATOM 2809 C CA . ILE A 1 342 ? -21.002 -26.743 50.039 1.00 94.81 342 ILE A CA 1
ATOM 2810 C C . ILE A 1 342 ? -20.047 -27.884 50.413 1.00 94.81 342 ILE A C 1
ATOM 2812 O O . ILE A 1 342 ? -20.414 -28.741 51.215 1.00 94.81 342 ILE A O 1
ATOM 2816 N N . LEU A 1 343 ? -18.803 -27.878 49.924 1.00 93.56 343 LEU A N 1
ATOM 2817 C CA . LEU A 1 343 ? -17.800 -28.885 50.287 1.00 93.56 343 LEU A CA 1
ATOM 2818 C C . LEU A 1 343 ? -17.479 -28.886 51.788 1.00 93.56 343 LEU A C 1
ATOM 2820 O O . LEU A 1 343 ? -17.365 -29.954 52.396 1.00 93.56 343 LEU A O 1
ATOM 2824 N N . ILE A 1 344 ? -17.349 -27.712 52.408 1.00 93.38 344 ILE A N 1
ATOM 2825 C CA . ILE A 1 344 ? -17.125 -27.589 53.855 1.00 93.38 344 ILE A CA 1
ATOM 2826 C C . ILE A 1 344 ? -18.332 -28.135 54.629 1.00 93.38 344 ILE A C 1
ATOM 2828 O O . ILE A 1 344 ? -18.147 -28.871 55.604 1.00 93.38 344 ILE A O 1
ATOM 2832 N N . LEU A 1 345 ? -19.555 -27.815 54.201 1.00 92.00 345 LEU A N 1
ATOM 2833 C CA . LEU A 1 345 ? -20.789 -28.313 54.814 1.00 92.00 345 LEU A CA 1
ATOM 2834 C C . LEU A 1 345 ? -20.919 -29.836 54.674 1.00 92.00 345 LEU A C 1
ATOM 2836 O O . LEU A 1 345 ? -21.214 -30.505 55.664 1.00 92.00 345 LEU A O 1
ATOM 2840 N N . LEU A 1 346 ? -20.612 -30.398 53.501 1.00 91.00 346 LEU A N 1
ATOM 2841 C CA . LEU A 1 346 ? -20.583 -31.846 53.270 1.00 91.00 346 LEU A CA 1
ATOM 2842 C C . LEU A 1 346 ? -19.543 -32.536 54.163 1.00 91.00 346 LEU A C 1
ATOM 2844 O O . LEU A 1 346 ? -19.869 -33.510 54.841 1.00 91.00 346 LEU A O 1
ATOM 2848 N N . ARG A 1 347 ? -18.319 -31.995 54.261 1.00 88.75 347 ARG A N 1
ATOM 2849 C CA . ARG A 1 347 ? -17.274 -32.517 55.166 1.00 88.75 347 ARG A CA 1
ATOM 2850 C C . ARG A 1 347 ? -17.698 -32.464 56.636 1.00 88.75 347 ARG A C 1
ATOM 2852 O O . ARG A 1 347 ? -17.424 -33.403 57.383 1.00 88.75 347 ARG A O 1
ATOM 2859 N N . LYS A 1 348 ? -18.362 -31.385 57.070 1.00 86.88 348 LYS A N 1
ATOM 2860 C CA . LYS A 1 348 ? -18.909 -31.272 58.435 1.00 86.88 348 LYS A CA 1
ATOM 2861 C C . LYS A 1 348 ? -20.034 -32.282 58.682 1.00 86.88 348 LYS A C 1
ATOM 2863 O O . LYS A 1 348 ? -20.065 -32.883 59.754 1.00 86.88 348 LYS A O 1
ATOM 2868 N N . SER A 1 349 ? -20.922 -32.483 57.708 1.00 84.25 349 SER A N 1
ATOM 2869 C CA . SER A 1 349 ? -22.014 -33.460 57.786 1.00 84.25 349 SER A CA 1
ATOM 2870 C C . SER A 1 349 ? -21.486 -34.892 57.924 1.00 84.25 349 SER A C 1
ATOM 2872 O O . SER A 1 349 ? -21.884 -35.597 58.850 1.00 84.25 349 SER A O 1
ATOM 2874 N N . LEU A 1 350 ? -20.505 -35.277 57.096 1.00 82.12 350 LEU A N 1
ATOM 2875 C CA . LEU A 1 350 ? -19.838 -36.583 57.169 1.00 82.12 350 LEU A CA 1
ATOM 2876 C C . LEU A 1 350 ? -19.201 -36.823 58.549 1.00 82.12 350 LEU A C 1
ATOM 2878 O O . LEU A 1 350 ? -19.526 -37.807 59.207 1.00 82.12 350 LEU A O 1
ATOM 2882 N N . LYS A 1 351 ? -18.414 -35.864 59.063 1.00 79.88 351 LYS A N 1
ATOM 2883 C CA . LYS A 1 351 ? -17.819 -35.962 60.413 1.00 79.88 351 LYS A CA 1
ATOM 2884 C C . LYS A 1 351 ? -18.866 -36.102 61.528 1.00 79.88 351 LYS A C 1
ATOM 2886 O O . LYS A 1 351 ? -18.624 -36.789 62.519 1.00 79.88 351 LYS A O 1
ATOM 2891 N N . LYS A 1 352 ? -20.021 -35.436 61.403 1.00 76.00 352 LYS A N 1
ATOM 2892 C CA . LYS A 1 352 ? -21.116 -35.532 62.385 1.00 76.00 352 LYS A CA 1
ATOM 2893 C C . LYS A 1 352 ? -21.818 -36.895 62.311 1.00 76.00 352 LYS A C 1
ATOM 2895 O O . LYS A 1 352 ? -22.180 -37.433 63.357 1.00 76.00 352 LYS A O 1
ATOM 2900 N N . GLY A 1 353 ? -21.971 -37.454 61.109 1.00 74.56 353 GLY A N 1
ATOM 2901 C CA . GLY A 1 353 ? -22.462 -38.816 60.882 1.00 74.56 353 GLY A CA 1
ATOM 2902 C C . GLY A 1 353 ? -21.560 -39.874 61.521 1.00 74.56 353 GLY A C 1
ATOM 2903 O O . GLY A 1 353 ? -22.052 -40.700 62.291 1.00 74.56 353 GLY A O 1
ATOM 2904 N N . ASP A 1 354 ? -20.245 -39.776 61.303 1.00 72.50 354 ASP A N 1
ATOM 2905 C CA . ASP A 1 354 ? -19.254 -40.685 61.896 1.00 72.50 354 ASP A CA 1
ATOM 2906 C C . ASP A 1 354 ? -19.282 -40.641 63.430 1.00 72.50 354 ASP A C 1
ATOM 2908 O O . ASP A 1 354 ? -19.306 -41.680 64.093 1.00 72.50 354 ASP A O 1
ATOM 2912 N N . LYS A 1 355 ? -19.359 -39.436 64.014 1.00 69.81 355 LYS A N 1
ATOM 2913 C CA . LYS A 1 355 ? -19.446 -39.264 65.471 1.00 69.81 355 LYS A CA 1
ATOM 2914 C C . LYS A 1 355 ? -20.714 -39.900 66.050 1.00 69.81 355 LYS A C 1
ATOM 2916 O O . LYS A 1 355 ? -20.630 -40.635 67.031 1.00 69.81 355 LYS A O 1
ATOM 2921 N N . LYS A 1 356 ? -21.871 -39.676 65.416 1.00 72.38 356 LYS A N 1
ATOM 2922 C CA . LYS A 1 356 ? -23.156 -40.248 65.854 1.00 72.38 356 LYS A CA 1
ATOM 2923 C C . LYS A 1 356 ? -23.181 -41.777 65.721 1.00 72.38 356 LYS A C 1
ATOM 2925 O O . LYS A 1 356 ? -23.756 -42.459 66.565 1.00 72.38 356 LYS A O 1
ATOM 2930 N N . TYR A 1 357 ? -22.538 -42.329 64.690 1.00 74.25 357 TYR A N 1
ATOM 2931 C CA . TYR A 1 357 ? -22.374 -43.777 64.531 1.00 74.25 357 TYR A CA 1
ATOM 2932 C C . TYR A 1 357 ? -21.511 -44.385 65.648 1.00 74.25 357 TYR A C 1
ATOM 2934 O O . TYR A 1 357 ? -21.889 -45.408 66.221 1.00 74.25 357 TYR A O 1
ATOM 2942 N N . ILE A 1 358 ? -20.393 -43.741 66.002 1.00 69.19 358 ILE A N 1
ATOM 2943 C CA . ILE A 1 358 ? -19.522 -44.170 67.108 1.00 69.19 358 ILE A CA 1
ATOM 2944 C C . ILE A 1 358 ? -20.262 -44.101 68.451 1.00 69.19 358 ILE A C 1
ATOM 2946 O O . ILE A 1 358 ? -20.238 -45.081 69.193 1.00 69.19 358 ILE A O 1
ATOM 2950 N N . GLU A 1 359 ? -20.964 -43.002 68.742 1.00 72.06 359 GLU A N 1
ATOM 2951 C CA . GLU A 1 359 ? -21.772 -42.854 69.965 1.00 72.06 359 GLU A CA 1
ATOM 2952 C C . GLU A 1 359 ? -22.834 -43.960 70.074 1.00 72.06 359 GLU A C 1
ATOM 2954 O O . GLU A 1 359 ? -22.904 -44.651 71.090 1.00 72.06 359 GLU A O 1
ATOM 2959 N N . ASN A 1 360 ? -23.587 -44.222 69.001 1.00 74.62 360 ASN A N 1
ATOM 2960 C CA . ASN A 1 360 ? -24.577 -45.303 68.976 1.00 74.62 360 ASN A CA 1
ATOM 2961 C C . ASN A 1 360 ? -23.947 -46.695 69.160 1.00 74.62 360 ASN A C 1
ATOM 2963 O O . ASN A 1 360 ? -24.544 -47.567 69.795 1.00 74.62 360 ASN A O 1
ATOM 2967 N N . LYS A 1 361 ? -22.745 -46.922 68.615 1.00 75.38 361 LYS A N 1
ATOM 2968 C CA . LYS A 1 361 ? -22.011 -48.187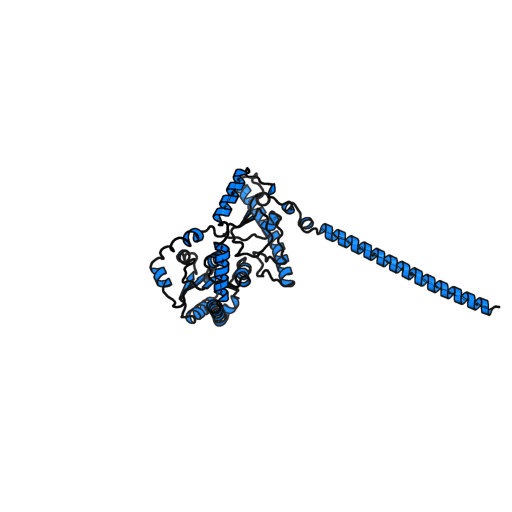 68.765 1.00 75.38 361 LYS A CA 1
ATOM 2969 C C . LYS A 1 361 ? -21.486 -48.384 70.191 1.00 75.38 361 LYS A C 1
ATOM 2971 O O . LYS A 1 361 ? -21.439 -49.522 70.651 1.00 75.38 361 LYS A O 1
ATOM 2976 N N . ILE A 1 362 ? -21.110 -47.305 70.882 1.00 71.81 362 ILE A N 1
ATOM 2977 C CA . ILE A 1 362 ? -20.713 -47.329 72.298 1.00 71.81 362 ILE A CA 1
ATOM 2978 C C . ILE A 1 362 ? -21.928 -47.615 73.185 1.00 71.81 362 ILE A C 1
ATOM 2980 O O . ILE A 1 362 ? -21.858 -48.513 74.017 1.00 71.81 362 ILE A O 1
ATOM 2984 N N . ILE A 1 363 ? -23.056 -46.931 72.964 1.00 72.62 363 ILE A N 1
ATOM 2985 C CA . ILE A 1 363 ? -24.297 -47.147 73.731 1.00 72.62 363 ILE A CA 1
ATOM 2986 C C . ILE A 1 363 ? -24.753 -48.611 73.635 1.00 72.62 363 ILE A C 1
ATOM 2988 O O . ILE A 1 363 ? -25.027 -49.234 74.655 1.00 72.62 363 ILE A O 1
ATOM 2992 N N . LYS A 1 364 ? -24.732 -49.197 72.430 1.00 72.81 364 LYS A N 1
ATOM 2993 C CA . LYS A 1 364 ? -25.057 -50.620 72.209 1.00 72.81 364 LYS A CA 1
ATOM 2994 C C . LYS A 1 364 ? -24.101 -51.623 72.864 1.00 72.81 364 LYS A C 1
ATOM 2996 O O . LYS A 1 364 ? -24.418 -52.801 72.880 1.00 72.81 364 LYS A O 1
ATOM 3001 N N . LYS A 1 365 ? -22.915 -51.194 73.299 1.00 71.75 365 LYS A N 1
ATOM 3002 C CA . LYS A 1 365 ? -21.925 -52.046 73.977 1.00 71.75 365 LYS A CA 1
ATOM 3003 C C . LYS A 1 365 ? -22.023 -51.971 75.504 1.00 71.75 365 LYS A C 1
ATOM 3005 O O . LYS A 1 365 ? -21.370 -52.764 76.172 1.00 71.75 365 LYS A O 1
ATOM 3010 N N . ILE A 1 366 ? -22.730 -50.966 76.024 1.00 68.69 366 ILE A N 1
ATOM 3011 C CA . ILE A 1 366 ? -22.905 -50.701 77.460 1.00 68.69 366 ILE A CA 1
ATOM 3012 C C . ILE A 1 366 ? -24.243 -51.273 77.971 1.00 68.69 366 ILE A C 1
ATOM 3014 O O . ILE A 1 366 ? -24.363 -51.545 79.162 1.00 68.69 366 ILE A O 1
ATOM 3018 N N . GLN A 1 367 ? -25.222 -51.470 77.081 1.00 54.41 367 GLN A N 1
ATOM 3019 C CA . GLN A 1 367 ? -26.390 -52.340 77.291 1.00 54.41 367 GLN A CA 1
ATOM 3020 C C . GLN A 1 367 ? -26.022 -53.793 77.010 1.00 54.41 367 GLN A C 1
ATOM 3022 O O . GLN A 1 367 ? -26.579 -54.665 77.709 1.00 54.41 367 GLN A O 1
#

pLDDT: mean 89.4, std 10.44, range [45.47, 98.75]

Mean predicted aligned error: 7.41 Å

Nearest PDB structures (foldseek):
  3uyk-assembly1_B  TM=6.710E-01  e=7.135E-07  Saccharopolyspora spinosa
  3tsa-assembly1_B  TM=6.877E-01  e=1.164E-06  Saccharopolyspora spinosa
  4rih-assembly1_A  TM=6.742E-01  e=2.237E-06  Streptomyces cyanogenus
  3uyl-assembly1_B  TM=6.903E-01  e=4.793E-06  Saccharopolyspora spinosa
  3tsa-assembly1_A  TM=6.264E-01  e=2.781E-06  Saccharopolyspora spinosa

Radius of gyration: 31.49 Å; Cα contacts (8 Å, |Δi|>4): 494; chains: 1; bounding box: 55×87×110 Å

Solvent-accessible surface area (backbone atoms only — not comparable to full-atom values): 19832 Å² total; per-residue (Å²): 130,64,42,68,89,43,69,46,60,25,58,44,45,31,46,75,76,61,38,73,39,45,53,34,53,57,80,22,66,47,47,62,74,54,54,74,68,52,28,50,51,29,41,53,44,42,56,51,45,44,59,54,43,53,57,53,41,53,53,49,29,53,52,46,20,73,76,72,35,83,83,51,70,52,48,59,56,55,60,42,68,44,43,62,46,80,29,35,30,44,79,89,76,50,82,82,71,81,76,60,93,35,57,42,62,35,27,72,68,53,69,60,72,67,41,78,82,35,81,70,72,84,59,58,69,72,57,46,57,59,65,70,40,27,88,82,20,28,36,40,37,34,59,62,72,81,57,58,61,86,77,54,54,68,52,35,56,50,22,52,52,55,28,54,70,69,47,70,52,42,30,78,45,79,42,61,50,73,82,50,65,67,56,75,71,52,66,63,41,87,52,49,60,34,37,36,27,25,24,49,59,61,61,48,50,50,28,32,71,45,26,32,18,36,43,20,43,50,82,59,53,44,11,36,24,44,23,34,51,38,36,73,61,43,14,30,46,64,46,67,62,72,50,35,58,76,39,29,60,71,59,40,50,54,52,49,48,52,73,68,42,61,59,20,42,54,31,11,40,48,48,16,46,59,6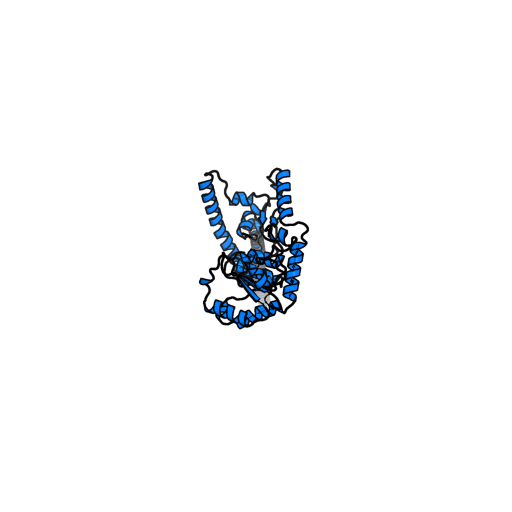4,74,67,44,96,60,52,30,59,53,47,49,55,49,53,50,52,53,34,58,78,57,71,66,67,44,69,90,56,52,60,72,49,40,78,46,51,75,48,64,70,68,40,48,62,57,53,49,52,53,51,52,53,52,51,51,53,50,50,49,53,51,50,51,50,52,50,50,52,52,49,51,55,52,51,52,56,52,51,55,51,52,52,52,52,53,55,50,54,68,71,75,109

Secondary structure (DSSP, 8-state):
---PPPHHHHHHTT----TTTS--TTT----SS--HHHHHHHHHHHHHHHHHHHHHHHHHHHHHHHHH-TTPPPHHHHHHT-S-EEE-S-GGGS------TTEEE-TT-STHHHHSSS--PPPPHHHHHHHH--TTEEEEEE-TTTS-GGGS-HHHHHHHHHHHHH-TTEEEEEE-STT-TTHHHHTT-TTEEEEEE---HHHHHHHHHHT--EEE---STTHHHHTHHHHHTTSEEE--TTGGGT-SHHHHHHHHHHHH-HHHHHHHHHHHHHHHT-SS-HHHHHHHHHHHHHHTTS--GGGS-GGGTS-HHHHTTHHHHHHHHHHHHHHHHHHHHHHHHHHHHHHHHHHHHHHHHHHHHHHHHH-

Organism: NCBI:txid189291

InterPro domains:
  IPR002213 UDP-glucuronosyl/UDP-glucosyltransferase [PF00201] (14-149)
  IPR002213 UDP-glucuronosyl/UDP-glucosyltransferase [PF00201] (186-355)
  IPR002213 UDP-glucuronosyl/UDP-glucosyltransferase [cd03784] (14-286)
  IPR050271 UDP-glycosyltransferase [PTHR48043] (12-330)